Protein AF-A0A836Q7F2-F1 (afdb_monomer_lite)

Sequence (380 aa):
MASSIWLVKISGANIHHPEKITDGENRRAIRVGIIAILLDGASVGLEFGSNGWTAMKNIILKKSPGAAVKEVIKRVQEIDALRAERDALVAKFPDSDLGGVYRAEGRVLKHFRDWCLSEFADVYSDIKALQSSYNVYYALDLAADGLYLASYLLALKSYDSDRFTKPSVVTGIVGDGFGIASAPASSRSYYLLAKFWRNRLKKKFQESLKDAEADAKVAMAELNKELATKDISVLEQSPSVQNRTSAYALWSARYDKSIDDSLEDLRHNNKVALQGELTGPLISGTYLNQDILGMVTLSGRLRNRDRAQNNLNLAGAIGSTAGTGLSLGLTTYWLLDDIRHRRKMRKKEELPEQILAKRLKTLDELDSMLISSSKPQFFQ

pLDDT: mean 81.04, std 10.24, range [32.19, 94.38]

Foldseek 3Di:
DQLLVLLLVQLVVCLVPLVPRDPVSNLVSLVVLLVVLVVVLVVLVVVLVVLVVVQVVCVVVCVHLVSVLVVLLVVLVVLVVVLVVLVVVLVVCVPDPCSQLSVLVSQLSVLVSLQVLLVSLLVSLQVQLLSVLVVLLSVLLSVLSVLLSVLSVLVSCCVVPVVSLLVSLVSNLVSLVSLLVSLVVSVVSSVVSSVVSSVVSCVVSVDDSDNSLVVSVVSLVSSVVSVVPDDPVVCVVQVLSVLLSVLSVLCNVVVVVLVVLVVVVVVLVVVLSVLVSPLRNLLSVLSSQLSVLSVVCVDPVNVPPSSSNSVSNSVSSVSNVVSVVVSVVSNVVVVVVVVVVVVVCVVVLSPPVSSVVVVVVSVVVSVCSNVVSVDPPPDD

Radius of gyration: 31.49 Å; chains: 1; bounding box: 75×37×97 Å

Secondary structure (DSSP, 8-state):
-HHHHHHHHHHHHTTT-GGG--HHHHHHHHHHHHHHHHHHHHHHHHHHHHHHHHHHHHHHTT-SHHHHHHHHHHHHHHHHHHHHHHHHHHHT-TT-TTHHHHHHHHHHHHHHHHHHHHHHHHHHHHHHHHHHHHHHHHHHHHHHHHHHHHHHHHHHHHTT-GGGHHHHHHHHHHHHHHHHHHHHHHHHHHHHHHHHHHHHHHHHHTS----HHHHHHHHHHHHHHHHHTS-HHHHHT-HHHHHHHHHHHHHHHHHHHHHHHHHHHHHHHHHHHHHHHHHHHHHHHHHHHHHHHHHHHTSTTTTT-HHHHHHHHHHHHHHHHHHHHHHHHHHHHHHHHHHHHHHHHHHHT-SHHHHHHHHHHHHHHHHHHHHHTTS-----

Structure (mmCIF, N/CA/C/O backbone):
data_AF-A0A836Q7F2-F1
#
_entry.id   AF-A0A836Q7F2-F1
#
loop_
_atom_site.group_PDB
_atom_site.id
_atom_site.type_symbol
_atom_site.label_atom_id
_atom_site.label_alt_id
_atom_site.label_comp_id
_atom_site.label_asym_id
_atom_site.label_entity_id
_atom_site.label_seq_id
_atom_site.pdbx_PDB_ins_code
_atom_site.Cartn_x
_atom_site.Cartn_y
_atom_site.Cartn_z
_atom_site.occupancy
_atom_site.B_iso_or_equiv
_atom_site.auth_seq_id
_atom_site.auth_comp_id
_atom_site.auth_asym_id
_atom_site.auth_atom_id
_atom_site.pdbx_PDB_model_num
ATOM 1 N N . MET A 1 1 ? 17.792 -1.792 -16.233 1.00 71.12 1 MET A N 1
ATOM 2 C CA . MET A 1 1 ? 19.181 -1.501 -15.802 1.00 71.12 1 MET A CA 1
ATOM 3 C C . MET A 1 1 ? 20.227 -2.164 -16.696 1.00 71.12 1 MET A C 1
ATOM 5 O O . MET A 1 1 ? 21.086 -1.475 -17.226 1.00 71.12 1 MET A O 1
ATOM 9 N N . ALA A 1 2 ? 20.182 -3.491 -16.877 1.00 76.44 2 ALA A N 1
ATOM 10 C CA . ALA A 1 2 ? 21.241 -4.236 -17.570 1.00 76.44 2 ALA A CA 1
ATOM 11 C C . ALA A 1 2 ? 21.438 -3.833 -19.049 1.00 76.44 2 ALA A C 1
ATOM 13 O O . ALA A 1 2 ? 22.576 -3.733 -19.502 1.00 76.44 2 ALA A O 1
ATOM 14 N N . SER A 1 3 ? 20.350 -3.531 -19.770 1.00 81.00 3 SER A N 1
ATOM 15 C CA . SER A 1 3 ? 20.408 -2.979 -21.136 1.00 81.00 3 SER A CA 1
ATOM 16 C C . SER A 1 3 ? 21.125 -1.618 -21.175 1.00 81.00 3 SER A C 1
ATOM 18 O O . SER A 1 3 ? 22.059 -1.433 -21.951 1.00 81.00 3 SER A O 1
ATOM 20 N N . SER A 1 4 ? 20.783 -0.699 -20.265 1.00 81.19 4 SER A N 1
ATOM 21 C CA . SER A 1 4 ? 21.416 0.624 -20.163 1.00 81.19 4 SER A CA 1
ATOM 22 C C . SER A 1 4 ? 22.906 0.546 -19.831 1.00 81.19 4 SER A C 1
ATOM 24 O O . SER A 1 4 ? 23.703 1.220 -20.472 1.00 81.19 4 SER A O 1
ATOM 26 N N . ILE A 1 5 ? 23.314 -0.330 -18.904 1.00 84.31 5 ILE A N 1
ATOM 27 C CA . ILE A 1 5 ? 24.737 -0.560 -18.583 1.00 84.31 5 ILE A CA 1
ATOM 28 C C . ILE A 1 5 ? 25.500 -1.043 -19.822 1.00 84.31 5 ILE A C 1
ATOM 30 O O . ILE A 1 5 ? 26.620 -0.601 -20.089 1.00 84.31 5 ILE A O 1
ATOM 34 N N . TRP A 1 6 ? 24.891 -1.947 -20.591 1.00 84.31 6 TRP A N 1
ATOM 35 C CA . TRP A 1 6 ? 25.474 -2.460 -21.825 1.00 84.31 6 TRP A CA 1
ATOM 36 C C . TRP A 1 6 ? 25.638 -1.353 -22.876 1.00 84.31 6 TRP A C 1
ATOM 38 O O . TRP A 1 6 ? 26.702 -1.239 -23.484 1.00 84.31 6 TRP A O 1
ATOM 48 N N . LEU A 1 7 ? 24.631 -0.489 -23.029 1.00 83.69 7 LEU A N 1
ATOM 49 C CA . LEU A 1 7 ? 24.689 0.676 -23.916 1.00 83.69 7 LEU A CA 1
ATOM 50 C C . LEU A 1 7 ? 25.744 1.694 -23.466 1.00 83.69 7 LEU A C 1
ATOM 52 O O . LEU A 1 7 ? 26.538 2.129 -24.293 1.00 83.69 7 LEU A O 1
ATOM 56 N N . VAL A 1 8 ? 25.841 2.012 -22.169 1.00 88.62 8 VAL A N 1
ATOM 57 C CA . VAL A 1 8 ? 26.898 2.892 -21.632 1.00 88.62 8 VAL A CA 1
ATOM 58 C C . VAL A 1 8 ? 28.283 2.345 -21.974 1.00 88.62 8 VAL A C 1
ATOM 60 O O . VAL A 1 8 ? 29.144 3.091 -22.440 1.00 88.62 8 VAL A O 1
ATOM 63 N N . LYS A 1 9 ? 28.493 1.036 -21.796 1.00 88.38 9 LYS A N 1
ATOM 64 C CA . LYS A 1 9 ? 29.766 0.381 -22.108 1.00 88.38 9 LYS A CA 1
ATOM 65 C C . LYS A 1 9 ? 30.130 0.521 -23.588 1.00 88.38 9 LYS A C 1
ATOM 67 O O . LYS A 1 9 ? 31.256 0.897 -23.902 1.00 88.38 9 LYS A O 1
ATOM 72 N N . ILE A 1 10 ? 29.200 0.207 -24.487 1.00 88.75 10 ILE A N 1
ATOM 73 C CA . ILE A 1 10 ? 29.481 0.119 -25.927 1.00 88.75 10 ILE A CA 1
ATOM 74 C C . ILE A 1 10 ? 29.514 1.496 -26.585 1.00 88.75 10 ILE A C 1
ATOM 76 O O . ILE A 1 10 ? 30.469 1.805 -27.300 1.00 88.75 10 ILE A O 1
ATOM 80 N N . SER A 1 11 ? 28.529 2.349 -26.302 1.00 86.19 11 SER A N 1
ATOM 81 C CA . SER A 1 11 ? 28.490 3.721 -26.813 1.00 86.19 11 SER A CA 1
ATOM 82 C C . SER A 1 11 ? 29.604 4.585 -26.229 1.00 86.19 11 SER A C 1
ATOM 84 O O . SER A 1 11 ? 30.147 5.428 -26.943 1.00 86.19 11 SER A O 1
ATOM 86 N N . GLY A 1 12 ? 29.987 4.356 -24.967 1.00 88.31 12 GLY A N 1
ATOM 87 C CA . GLY A 1 12 ? 31.108 5.038 -24.321 1.00 88.31 12 GLY A CA 1
ATOM 88 C C . GLY A 1 12 ? 32.459 4.643 -24.916 1.00 88.31 12 GLY A C 1
ATOM 89 O O . GLY A 1 12 ? 33.249 5.517 -25.268 1.00 88.31 12 GLY A O 1
ATOM 90 N N . ALA A 1 13 ? 32.705 3.341 -25.111 1.00 88.25 13 ALA A N 1
ATOM 91 C CA . ALA A 1 13 ? 33.939 2.849 -25.734 1.00 88.25 13 ALA A CA 1
ATOM 92 C C . ALA A 1 13 ? 34.119 3.335 -27.185 1.00 88.25 13 ALA A C 1
ATOM 94 O O . ALA A 1 13 ? 35.246 3.471 -27.658 1.00 88.25 13 ALA A O 1
ATOM 95 N N . ASN A 1 14 ? 33.014 3.635 -27.873 1.00 88.25 14 ASN A N 1
ATOM 96 C CA . ASN A 1 14 ? 32.990 4.042 -29.277 1.00 88.25 14 ASN A CA 1
ATOM 97 C C . ASN A 1 14 ? 32.510 5.491 -29.482 1.00 88.25 14 ASN A C 1
ATOM 99 O O . ASN A 1 14 ? 32.037 5.844 -30.559 1.00 88.25 14 ASN A O 1
ATOM 103 N N . ILE A 1 15 ? 32.654 6.370 -28.482 1.00 87.06 15 ILE A N 1
ATOM 104 C CA . ILE A 1 15 ? 32.135 7.752 -28.542 1.00 87.06 15 ILE A CA 1
ATOM 105 C C . ILE A 1 15 ? 32.694 8.576 -29.719 1.00 87.06 15 ILE A C 1
ATOM 107 O O . ILE A 1 15 ? 32.006 9.423 -30.291 1.00 87.06 15 ILE A O 1
ATOM 111 N N . HIS A 1 16 ? 33.944 8.310 -30.107 1.00 86.81 16 HIS A N 1
ATOM 112 C CA . HIS A 1 16 ? 34.613 8.951 -31.244 1.00 86.81 16 HIS A CA 1
ATOM 113 C C . HIS A 1 16 ? 34.494 8.158 -32.551 1.00 86.81 16 HIS A C 1
ATOM 115 O O . HIS A 1 16 ? 34.765 8.721 -33.608 1.00 86.81 16 HIS A O 1
ATOM 121 N N . HIS A 1 17 ? 34.080 6.892 -32.466 1.00 88.00 17 HIS A N 1
ATOM 122 C CA . HIS A 1 17 ? 34.060 5.921 -33.560 1.00 88.00 17 HIS A CA 1
ATOM 123 C C . HIS A 1 17 ? 32.750 5.114 -33.565 1.00 88.00 17 HIS A C 1
ATOM 125 O O . HIS A 1 17 ? 32.785 3.892 -33.395 1.00 88.00 17 HIS A O 1
ATOM 131 N N . PRO A 1 18 ? 31.580 5.773 -33.684 1.00 84.38 18 PRO A N 1
ATOM 132 C CA . PRO A 1 18 ? 30.277 5.112 -33.591 1.00 84.38 18 PRO A CA 1
ATOM 133 C C . PRO A 1 18 ? 30.083 4.014 -34.646 1.00 84.38 18 PRO A C 1
ATOM 135 O O . PRO A 1 18 ? 29.356 3.059 -34.396 1.00 84.38 18 PRO A O 1
ATOM 138 N N . GLU A 1 19 ? 30.782 4.097 -35.780 1.00 83.88 19 GLU A N 1
ATOM 139 C CA . GLU A 1 19 ? 30.790 3.093 -36.846 1.00 83.88 19 GLU A CA 1
ATOM 140 C C . GLU A 1 19 ? 31.295 1.711 -36.400 1.00 83.88 19 GLU A C 1
ATOM 142 O O . GLU A 1 19 ? 31.046 0.713 -37.071 1.00 83.88 19 GLU A O 1
ATOM 147 N N . LYS A 1 20 ? 32.006 1.635 -35.267 1.00 86.44 20 LYS A N 1
ATOM 148 C CA . LYS A 1 20 ? 32.496 0.374 -34.693 1.00 86.44 20 LYS A CA 1
ATOM 149 C C . LYS A 1 20 ? 31.437 -0.372 -33.883 1.00 86.44 20 LYS A C 1
ATOM 151 O O . LYS A 1 20 ? 31.673 -1.520 -33.518 1.00 86.44 20 LYS A O 1
ATOM 156 N N . ILE A 1 21 ? 30.299 0.261 -33.587 1.00 86.12 21 ILE A N 1
ATOM 157 C CA . ILE A 1 21 ? 29.192 -0.376 -32.870 1.00 86.12 21 ILE A CA 1
ATOM 158 C C . ILE A 1 21 ? 28.463 -1.299 -33.839 1.00 86.12 21 ILE A C 1
ATOM 160 O O . ILE A 1 21 ? 27.894 -0.859 -34.835 1.00 86.12 21 ILE A O 1
ATOM 164 N N . THR A 1 22 ? 28.460 -2.591 -33.536 1.00 85.94 22 THR A N 1
ATOM 165 C CA . THR A 1 22 ? 27.849 -3.590 -34.417 1.00 85.94 22 THR A CA 1
ATOM 166 C C . THR A 1 22 ? 26.355 -3.766 -34.139 1.00 85.94 22 THR A C 1
ATOM 168 O O . THR A 1 22 ? 25.887 -3.671 -33.000 1.00 85.94 22 THR A O 1
ATOM 171 N N . ASP A 1 23 ? 25.587 -4.150 -35.161 1.00 84.81 23 ASP A N 1
ATOM 172 C CA . ASP A 1 23 ? 24.182 -4.546 -34.979 1.00 84.81 23 ASP A CA 1
ATOM 173 C C . ASP A 1 23 ? 24.031 -5.706 -33.987 1.00 84.81 23 ASP A C 1
ATOM 175 O O . ASP A 1 23 ? 23.063 -5.768 -33.228 1.00 84.81 23 ASP A O 1
ATOM 179 N N . GLY A 1 24 ? 25.007 -6.621 -33.951 1.00 86.44 24 GLY A N 1
ATOM 180 C CA . GLY A 1 24 ? 25.035 -7.734 -33.004 1.00 86.44 24 GLY A CA 1
ATOM 181 C C . GLY A 1 24 ? 25.099 -7.273 -31.546 1.00 86.44 24 GLY A C 1
ATOM 182 O O . GLY A 1 24 ? 24.425 -7.842 -30.683 1.00 86.44 24 GLY A O 1
ATOM 183 N N . GLU A 1 25 ? 25.861 -6.217 -31.267 1.00 85.38 25 GLU A N 1
ATOM 184 C CA . GLU A 1 25 ? 25.972 -5.615 -29.940 1.00 85.38 25 GLU A CA 1
ATOM 185 C C . GLU A 1 25 ? 24.678 -4.939 -29.492 1.00 85.38 25 GLU A C 1
ATOM 187 O O . GLU A 1 25 ? 24.236 -5.162 -28.360 1.00 85.38 25 GLU A O 1
ATOM 192 N N . ASN A 1 26 ? 24.034 -4.184 -30.382 1.00 84.19 26 ASN A N 1
ATOM 193 C CA . ASN A 1 26 ? 22.759 -3.537 -30.082 1.00 84.19 26 ASN A CA 1
ATOM 194 C C . ASN A 1 26 ? 21.620 -4.562 -29.922 1.00 84.19 26 ASN A C 1
ATOM 196 O O . ASN A 1 26 ? 20.854 -4.501 -28.957 1.00 84.19 26 ASN A O 1
ATOM 200 N N . ARG A 1 27 ? 21.556 -5.587 -30.788 1.00 88.12 27 ARG A N 1
ATOM 201 C CA . ARG A 1 27 ? 20.613 -6.712 -30.639 1.00 88.12 27 ARG A CA 1
ATOM 202 C C . ARG A 1 27 ? 20.832 -7.456 -29.315 1.00 88.12 27 ARG A C 1
ATOM 204 O O . ARG A 1 27 ? 19.862 -7.909 -28.704 1.00 88.12 27 ARG A O 1
ATOM 211 N N . ARG A 1 28 ? 22.078 -7.580 -28.835 1.00 87.12 28 ARG A N 1
ATOM 212 C CA . ARG A 1 28 ? 22.377 -8.167 -27.516 1.00 87.12 28 ARG A CA 1
ATOM 213 C C . ARG A 1 28 ? 21.865 -7.285 -26.372 1.00 87.12 28 ARG A C 1
ATOM 215 O O . ARG A 1 28 ? 21.264 -7.836 -25.453 1.00 87.12 28 ARG A O 1
ATOM 222 N N . ALA A 1 29 ? 22.032 -5.963 -26.448 1.00 84.94 29 ALA A N 1
ATOM 223 C CA . ALA A 1 29 ? 21.481 -5.023 -25.463 1.00 84.94 29 ALA A CA 1
ATOM 224 C C . ALA A 1 29 ? 19.958 -5.193 -25.316 1.00 84.94 29 ALA A C 1
ATOM 226 O O . ALA A 1 29 ? 19.445 -5.373 -24.211 1.00 84.94 29 ALA A O 1
ATOM 227 N N . ILE A 1 30 ? 19.252 -5.255 -26.450 1.00 87.88 30 ILE A N 1
ATOM 228 C CA . ILE A 1 30 ? 17.799 -5.447 -26.490 1.00 87.88 30 ILE A CA 1
ATOM 229 C C . ILE A 1 30 ? 17.391 -6.799 -25.891 1.00 87.88 30 ILE A C 1
ATOM 231 O O . ILE A 1 30 ? 16.474 -6.856 -25.077 1.00 87.88 30 ILE A O 1
ATOM 235 N N . ARG A 1 31 ? 18.084 -7.894 -26.234 1.00 89.31 31 ARG A N 1
ATOM 236 C CA . ARG A 1 31 ? 17.801 -9.224 -25.658 1.00 89.31 31 ARG A CA 1
ATOM 237 C C . ARG A 1 31 ? 17.970 -9.248 -24.140 1.00 89.31 31 ARG A C 1
ATOM 239 O O . ARG A 1 31 ? 17.153 -9.853 -23.454 1.00 89.31 31 ARG A O 1
ATOM 246 N N . VAL A 1 32 ? 18.999 -8.581 -23.617 1.00 87.00 32 VAL A N 1
ATOM 247 C CA . VAL A 1 32 ? 19.188 -8.421 -22.167 1.00 87.00 32 VAL A CA 1
ATOM 248 C C . VAL A 1 32 ? 18.032 -7.623 -21.553 1.00 87.00 32 VAL A C 1
ATOM 250 O O . VAL A 1 32 ? 17.548 -7.990 -20.486 1.00 87.00 32 VAL A O 1
ATOM 253 N N . GLY A 1 33 ? 17.549 -6.580 -22.237 1.00 85.50 33 GLY A N 1
ATOM 254 C CA . GLY A 1 33 ? 16.352 -5.830 -21.842 1.00 85.50 33 GLY A CA 1
ATOM 255 C C . GLY A 1 33 ? 15.090 -6.696 -21.767 1.00 85.50 33 GLY A C 1
ATOM 256 O O . GLY A 1 33 ? 14.390 -6.657 -20.760 1.00 85.50 33 GLY A O 1
ATOM 257 N N . ILE A 1 34 ? 14.851 -7.540 -22.776 1.00 89.00 34 ILE A N 1
ATOM 258 C CA . ILE A 1 34 ? 13.717 -8.482 -22.807 1.00 89.00 34 ILE A CA 1
ATOM 259 C C . ILE A 1 34 ? 13.761 -9.437 -21.615 1.00 89.00 34 ILE A C 1
ATOM 261 O O . ILE A 1 34 ? 12.753 -9.608 -20.938 1.00 89.00 34 ILE A O 1
ATOM 265 N N . ILE A 1 35 ? 14.918 -10.047 -21.341 1.00 87.94 35 ILE A N 1
ATOM 266 C CA . ILE A 1 35 ? 15.063 -10.963 -20.201 1.00 87.94 35 ILE A CA 1
ATOM 267 C C . ILE A 1 35 ? 14.760 -10.230 -18.891 1.00 87.94 35 ILE A C 1
ATOM 269 O O . ILE A 1 35 ? 14.044 -10.768 -18.054 1.00 87.94 35 ILE A O 1
ATOM 273 N N . ALA A 1 36 ? 15.269 -9.006 -18.725 1.00 83.56 36 ALA A N 1
ATOM 274 C CA . ALA A 1 36 ? 15.042 -8.225 -17.515 1.00 83.56 36 ALA A CA 1
ATOM 275 C C . ALA A 1 36 ? 13.549 -7.939 -17.277 1.00 83.56 36 ALA A C 1
ATOM 277 O O . ALA A 1 36 ? 13.074 -8.194 -16.179 1.00 83.56 36 ALA A O 1
ATOM 278 N N . ILE A 1 37 ? 12.805 -7.497 -18.296 1.00 85.75 37 ILE A N 1
ATOM 279 C CA . ILE A 1 37 ? 11.361 -7.218 -18.159 1.00 85.75 37 ILE A CA 1
ATOM 280 C C . ILE A 1 37 ? 10.543 -8.481 -17.962 1.00 85.75 37 ILE A C 1
ATOM 282 O O . ILE A 1 37 ? 9.575 -8.472 -17.216 1.00 85.75 37 ILE A O 1
ATOM 286 N N . LEU A 1 38 ? 10.911 -9.586 -18.613 1.00 86.38 38 LEU A N 1
ATOM 287 C CA . LEU A 1 38 ? 10.217 -10.849 -18.378 1.00 86.38 38 LEU A CA 1
ATOM 288 C C . LEU A 1 38 ? 10.376 -11.314 -16.928 1.00 86.38 38 LEU A C 1
ATOM 290 O O . LEU A 1 38 ? 9.433 -11.868 -16.373 1.00 86.38 38 LEU A O 1
ATOM 294 N N . LEU A 1 39 ? 11.544 -11.091 -16.318 1.00 83.81 39 LEU A N 1
ATOM 295 C CA . LEU A 1 39 ? 11.758 -11.374 -14.898 1.00 83.81 39 LEU A CA 1
ATOM 296 C C . LEU A 1 39 ? 10.958 -10.419 -14.002 1.00 83.81 39 LEU A C 1
ATOM 298 O O . LEU A 1 39 ? 10.354 -10.883 -13.037 1.00 83.81 39 LEU A O 1
ATOM 302 N N . ASP A 1 40 ? 10.927 -9.129 -14.338 1.00 78.38 40 ASP A N 1
ATOM 303 C CA . ASP A 1 40 ? 10.196 -8.100 -13.585 1.00 78.38 40 ASP A CA 1
ATOM 304 C C . ASP A 1 40 ? 8.682 -8.359 -13.614 1.00 78.38 40 ASP A C 1
ATOM 306 O O . ASP A 1 40 ? 8.063 -8.648 -12.587 1.00 78.38 40 ASP A O 1
ATOM 310 N N . GLY A 1 41 ? 8.112 -8.466 -14.816 1.00 77.81 41 GLY A N 1
ATOM 311 C CA . GLY A 1 41 ? 6.693 -8.742 -15.016 1.00 77.81 41 GLY A CA 1
ATOM 312 C C . GLY A 1 41 ? 6.259 -10.107 -14.474 1.00 77.81 41 GLY A C 1
ATOM 313 O O . GLY A 1 41 ? 5.120 -10.260 -14.028 1.00 77.81 41 GLY A O 1
ATOM 314 N N . ALA A 1 42 ? 7.150 -11.107 -14.446 1.00 80.19 42 ALA A N 1
ATOM 315 C CA . ALA A 1 42 ? 6.876 -12.371 -13.763 1.00 80.19 42 ALA A CA 1
ATOM 316 C C . ALA A 1 42 ? 6.793 -12.192 -12.240 1.00 80.19 42 ALA A C 1
ATOM 318 O O . ALA A 1 42 ? 5.907 -12.779 -11.618 1.00 80.19 42 ALA A O 1
ATOM 319 N N . SER A 1 43 ? 7.666 -11.376 -11.642 1.00 74.12 43 SER A N 1
ATOM 320 C CA . SER A 1 43 ? 7.617 -11.049 -10.212 1.00 74.12 43 SER A CA 1
ATOM 321 C C . SER A 1 43 ? 6.305 -10.348 -9.855 1.00 74.12 43 SER A C 1
ATOM 323 O O . SER A 1 43 ? 5.568 -10.816 -8.984 1.00 74.12 43 SER A O 1
ATOM 325 N N . VAL A 1 44 ? 5.950 -9.296 -10.599 1.00 72.12 44 VAL A N 1
ATOM 326 C CA . VAL A 1 44 ? 4.695 -8.547 -10.421 1.00 72.12 44 VAL A CA 1
ATOM 327 C C . VAL A 1 44 ? 3.477 -9.454 -10.618 1.00 72.12 44 VAL A C 1
ATOM 329 O O . VAL A 1 44 ? 2.540 -9.449 -9.815 1.00 72.12 44 VAL A O 1
ATOM 332 N N . GLY A 1 45 ? 3.495 -10.295 -11.655 1.00 73.50 45 GLY A N 1
ATOM 333 C CA . GLY A 1 45 ? 2.431 -11.258 -11.930 1.00 73.50 45 GLY A CA 1
ATOM 334 C C . GLY A 1 45 ? 2.249 -12.293 -10.815 1.00 73.50 45 GLY A C 1
ATOM 335 O O . GLY A 1 45 ? 1.113 -12.625 -10.463 1.00 73.50 45 GLY A O 1
ATOM 336 N N . LEU A 1 46 ? 3.344 -12.779 -10.219 1.00 77.69 46 LEU A N 1
ATOM 337 C CA . LEU A 1 46 ? 3.305 -13.689 -9.073 1.00 77.69 46 LEU A CA 1
ATOM 338 C C . LEU A 1 46 ? 2.721 -13.013 -7.828 1.00 77.69 46 LEU A C 1
ATOM 340 O O . LEU A 1 46 ? 1.898 -13.626 -7.146 1.00 77.69 46 LEU A O 1
ATOM 344 N N . GLU A 1 47 ? 3.085 -11.762 -7.543 1.00 70.38 47 GLU A N 1
ATOM 345 C CA . GLU A 1 47 ? 2.517 -10.999 -6.423 1.00 70.38 47 GLU A CA 1
ATOM 346 C C . GLU A 1 47 ? 1.018 -10.740 -6.616 1.00 70.38 47 GLU A C 1
ATOM 348 O O . GLU A 1 47 ? 0.212 -11.007 -5.717 1.00 70.38 47 GLU A O 1
ATOM 353 N N . PHE A 1 48 ? 0.614 -10.322 -7.818 1.00 73.00 48 PHE A N 1
ATOM 354 C CA . PHE A 1 48 ? -0.793 -10.126 -8.164 1.00 73.00 48 PHE A CA 1
ATOM 355 C C . PHE A 1 48 ? -1.599 -11.431 -8.032 1.00 73.00 48 PHE A C 1
ATOM 357 O O . PHE A 1 48 ? -2.676 -11.457 -7.423 1.00 73.00 48 PHE A O 1
ATOM 364 N N . GLY A 1 49 ? -1.052 -12.543 -8.533 1.00 75.62 49 GLY A N 1
ATOM 365 C CA . GLY A 1 49 ? -1.640 -13.875 -8.396 1.00 75.62 49 GLY A CA 1
ATOM 366 C C . GLY A 1 49 ? -1.733 -14.344 -6.940 1.00 75.62 49 GLY A C 1
ATOM 367 O O . GLY A 1 49 ? -2.775 -14.851 -6.521 1.00 75.62 49 GLY A O 1
ATOM 368 N N . SER A 1 50 ? -0.685 -14.122 -6.143 1.00 77.00 50 SER A N 1
ATOM 369 C CA . SER A 1 50 ? -0.635 -14.451 -4.712 1.00 77.00 50 SER A CA 1
ATOM 370 C C . SER A 1 50 ? -1.692 -13.686 -3.908 1.00 77.00 50 SER A C 1
ATOM 372 O O . SER A 1 50 ? -2.394 -14.268 -3.070 1.00 77.00 50 SER A O 1
ATOM 374 N N . ASN A 1 51 ? -1.892 -12.402 -4.219 1.00 75.81 51 ASN A N 1
ATOM 375 C CA . ASN A 1 51 ? -2.945 -11.580 -3.626 1.00 75.81 51 ASN A CA 1
ATOM 376 C C . ASN A 1 51 ? -4.342 -12.124 -3.961 1.00 75.81 51 ASN A C 1
ATOM 378 O O . ASN A 1 51 ? -5.192 -12.255 -3.071 1.00 75.81 51 ASN A O 1
ATOM 382 N N . GLY A 1 52 ? -4.571 -12.505 -5.222 1.00 78.62 52 GLY A N 1
ATOM 383 C CA . GLY A 1 52 ? -5.816 -13.141 -5.664 1.00 78.62 52 GLY A CA 1
ATOM 384 C C . GLY A 1 52 ? -6.077 -14.483 -4.971 1.00 78.62 52 GLY A C 1
ATOM 385 O O . GLY A 1 52 ? -7.172 -14.721 -4.452 1.00 78.62 52 GLY A O 1
ATOM 386 N N . TRP A 1 53 ? -5.055 -15.335 -4.887 1.00 83.56 53 TRP A N 1
ATOM 387 C CA . TRP A 1 53 ? -5.122 -16.624 -4.198 1.00 83.56 53 TRP A CA 1
ATOM 388 C C . TRP A 1 53 ? -5.441 -16.467 -2.708 1.00 83.56 53 TRP A C 1
ATOM 390 O O . TRP A 1 53 ? -6.333 -17.136 -2.180 1.00 83.56 53 TRP A O 1
ATOM 400 N N . THR A 1 54 ? -4.769 -15.538 -2.029 1.00 80.38 54 THR A N 1
ATOM 401 C CA . THR A 1 54 ? -5.000 -15.247 -0.608 1.00 80.38 54 THR A CA 1
ATOM 402 C C . THR A 1 54 ? -6.423 -14.748 -0.367 1.00 80.38 54 THR A C 1
ATOM 404 O O . THR A 1 54 ? -7.090 -15.192 0.572 1.00 80.38 54 THR A O 1
ATOM 407 N N . ALA A 1 55 ? -6.939 -13.882 -1.245 1.00 80.00 55 ALA A N 1
ATOM 408 C CA . ALA A 1 55 ? -8.325 -13.431 -1.180 1.00 80.00 55 ALA A CA 1
ATOM 409 C C . ALA A 1 55 ? -9.313 -14.602 -1.323 1.00 80.00 55 ALA A C 1
ATOM 411 O O . ALA A 1 55 ? -10.255 -14.706 -0.532 1.00 80.00 55 ALA A O 1
ATOM 412 N N . MET A 1 56 ? -9.067 -15.516 -2.268 1.00 83.38 56 MET A N 1
ATOM 413 C CA . MET A 1 56 ? -9.888 -16.713 -2.474 1.00 83.38 56 MET A CA 1
ATOM 414 C C . MET A 1 56 ? -9.862 -17.640 -1.253 1.00 83.38 56 MET A C 1
ATOM 416 O O . MET A 1 56 ? -10.912 -18.032 -0.740 1.00 83.38 56 MET A O 1
ATOM 420 N N . LYS A 1 57 ? -8.670 -17.928 -0.719 1.00 87.44 57 LYS A N 1
ATOM 421 C CA . LYS A 1 57 ? -8.494 -18.733 0.497 1.00 87.44 57 LYS A CA 1
ATOM 422 C C . LYS A 1 57 ? -9.259 -18.135 1.680 1.00 87.44 57 LYS A C 1
ATOM 424 O O . LYS A 1 57 ? -9.940 -18.860 2.401 1.00 87.44 57 LYS A O 1
ATOM 429 N N . ASN A 1 58 ? -9.209 -16.815 1.859 1.00 80.44 58 ASN A N 1
ATOM 430 C CA . ASN A 1 58 ? -9.936 -16.134 2.932 1.00 80.44 58 ASN A CA 1
ATOM 431 C C . ASN A 1 58 ? -11.460 -16.212 2.759 1.00 80.44 58 ASN A C 1
ATOM 433 O O . ASN A 1 58 ? -12.179 -16.297 3.755 1.00 80.44 58 ASN A O 1
ATOM 437 N N . ILE A 1 59 ? -11.970 -16.220 1.524 1.00 81.62 59 ILE A N 1
ATOM 438 C CA . ILE A 1 59 ? -13.395 -16.465 1.248 1.00 81.62 59 ILE A CA 1
ATOM 439 C C . ILE A 1 59 ? -13.781 -17.888 1.659 1.00 81.62 59 ILE A C 1
ATOM 441 O O . ILE A 1 59 ? -14.743 -18.051 2.411 1.00 81.62 59 ILE A O 1
ATOM 445 N N . ILE A 1 60 ? -13.003 -18.891 1.244 1.00 82.81 60 ILE A N 1
ATOM 446 C CA . ILE A 1 60 ? -13.241 -20.307 1.572 1.00 82.81 60 ILE A CA 1
ATOM 447 C C . ILE A 1 60 ? -13.234 -20.525 3.091 1.00 82.81 60 ILE A C 1
ATOM 449 O O . ILE A 1 60 ? -14.131 -21.163 3.636 1.00 82.81 60 ILE A O 1
ATOM 453 N N . LEU A 1 61 ? -12.268 -19.929 3.795 1.00 85.06 61 LEU A N 1
ATOM 454 C CA . LEU A 1 61 ? -12.136 -20.040 5.251 1.00 85.06 61 LEU A CA 1
ATOM 455 C C . LEU A 1 61 ? -13.112 -19.151 6.039 1.00 85.06 61 LEU A C 1
ATOM 457 O O . LEU A 1 61 ? -13.007 -19.086 7.261 1.00 85.06 61 LEU A O 1
ATOM 461 N N . LYS A 1 62 ? -14.032 -18.433 5.374 1.00 78.81 62 LYS A N 1
ATOM 462 C CA . LYS A 1 62 ? -14.940 -17.442 5.992 1.00 78.81 62 LYS A CA 1
ATOM 463 C C . LYS A 1 62 ? -14.215 -16.351 6.799 1.00 78.81 62 LYS A C 1
ATOM 465 O O . LYS A 1 62 ? -14.818 -15.693 7.637 1.00 78.81 62 LYS A O 1
ATOM 470 N N . LYS A 1 63 ? -12.941 -16.103 6.488 1.00 79.75 63 LYS A N 1
ATOM 471 C CA . LYS A 1 63 ? -12.109 -15.019 7.042 1.00 79.75 63 LYS A CA 1
ATOM 472 C C . LYS A 1 63 ? -12.054 -13.802 6.116 1.00 79.75 63 LYS A C 1
ATOM 474 O O . LYS A 1 63 ? -11.213 -12.923 6.269 1.00 79.75 63 LYS A O 1
ATOM 479 N N . SER A 1 64 ? -12.922 -13.758 5.104 1.00 79.00 64 SER A N 1
ATOM 480 C CA . SER A 1 64 ? -12.986 -12.624 4.187 1.00 79.00 64 SER A CA 1
ATOM 481 C C . SER A 1 64 ? 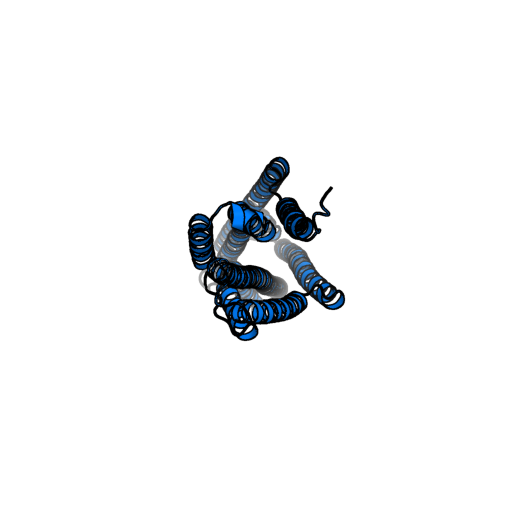-13.481 -11.361 4.903 1.00 79.00 64 SER A C 1
ATOM 483 O O . SER A 1 64 ? -14.325 -11.453 5.797 1.00 79.00 64 SER A O 1
ATOM 485 N N . PRO A 1 65 ? -13.079 -10.164 4.443 1.00 77.88 65 PRO A N 1
ATOM 486 C CA . PRO A 1 65 ? -13.614 -8.913 4.978 1.00 77.88 65 PRO A CA 1
ATOM 487 C C . PRO A 1 65 ? -15.151 -8.852 4.923 1.00 77.88 65 PRO A C 1
ATOM 489 O O . PRO A 1 65 ? -15.798 -8.327 5.823 1.00 77.88 65 PRO A O 1
ATOM 492 N N . GLY A 1 66 ? -15.766 -9.444 3.892 1.00 81.44 66 GLY A N 1
ATOM 493 C CA . GLY A 1 66 ? -17.224 -9.516 3.785 1.00 81.44 66 GLY A CA 1
ATOM 494 C C . GLY A 1 66 ? -17.878 -10.380 4.867 1.00 81.44 66 GLY A C 1
ATOM 495 O O . GLY A 1 66 ? -18.996 -10.077 5.278 1.00 81.44 66 GLY A O 1
ATOM 496 N N . ALA A 1 67 ? -17.196 -11.427 5.338 1.00 84.12 67 ALA A N 1
ATOM 497 C CA . ALA A 1 67 ? -17.649 -12.233 6.468 1.00 84.12 67 ALA A CA 1
ATOM 498 C C . ALA A 1 67 ? -17.529 -11.458 7.789 1.00 84.12 67 ALA A C 1
ATOM 500 O O . ALA A 1 67 ? -18.479 -11.466 8.564 1.00 84.12 67 ALA A O 1
ATOM 501 N N . ALA A 1 68 ? -16.442 -10.701 7.986 1.00 85.69 68 ALA A N 1
ATOM 502 C CA . ALA A 1 68 ? -16.280 -9.832 9.155 1.00 85.69 68 ALA A CA 1
ATOM 503 C C . ALA A 1 68 ? -17.404 -8.786 9.258 1.00 85.69 68 ALA A C 1
ATOM 505 O O . ALA A 1 68 ? -17.999 -8.628 10.316 1.00 85.69 68 ALA A O 1
ATOM 506 N N . VAL A 1 69 ? -17.783 -8.145 8.143 1.00 88.31 69 VAL A N 1
ATOM 507 C CA . VAL A 1 69 ? -18.922 -7.203 8.125 1.00 88.31 69 VAL A CA 1
ATOM 508 C C . VAL A 1 69 ? -20.229 -7.879 8.545 1.00 88.31 69 VAL A C 1
ATOM 510 O O . VAL A 1 69 ? -21.020 -7.277 9.261 1.00 88.31 69 VAL A O 1
ATOM 513 N N . LYS A 1 70 ? -20.480 -9.117 8.098 1.00 88.81 70 LYS A N 1
ATOM 514 C CA . LYS A 1 70 ? -21.691 -9.856 8.490 1.00 88.81 70 LYS A CA 1
ATOM 515 C C . LYS A 1 70 ? -21.702 -10.165 9.984 1.00 88.81 70 LYS A C 1
ATOM 517 O O . LYS A 1 70 ? -22.744 -10.010 10.609 1.00 88.81 70 LYS A O 1
ATOM 522 N N . GLU A 1 71 ? -20.562 -10.572 10.534 1.00 89.81 71 GLU A N 1
ATOM 523 C CA . GLU A 1 71 ? -20.436 -10.836 11.967 1.00 89.81 71 GLU A CA 1
ATOM 524 C C . GLU A 1 71 ? -20.652 -9.557 12.784 1.00 89.81 71 GLU A C 1
ATOM 526 O O . GLU A 1 71 ? -21.442 -9.568 13.718 1.00 89.81 71 GLU A O 1
ATOM 531 N N . VAL A 1 72 ? -20.057 -8.428 12.383 1.00 90.06 72 VAL A N 1
ATOM 532 C CA . VAL A 1 72 ? -20.270 -7.140 13.065 1.00 90.06 72 VAL A CA 1
ATOM 533 C C . VAL A 1 72 ? -21.738 -6.724 13.039 1.00 90.06 72 VAL A C 1
ATOM 535 O O . VAL A 1 72 ? -22.264 -6.339 14.076 1.00 90.06 72 VAL A O 1
ATOM 538 N N . ILE A 1 73 ? -22.432 -6.859 11.901 1.00 90.12 73 ILE A N 1
ATOM 539 C CA . ILE A 1 73 ? -23.878 -6.572 11.821 1.00 90.12 73 ILE A CA 1
ATOM 540 C C . ILE A 1 73 ? -24.660 -7.438 12.811 1.00 90.12 73 ILE A C 1
ATOM 542 O O . ILE A 1 73 ? -25.523 -6.930 13.521 1.00 90.12 73 ILE A O 1
ATOM 546 N N . LYS A 1 74 ? -24.350 -8.736 12.877 1.00 91.56 74 LYS A N 1
ATOM 547 C CA . LYS A 1 74 ? -25.001 -9.656 13.811 1.00 91.56 74 LYS A CA 1
ATOM 548 C C . LYS A 1 74 ? -24.768 -9.232 15.267 1.00 91.56 74 LYS A C 1
ATOM 550 O O . LYS A 1 74 ? -25.719 -9.164 16.035 1.00 91.56 74 LYS A O 1
ATOM 555 N N . ARG A 1 75 ? -23.529 -8.895 15.636 1.00 91.12 75 ARG A N 1
ATOM 556 C CA . ARG A 1 75 ? -23.180 -8.446 16.996 1.00 91.12 75 ARG A CA 1
ATOM 557 C C . ARG A 1 75 ? -23.833 -7.128 17.369 1.00 91.12 75 ARG A C 1
ATOM 559 O O . ARG A 1 75 ? -24.327 -6.987 18.477 1.00 91.12 75 ARG A O 1
ATOM 566 N N . VAL A 1 76 ? -23.889 -6.194 16.430 1.00 90.94 76 VAL A N 1
ATOM 567 C CA . VAL A 1 76 ? -24.624 -4.941 16.583 1.00 90.94 76 VAL A CA 1
ATOM 568 C C . VAL A 1 76 ? -26.098 -5.206 16.903 1.00 90.94 76 VAL A C 1
ATOM 570 O O . VAL A 1 76 ? -26.612 -4.654 17.869 1.00 90.94 76 VAL A O 1
ATOM 573 N N . GLN A 1 77 ? -26.756 -6.098 16.157 1.00 91.25 77 GLN A N 1
ATOM 574 C CA . GLN A 1 77 ? -28.156 -6.457 16.405 1.00 91.25 77 GLN A CA 1
ATOM 575 C C . GLN A 1 77 ? -28.361 -7.105 17.781 1.00 91.25 77 GLN A C 1
ATOM 577 O O . GLN A 1 77 ? -29.328 -6.779 18.466 1.00 91.25 77 GLN A O 1
ATOM 582 N N . GLU A 1 78 ? -27.451 -7.990 18.201 1.00 93.44 78 GLU A N 1
ATOM 583 C CA . GLU A 1 78 ? -27.465 -8.589 19.544 1.00 93.44 78 GLU A CA 1
ATOM 584 C C . GLU A 1 78 ? -27.322 -7.516 20.638 1.00 93.44 78 GLU A C 1
ATOM 586 O O . GLU A 1 78 ? -28.099 -7.496 21.591 1.00 93.44 78 GLU A O 1
ATOM 591 N N . ILE A 1 79 ? -26.370 -6.589 20.485 1.00 90.81 79 ILE A N 1
ATOM 592 C CA . ILE A 1 79 ? -26.142 -5.496 21.441 1.00 90.81 79 ILE A CA 1
ATOM 593 C C . ILE A 1 79 ? -27.359 -4.570 21.510 1.00 90.81 79 ILE A C 1
ATOM 595 O O . ILE A 1 79 ? -27.786 -4.200 22.602 1.00 90.81 79 ILE A O 1
ATOM 599 N N . ASP A 1 80 ? -27.933 -4.199 20.368 1.00 91.06 80 ASP A N 1
ATOM 600 C CA . ASP A 1 80 ? -29.081 -3.296 20.325 1.00 91.06 80 ASP A CA 1
ATOM 601 C C . ASP A 1 80 ? -30.334 -3.950 20.940 1.00 91.06 80 ASP A C 1
ATOM 603 O O . ASP A 1 80 ? -31.084 -3.275 21.650 1.00 91.06 80 ASP A O 1
ATOM 607 N N . ALA A 1 81 ? -30.514 -5.268 20.780 1.00 92.75 81 ALA A N 1
ATOM 608 C CA . ALA A 1 81 ? -31.560 -6.026 21.470 1.00 92.75 81 ALA A CA 1
ATOM 609 C C . ALA A 1 81 ? -31.359 -6.040 22.997 1.00 92.75 81 ALA A C 1
ATOM 611 O O . ALA A 1 81 ? -32.277 -5.688 23.739 1.00 92.75 81 ALA A O 1
ATOM 612 N N . LEU A 1 82 ? -30.148 -6.350 23.476 1.00 92.25 82 LEU A N 1
ATOM 613 C CA . LEU A 1 82 ? -29.824 -6.345 24.912 1.00 92.25 82 LEU A CA 1
ATOM 614 C C . LEU A 1 82 ? -29.991 -4.956 25.541 1.00 92.25 82 LEU A C 1
ATOM 616 O O . LEU A 1 82 ? -30.438 -4.820 26.681 1.00 92.25 82 LEU A O 1
ATOM 620 N N . ARG A 1 83 ? -29.657 -3.899 24.795 1.00 91.75 83 ARG A N 1
ATOM 621 C CA . ARG A 1 83 ? -29.867 -2.517 25.238 1.00 91.75 83 ARG A CA 1
ATOM 622 C C . ARG A 1 83 ? -31.351 -2.179 25.342 1.00 91.75 83 ARG A C 1
ATOM 624 O O . ARG A 1 83 ? -31.744 -1.565 26.328 1.00 91.75 83 ARG A O 1
ATOM 631 N N . ALA A 1 84 ? -32.173 -2.622 24.392 1.00 91.44 84 ALA A N 1
ATOM 632 C CA . ALA A 1 84 ? -33.620 -2.438 24.463 1.00 91.44 84 ALA A CA 1
ATOM 633 C C . ALA A 1 84 ? -34.239 -3.174 25.666 1.00 91.44 84 ALA A C 1
ATOM 635 O O . ALA A 1 84 ? -35.066 -2.600 26.375 1.00 91.44 84 ALA A O 1
ATOM 636 N N . GLU A 1 85 ? -33.810 -4.410 25.945 1.00 91.06 85 GLU A N 1
ATOM 637 C CA . GLU A 1 85 ? -34.242 -5.166 27.130 1.00 91.06 85 GLU A CA 1
ATOM 638 C C . GLU A 1 85 ? -33.868 -4.449 28.430 1.00 91.06 85 GLU A C 1
ATOM 640 O O . GLU A 1 85 ? -34.700 -4.279 29.325 1.00 91.06 85 GLU A O 1
ATOM 645 N N . ARG A 1 86 ? -32.626 -3.966 28.515 1.00 88.19 86 ARG A N 1
ATOM 646 C CA . ARG A 1 86 ? -32.137 -3.176 29.644 1.00 88.19 86 ARG A CA 1
ATOM 647 C C . ARG A 1 86 ? -32.948 -1.899 29.840 1.00 88.19 86 ARG A C 1
ATOM 649 O O . ARG A 1 86 ? -33.362 -1.615 30.961 1.00 88.19 86 ARG A O 1
ATOM 656 N N . ASP A 1 87 ? -33.176 -1.130 28.782 1.00 88.38 87 ASP A N 1
ATOM 657 C CA . ASP A 1 87 ? -33.917 0.130 28.868 1.00 88.38 87 ASP A CA 1
ATOM 658 C C . ASP A 1 87 ? -35.377 -0.123 29.289 1.00 88.38 87 ASP A C 1
ATOM 660 O O . ASP A 1 87 ? -35.920 0.621 30.109 1.00 88.38 87 ASP A O 1
ATOM 664 N N . ALA A 1 88 ? -35.982 -1.229 28.837 1.00 88.94 88 ALA A N 1
ATOM 665 C CA . ALA A 1 88 ? -37.298 -1.671 29.296 1.00 88.94 88 ALA A CA 1
ATOM 666 C C . ALA A 1 88 ? -37.310 -2.079 30.780 1.00 88.94 88 ALA A C 1
ATOM 668 O O . ALA A 1 88 ? -38.286 -1.806 31.478 1.00 88.94 88 ALA A O 1
ATOM 669 N N . LEU A 1 89 ? -36.246 -2.712 31.288 1.00 87.06 89 LEU A N 1
ATOM 670 C CA . LEU A 1 89 ? -36.111 -3.034 32.713 1.00 87.06 89 LEU A CA 1
ATOM 671 C C . LEU A 1 89 ? -35.959 -1.773 33.566 1.00 87.06 89 LEU A C 1
ATOM 673 O O . LEU A 1 89 ? -36.654 -1.635 34.567 1.00 87.06 89 LEU A O 1
ATOM 677 N N . VAL A 1 90 ? -35.112 -0.829 33.151 1.00 85.81 90 VAL A N 1
ATOM 678 C CA . VAL A 1 90 ? -34.924 0.447 33.862 1.00 85.81 90 VAL A CA 1
ATOM 679 C C . VAL A 1 90 ? -36.227 1.251 33.891 1.00 85.81 90 VAL A C 1
ATOM 681 O O . VAL A 1 90 ? -36.570 1.827 34.920 1.00 85.81 90 VAL A O 1
ATOM 684 N N . ALA A 1 91 ? -37.000 1.238 32.801 1.00 86.06 91 ALA A N 1
ATOM 685 C CA . ALA A 1 91 ? -38.293 1.917 32.732 1.00 86.06 91 ALA A CA 1
ATOM 686 C C . ALA A 1 91 ? -39.358 1.334 33.683 1.00 86.06 91 ALA A C 1
ATOM 688 O O . ALA A 1 91 ? -40.271 2.057 34.074 1.00 86.06 91 ALA A O 1
ATOM 689 N N . LYS A 1 92 ? -39.249 0.057 34.081 1.00 86.31 92 LYS A N 1
ATOM 690 C CA . LYS A 1 92 ? -40.164 -0.571 35.055 1.00 86.31 92 LYS A CA 1
ATOM 691 C C . LYS A 1 92 ? -39.935 -0.104 36.496 1.00 86.31 92 LYS A C 1
ATOM 693 O O . LYS A 1 92 ? -40.815 -0.310 37.326 1.00 86.31 92 LYS A O 1
ATOM 698 N N . PHE A 1 93 ? -38.796 0.526 36.788 1.00 80.12 93 PHE A N 1
ATOM 699 C CA . PHE A 1 93 ? -38.436 1.009 38.125 1.00 80.12 93 PHE A CA 1
ATOM 700 C C . PHE A 1 93 ? -38.084 2.509 38.098 1.00 80.12 93 PHE A C 1
ATOM 702 O O . PHE A 1 93 ? -36.934 2.878 38.357 1.00 80.12 93 PHE A O 1
ATOM 709 N N . PRO A 1 94 ? -39.051 3.390 37.768 1.00 72.38 94 PRO A N 1
ATOM 710 C CA . PRO A 1 94 ? -38.799 4.820 37.578 1.00 72.38 94 PRO A CA 1
ATOM 711 C C . PRO A 1 94 ? -38.332 5.531 38.858 1.00 72.38 94 PRO A C 1
ATOM 713 O O . PRO A 1 94 ? -37.533 6.462 38.763 1.00 72.38 94 PRO A O 1
ATOM 716 N N . ASP A 1 95 ? -38.764 5.043 40.025 1.00 73.56 95 ASP A N 1
ATOM 717 C CA . ASP A 1 95 ? -38.455 5.604 41.348 1.00 73.56 95 ASP A CA 1
ATOM 718 C C . ASP A 1 95 ? -37.249 4.932 42.025 1.00 73.56 95 ASP A C 1
ATOM 720 O O . ASP A 1 95 ? -37.015 5.107 43.217 1.00 73.56 95 ASP A O 1
ATOM 724 N N . SER A 1 96 ? -36.472 4.130 41.288 1.00 76.69 96 SER A N 1
ATOM 725 C CA . SER A 1 96 ? -35.234 3.562 41.824 1.00 76.69 96 SER A CA 1
ATOM 726 C C . SER A 1 96 ? -34.235 4.673 42.150 1.00 76.69 96 SER A C 1
ATOM 728 O O . SER A 1 96 ? -33.909 5.494 41.286 1.00 76.69 96 SER A O 1
ATOM 730 N N . ASP A 1 97 ? -33.637 4.618 43.343 1.00 73.44 97 ASP A N 1
ATOM 731 C CA . ASP A 1 97 ? -32.541 5.510 43.741 1.00 73.44 97 ASP A CA 1
ATOM 732 C C . ASP A 1 97 ? -31.352 5.466 42.764 1.00 73.44 97 ASP A C 1
ATOM 734 O O . ASP A 1 97 ? -30.608 6.441 42.642 1.00 73.44 97 ASP A O 1
ATOM 738 N N . LEU A 1 98 ? -31.201 4.379 41.996 1.00 76.50 98 LEU A N 1
ATOM 739 C CA . LEU A 1 98 ? -30.168 4.191 40.971 1.00 76.50 98 LEU A CA 1
ATOM 740 C C . LEU A 1 98 ? -30.659 4.447 39.534 1.00 76.50 98 LEU A C 1
ATOM 742 O O . LEU A 1 98 ? -29.879 4.342 38.588 1.00 76.50 98 LEU A O 1
ATOM 746 N N . GLY A 1 99 ? -31.918 4.846 39.329 1.00 78.69 99 GLY A N 1
ATOM 747 C CA . GLY A 1 99 ? -32.494 5.053 37.994 1.00 78.69 99 GLY A CA 1
ATOM 748 C C . GLY A 1 99 ? -31.773 6.120 37.154 1.00 78.69 99 GLY A C 1
ATOM 749 O O . GLY A 1 99 ? -31.701 6.011 35.928 1.00 78.69 99 GLY A O 1
ATOM 750 N N . GLY A 1 100 ? -31.204 7.153 37.789 1.00 79.50 100 GLY A N 1
ATOM 751 C CA . GLY A 1 100 ? -30.335 8.144 37.127 1.00 79.50 100 GLY A CA 1
ATOM 752 C C . GLY A 1 100 ? -29.024 7.531 36.625 1.00 79.50 100 GLY A C 1
ATOM 753 O O . GLY A 1 100 ? -28.683 7.668 35.447 1.00 79.50 100 GLY A O 1
ATOM 754 N N . VAL A 1 101 ? -28.368 6.744 37.484 1.00 81.88 101 VAL A N 1
ATOM 755 C CA . VAL A 1 101 ? -27.121 6.022 37.190 1.00 81.88 101 VAL A CA 1
ATOM 756 C C . VAL A 1 101 ? -27.323 5.022 36.053 1.00 81.88 101 VAL A C 1
ATOM 758 O O . VAL A 1 101 ? -26.566 5.034 35.085 1.00 81.88 101 VAL A O 1
ATOM 761 N N . TYR A 1 102 ? -28.388 4.214 36.090 1.00 82.75 102 TYR A N 1
ATOM 762 C CA . TYR A 1 102 ? -28.683 3.280 35.002 1.00 82.75 102 TYR A CA 1
ATOM 763 C C . TYR A 1 102 ? -29.007 4.007 33.690 1.00 82.75 102 TYR A C 1
ATOM 765 O O . TYR A 1 102 ? -28.576 3.583 32.621 1.00 82.75 102 TYR A O 1
ATOM 773 N N . ARG A 1 103 ? -29.698 5.148 33.703 1.00 86.25 103 ARG A N 1
ATOM 774 C CA . ARG A 1 103 ? -29.904 5.910 32.458 1.00 86.25 103 ARG A CA 1
ATOM 775 C C . ARG A 1 103 ? -28.596 6.485 31.906 1.00 86.25 103 ARG A C 1
ATOM 777 O O . ARG A 1 103 ? -28.390 6.428 30.694 1.00 86.25 103 ARG A O 1
ATOM 784 N N . ALA A 1 104 ? -27.708 6.985 32.765 1.00 84.94 104 ALA A N 1
ATOM 785 C CA . ALA A 1 104 ? -26.390 7.482 32.364 1.00 84.94 104 ALA A CA 1
ATOM 786 C C . ALA A 1 104 ? -25.497 6.365 31.802 1.00 84.94 104 ALA A C 1
ATOM 788 O O . ALA A 1 104 ? -24.955 6.499 30.706 1.00 84.94 104 ALA A O 1
ATOM 789 N N . GLU A 1 105 ? -25.444 5.211 32.469 1.00 84.12 105 GLU A N 1
ATOM 790 C CA . GLU A 1 105 ? -24.720 4.030 31.983 1.00 84.12 105 GLU A CA 1
ATOM 791 C C . GLU A 1 105 ? -25.250 3.563 30.612 1.00 84.12 105 GLU A C 1
ATOM 793 O O . GLU A 1 105 ? -24.488 3.122 29.756 1.00 84.12 105 GLU A O 1
ATOM 798 N N . GLY A 1 106 ? -26.550 3.729 30.345 1.00 86.31 106 GLY A N 1
ATOM 799 C CA . GLY A 1 106 ? -27.140 3.384 29.048 1.00 86.31 106 GLY A CA 1
ATOM 800 C C . GLY A 1 106 ? -26.622 4.243 27.902 1.00 86.31 106 GLY A C 1
ATOM 801 O O . GLY A 1 106 ? -26.414 3.740 26.794 1.00 86.31 106 GLY A O 1
ATOM 802 N N . ARG A 1 107 ? -26.374 5.529 28.176 1.00 88.19 107 ARG A N 1
ATOM 803 C CA . ARG A 1 107 ? -25.755 6.451 27.215 1.00 88.19 107 ARG A CA 1
ATOM 804 C C . ARG A 1 107 ? -24.300 6.075 26.965 1.00 88.19 107 ARG A C 1
ATOM 806 O O . ARG A 1 107 ? -23.898 6.000 25.811 1.00 88.19 107 ARG A O 1
ATOM 813 N N . VAL A 1 108 ? -23.549 5.753 28.017 1.00 86.06 108 VAL A N 1
ATOM 814 C CA . VAL A 1 108 ? -22.164 5.267 27.901 1.00 86.06 108 VAL A CA 1
ATOM 815 C C . VAL A 1 108 ? -22.087 4.041 26.986 1.00 86.06 108 VAL A C 1
ATOM 817 O O . VAL A 1 108 ? -21.352 4.053 26.001 1.00 86.06 108 VAL A O 1
ATOM 820 N N . LEU A 1 109 ? -22.909 3.018 27.241 1.00 86.75 109 LEU A N 1
ATOM 821 C CA . LEU A 1 109 ? -22.945 1.795 26.429 1.00 86.75 109 LEU A CA 1
ATOM 822 C C . LEU A 1 109 ? -23.334 2.058 24.969 1.00 86.75 109 LEU A C 1
ATOM 824 O O . LEU A 1 109 ? -22.787 1.430 24.063 1.00 86.75 109 LEU A O 1
ATOM 828 N N . LYS A 1 110 ? -24.250 3.007 24.728 1.00 89.19 110 LYS A N 1
ATOM 829 C CA . LYS A 1 110 ? -24.592 3.456 23.373 1.00 89.19 110 LYS A CA 1
ATOM 830 C C . LYS A 1 110 ? -23.370 3.989 22.640 1.00 89.19 110 LYS A C 1
ATOM 832 O O . LYS A 1 110 ? -23.066 3.528 21.545 1.00 89.19 110 LYS A O 1
ATOM 837 N N . HIS A 1 111 ? -22.693 4.956 23.251 1.00 88.06 111 HIS A N 1
ATOM 838 C CA . HIS A 1 111 ? -21.591 5.656 22.612 1.00 88.06 111 HIS A CA 1
ATOM 839 C C . HIS A 1 111 ? -20.368 4.756 22.440 1.00 88.06 111 HIS A C 1
ATOM 841 O O . HIS A 1 111 ? -19.716 4.850 21.408 1.00 88.06 111 HIS A O 1
ATOM 847 N N . PHE A 1 112 ? -20.115 3.810 23.353 1.00 83.94 112 PHE A N 1
ATOM 848 C CA . PHE A 1 112 ? -19.102 2.772 23.133 1.00 83.94 112 PHE A CA 1
ATOM 849 C C . PHE A 1 112 ? -19.415 1.894 21.925 1.00 83.94 112 PHE A C 1
ATOM 851 O O . PHE A 1 112 ? -18.541 1.650 21.098 1.00 83.94 112 PHE A O 1
ATOM 858 N N . ARG A 1 113 ? -20.665 1.447 21.785 1.00 88.12 113 ARG A N 1
ATOM 859 C CA . ARG A 1 113 ? -21.088 0.651 20.629 1.00 88.12 113 ARG A CA 1
ATOM 860 C C . ARG A 1 113 ? -20.956 1.440 19.319 1.00 88.12 113 ARG A C 1
ATOM 862 O O . ARG A 1 113 ? -20.426 0.905 18.347 1.00 88.12 113 ARG A O 1
ATOM 869 N N . ASP A 1 114 ? -21.366 2.708 19.303 1.00 87.69 114 ASP A N 1
ATOM 870 C CA . ASP A 1 114 ? -21.229 3.588 18.132 1.00 87.69 114 ASP A CA 1
ATOM 871 C C . ASP A 1 114 ? -19.751 3.865 17.799 1.00 87.69 114 ASP A C 1
ATOM 873 O O . ASP A 1 114 ? -19.366 3.880 16.626 1.00 87.69 114 ASP A O 1
ATOM 877 N N . TRP A 1 115 ? -18.905 4.013 18.822 1.00 84.19 115 TRP A N 1
ATOM 878 C CA . TRP A 1 115 ? -17.462 4.194 18.677 1.00 84.19 115 TRP A CA 1
ATOM 879 C C . TRP A 1 115 ? -16.795 2.965 18.060 1.00 84.19 115 TRP A C 1
ATOM 881 O O . TRP A 1 115 ? -16.135 3.092 17.028 1.00 84.19 115 TRP A O 1
ATOM 891 N N . CYS A 1 116 ? -17.044 1.769 18.605 1.00 84.81 116 CYS A N 1
ATOM 892 C CA . CYS A 1 116 ? -16.527 0.517 18.048 1.00 84.81 116 CYS A CA 1
ATOM 893 C C . CYS A 1 116 ? -16.974 0.305 16.594 1.00 84.81 116 CYS A C 1
ATOM 895 O O . CYS A 1 116 ? -16.209 -0.201 15.770 1.00 84.81 116 CYS A O 1
ATOM 897 N N . LEU A 1 117 ? -18.203 0.702 16.251 1.00 88.19 117 LEU A N 1
ATOM 898 C CA . LEU A 1 117 ? -18.705 0.586 14.886 1.00 88.19 117 LEU A CA 1
ATOM 899 C C . LEU A 1 117 ? -18.036 1.581 13.925 1.00 88.19 117 LEU A C 1
ATOM 901 O O . LEU A 1 117 ? -17.742 1.214 12.782 1.00 88.19 117 LEU A O 1
ATOM 905 N N . SER A 1 118 ? -17.777 2.816 14.371 1.00 86.06 118 SER A N 1
ATOM 906 C CA . SER A 1 118 ? -17.009 3.790 13.586 1.00 86.06 118 SER A CA 1
ATOM 907 C C . SER A 1 118 ? -15.574 3.316 13.361 1.00 86.06 118 SER A C 1
ATOM 909 O O . SER A 1 118 ? -15.138 3.308 12.211 1.00 86.06 118 SER A O 1
ATOM 911 N N . GLU A 1 119 ? -14.887 2.830 14.403 1.00 79.81 119 GLU A N 1
ATOM 912 C CA . GLU A 1 119 ? -13.523 2.286 14.291 1.00 79.81 119 GLU A CA 1
ATOM 913 C C . GLU A 1 119 ? -13.486 1.111 13.314 1.00 79.81 119 GLU A C 1
ATOM 915 O O . GLU A 1 119 ? -12.662 1.082 12.398 1.00 79.81 119 GLU A O 1
ATOM 920 N N . PHE A 1 120 ? -14.414 0.158 13.452 1.00 86.19 120 PHE A N 1
ATOM 921 C CA . PHE A 1 120 ? -14.505 -0.954 12.514 1.00 86.19 120 PHE A CA 1
ATOM 922 C C . PHE A 1 120 ? -14.654 -0.453 11.076 1.00 86.19 120 PHE A C 1
ATOM 924 O O . PHE A 1 120 ? -14.043 -1.007 10.160 1.00 86.19 120 PHE A O 1
ATOM 931 N N . ALA A 1 121 ? -15.455 0.593 10.860 1.00 87.94 121 ALA A N 1
ATOM 932 C CA . ALA A 1 121 ? -15.640 1.154 9.536 1.00 87.94 121 ALA A CA 1
ATOM 933 C C . ALA A 1 121 ? -14.385 1.844 8.990 1.00 87.94 121 ALA A C 1
ATOM 935 O O . ALA A 1 121 ? -14.100 1.667 7.803 1.00 87.94 121 ALA A O 1
ATOM 936 N N . ASP A 1 122 ? -13.640 2.570 9.826 1.00 82.75 122 ASP A N 1
ATOM 937 C CA . ASP A 1 122 ? -12.359 3.180 9.461 1.00 82.75 122 ASP A CA 1
ATOM 938 C C . ASP A 1 122 ? -11.339 2.110 9.084 1.00 82.75 122 ASP A C 1
ATOM 940 O O . ASP A 1 122 ? -10.937 2.043 7.919 1.00 82.75 122 ASP A O 1
ATOM 944 N N . VAL A 1 123 ? -11.057 1.175 9.996 1.00 81.19 123 VAL A N 1
ATOM 945 C CA . VAL A 1 123 ? -10.099 0.078 9.789 1.00 81.19 123 VAL A CA 1
ATOM 946 C C . VAL A 1 123 ? -10.464 -0.755 8.560 1.00 81.19 123 VAL A C 1
ATOM 948 O O . VAL A 1 123 ? -9.614 -1.053 7.719 1.00 81.19 123 VAL A O 1
ATOM 951 N N . TYR A 1 124 ? -11.740 -1.120 8.403 1.00 86.12 124 TYR A N 1
ATOM 952 C CA . TYR A 1 124 ? -12.189 -1.866 7.229 1.00 86.12 124 TYR A CA 1
ATOM 953 C C . TYR A 1 124 ? -11.969 -1.073 5.938 1.00 86.12 124 TYR A C 1
ATOM 955 O O . TYR A 1 124 ? -11.540 -1.643 4.928 1.00 86.12 124 TYR A O 1
ATOM 963 N N . SER A 1 125 ? -12.313 0.218 5.943 1.00 85.50 125 SER A N 1
ATOM 964 C CA . SER A 1 125 ? -12.201 1.065 4.760 1.00 85.50 125 SER A CA 1
ATOM 965 C C . SER A 1 125 ? -10.750 1.288 4.353 1.00 85.50 125 SER A C 1
ATOM 967 O O . SER A 1 125 ? -10.456 1.154 3.165 1.00 85.50 125 SER A O 1
ATOM 969 N N . ASP A 1 126 ? -9.856 1.493 5.319 1.00 79.50 126 ASP A N 1
ATOM 970 C CA . ASP A 1 126 ? -8.421 1.655 5.104 1.00 79.50 126 ASP A CA 1
ATOM 971 C C . ASP A 1 126 ? -7.796 0.373 4.558 1.00 79.50 126 ASP A C 1
ATOM 973 O O . ASP A 1 126 ? -7.156 0.405 3.510 1.00 79.50 126 ASP A O 1
ATOM 977 N N . ILE A 1 127 ? -8.062 -0.788 5.170 1.00 78.88 127 ILE A N 1
ATOM 978 C CA . ILE A 1 127 ? -7.540 -2.077 4.680 1.00 78.88 127 ILE A CA 1
ATOM 979 C C . ILE A 1 127 ? -8.021 -2.350 3.249 1.00 78.88 127 ILE A C 1
ATOM 981 O O . ILE A 1 127 ? -7.248 -2.778 2.387 1.00 78.88 127 ILE A O 1
ATOM 985 N N . LYS A 1 128 ? -9.307 -2.105 2.962 1.00 83.94 128 LYS A N 1
ATOM 986 C CA . LYS A 1 128 ? -9.862 -2.305 1.617 1.00 83.94 128 LYS A CA 1
ATOM 987 C C . LYS A 1 128 ? -9.308 -1.324 0.596 1.00 83.94 128 LYS A C 1
ATOM 989 O O . LYS A 1 128 ? -9.082 -1.721 -0.551 1.00 83.94 128 LYS A O 1
ATOM 994 N N . ALA A 1 129 ? -9.123 -0.070 0.985 1.00 82.69 129 ALA A N 1
ATOM 995 C CA . ALA A 1 129 ? -8.533 0.954 0.143 1.00 82.69 129 ALA A CA 1
ATOM 996 C C . ALA A 1 129 ? -7.071 0.638 -0.162 1.00 82.69 129 ALA A C 1
ATOM 998 O O . ALA A 1 129 ? -6.693 0.663 -1.327 1.00 82.69 129 ALA A O 1
ATOM 999 N N . LEU A 1 130 ? -6.294 0.244 0.848 1.00 79.00 130 LEU A N 1
ATOM 1000 C CA . LEU A 1 130 ? -4.891 -0.135 0.718 1.00 79.00 130 LEU A CA 1
ATOM 1001 C C . LEU A 1 130 ? -4.719 -1.334 -0.219 1.00 79.00 130 LEU A C 1
ATOM 1003 O O . LEU A 1 130 ? -3.979 -1.251 -1.194 1.00 79.00 130 LEU A O 1
ATOM 1007 N N . GLN A 1 131 ? -5.483 -2.412 -0.003 1.00 80.94 131 GLN A N 1
ATOM 1008 C CA . GLN A 1 131 ? -5.454 -3.584 -0.884 1.00 80.94 131 GLN A CA 1
ATOM 1009 C C . GLN A 1 131 ? -5.788 -3.214 -2.337 1.00 80.94 131 GLN A C 1
ATOM 1011 O O . GLN A 1 131 ? -5.172 -3.711 -3.278 1.00 80.94 131 GLN A O 1
ATOM 1016 N N . SER A 1 132 ? -6.785 -2.350 -2.530 1.00 83.19 132 SER A N 1
ATOM 1017 C CA . SER A 1 132 ? -7.193 -1.933 -3.872 1.00 83.19 132 SER A CA 1
ATOM 1018 C C . SER A 1 132 ? -6.166 -1.001 -4.520 1.00 83.19 132 SER A C 1
ATOM 1020 O O . SER A 1 132 ? -5.932 -1.117 -5.717 1.00 83.19 132 SER A O 1
ATOM 1022 N N . SER A 1 133 ? -5.537 -0.125 -3.734 1.00 81.94 133 SER A N 1
ATOM 1023 C CA . SER A 1 133 ? -4.457 0.760 -4.171 1.00 81.94 133 SER A CA 1
ATOM 1024 C C . SER A 1 133 ? -3.257 -0.036 -4.675 1.00 81.94 133 SER A C 1
ATOM 1026 O O . SER A 1 133 ? -2.793 0.199 -5.789 1.00 81.94 133 SER A O 1
ATOM 1028 N N . TYR A 1 134 ? -2.836 -1.064 -3.932 1.00 80.00 134 TYR A N 1
ATOM 1029 C CA . TYR A 1 134 ? -1.783 -1.968 -4.392 1.00 80.00 134 TYR A CA 1
ATOM 1030 C C . TYR A 1 134 ? -2.166 -2.701 -5.676 1.00 80.00 134 TYR A C 1
ATOM 1032 O O . TYR A 1 134 ? -1.356 -2.795 -6.589 1.00 80.00 134 TYR A O 1
ATOM 1040 N N . ASN A 1 135 ? -3.415 -3.153 -5.816 1.00 82.94 135 ASN A N 1
ATOM 1041 C CA . ASN A 1 135 ? -3.857 -3.760 -7.074 1.00 82.94 135 ASN A CA 1
ATOM 1042 C C . ASN A 1 135 ? -3.811 -2.775 -8.255 1.00 82.94 135 ASN A C 1
ATOM 1044 O O . ASN A 1 135 ? -3.495 -3.194 -9.364 1.00 82.94 135 ASN A O 1
ATOM 1048 N N . VAL A 1 136 ? -4.120 -1.490 -8.039 1.00 85.81 136 VAL A N 1
ATOM 1049 C CA . VAL A 1 136 ? -3.973 -0.445 -9.068 1.00 85.81 136 VAL A CA 1
ATOM 1050 C C . VAL A 1 136 ? -2.503 -0.255 -9.427 1.00 85.81 136 VAL A C 1
ATOM 1052 O O . VAL A 1 136 ? -2.186 -0.217 -10.612 1.00 85.81 136 VAL A O 1
ATOM 1055 N N . TYR A 1 137 ? -1.622 -0.184 -8.426 1.00 83.50 137 TYR A N 1
ATOM 1056 C CA . TYR A 1 137 ? -0.179 -0.106 -8.637 1.00 83.50 137 TYR A CA 1
ATOM 1057 C C . TYR A 1 137 ? 0.315 -1.277 -9.495 1.00 83.50 137 TYR A C 1
ATOM 1059 O O . TYR A 1 137 ? 0.790 -1.048 -10.602 1.00 83.50 137 TYR A O 1
ATOM 1067 N N . TYR A 1 138 ? 0.086 -2.519 -9.058 1.00 80.62 138 TYR A N 1
ATOM 1068 C CA . TYR A 1 138 ? 0.520 -3.719 -9.779 1.00 80.62 138 TYR A CA 1
ATOM 1069 C C . TYR A 1 138 ? -0.089 -3.841 -11.178 1.00 80.62 138 TYR A C 1
ATOM 1071 O O . TYR A 1 138 ? 0.568 -4.325 -12.094 1.00 80.62 138 TYR A O 1
ATOM 1079 N N . ALA A 1 139 ? -1.337 -3.407 -11.376 1.00 85.88 139 ALA A N 1
ATOM 1080 C CA . ALA A 1 139 ? -1.960 -3.426 -12.697 1.00 85.88 139 ALA A CA 1
ATOM 1081 C C . ALA A 1 139 ? -1.308 -2.425 -13.663 1.00 85.88 139 ALA A C 1
ATOM 1083 O O . ALA A 1 139 ? -1.123 -2.744 -14.837 1.00 85.88 139 ALA A O 1
ATOM 1084 N N . LEU A 1 140 ? -0.976 -1.222 -13.186 1.00 87.88 140 LEU A N 1
ATOM 1085 C CA . LEU A 1 140 ? -0.293 -0.207 -13.990 1.00 87.88 140 LEU A CA 1
ATOM 1086 C C . LEU A 1 140 ? 1.165 -0.587 -14.255 1.00 87.88 140 LEU A C 1
ATOM 1088 O O . LEU A 1 140 ? 1.650 -0.350 -15.357 1.00 87.88 140 LEU A O 1
ATOM 1092 N N . ASP A 1 141 ? 1.820 -1.218 -13.286 1.00 83.69 141 ASP A N 1
ATOM 1093 C CA . ASP A 1 141 ? 3.188 -1.721 -13.403 1.00 83.69 141 ASP A CA 1
ATOM 1094 C C . ASP A 1 141 ? 3.275 -2.864 -14.427 1.00 83.69 141 ASP A C 1
ATOM 1096 O O . ASP A 1 141 ? 4.022 -2.786 -15.398 1.00 83.69 141 ASP A O 1
ATOM 1100 N N . LEU A 1 142 ? 2.371 -3.848 -14.337 1.00 85.69 142 LEU A N 1
ATOM 1101 C CA . LEU A 1 142 ? 2.254 -4.919 -15.332 1.00 85.69 142 LEU A CA 1
ATOM 1102 C C . LEU A 1 142 ? 1.936 -4.379 -16.738 1.00 85.69 142 LEU A C 1
ATOM 1104 O O . LEU A 1 142 ? 2.397 -4.927 -17.743 1.00 85.69 142 LEU A O 1
ATOM 1108 N N . ALA A 1 143 ? 1.134 -3.312 -16.831 1.00 90.12 143 ALA A N 1
ATOM 1109 C CA . ALA A 1 143 ? 0.859 -2.648 -18.102 1.00 90.12 143 ALA A CA 1
ATOM 1110 C C . ALA A 1 143 ? 2.109 -1.950 -18.664 1.00 90.12 143 ALA A C 1
ATOM 1112 O O . ALA A 1 143 ? 2.365 -2.063 -19.865 1.00 90.12 143 ALA A O 1
ATOM 1113 N N . ALA A 1 144 ? 2.892 -1.274 -17.817 1.00 89.94 144 ALA A N 1
ATOM 1114 C CA . ALA A 1 144 ? 4.166 -0.671 -18.200 1.00 89.94 144 ALA A CA 1
ATOM 1115 C C . ALA A 1 144 ? 5.143 -1.740 -18.716 1.00 89.94 144 ALA A C 1
ATOM 1117 O O . ALA A 1 144 ? 5.645 -1.612 -19.832 1.00 89.94 144 ALA A O 1
ATOM 1118 N N . ASP A 1 145 ? 5.305 -2.851 -17.994 1.00 87.88 145 ASP A N 1
ATOM 1119 C CA . ASP A 1 145 ? 6.156 -3.975 -18.401 1.00 87.88 145 ASP A CA 1
ATOM 1120 C C . ASP A 1 145 ? 5.722 -4.607 -19.723 1.00 87.88 145 ASP A C 1
ATOM 1122 O O . ASP A 1 145 ? 6.550 -4.891 -20.595 1.00 87.88 145 ASP A O 1
ATOM 1126 N N . GLY A 1 146 ? 4.414 -4.784 -19.923 1.00 91.50 146 GLY A N 1
ATOM 1127 C CA . GLY A 1 146 ? 3.870 -5.261 -21.193 1.00 91.50 146 GLY A CA 1
ATOM 1128 C C . GLY A 1 146 ? 4.217 -4.331 -22.362 1.00 91.50 146 GLY A C 1
ATOM 1129 O O . GLY A 1 146 ? 4.595 -4.798 -23.442 1.00 91.50 146 GLY A O 1
ATOM 1130 N N . LEU A 1 147 ? 4.138 -3.015 -22.143 1.00 94.38 147 LEU A N 1
ATOM 1131 C CA . LEU A 1 147 ? 4.514 -2.003 -23.131 1.00 94.38 147 LEU A CA 1
ATOM 1132 C C . LEU A 1 147 ? 6.027 -1.981 -23.376 1.00 94.38 147 LEU A C 1
ATOM 1134 O O . LEU A 1 147 ? 6.448 -1.930 -24.533 1.00 94.38 147 LEU A O 1
ATOM 1138 N N . TYR A 1 148 ? 6.856 -2.105 -22.340 1.00 91.25 148 TYR A N 1
ATOM 1139 C CA . TYR A 1 148 ? 8.304 -2.190 -22.509 1.00 91.25 148 TYR A CA 1
ATOM 1140 C C . TYR A 1 148 ? 8.722 -3.450 -23.274 1.00 91.25 148 TYR A C 1
ATOM 1142 O O . TYR A 1 148 ? 9.566 -3.382 -24.172 1.00 91.25 148 TYR A O 1
ATOM 1150 N N . LEU A 1 149 ? 8.104 -4.601 -22.991 1.00 92.88 149 LEU A N 1
ATOM 1151 C CA . LEU A 1 149 ? 8.344 -5.829 -23.747 1.00 92.88 149 LEU A CA 1
ATOM 1152 C C . LEU A 1 149 ? 7.973 -5.642 -25.223 1.00 92.88 149 LEU A C 1
ATOM 1154 O O . LEU A 1 149 ? 8.753 -5.999 -26.109 1.00 92.88 149 LEU A O 1
ATOM 1158 N N . ALA A 1 150 ? 6.810 -5.046 -25.502 1.00 94.00 150 ALA A N 1
ATOM 1159 C CA . ALA A 1 150 ? 6.395 -4.726 -26.863 1.00 94.00 150 ALA A CA 1
ATOM 1160 C C . ALA A 1 150 ? 7.382 -3.766 -27.552 1.00 94.00 150 ALA A C 1
ATOM 1162 O O . ALA A 1 150 ? 7.761 -4.012 -28.698 1.00 94.00 150 ALA A O 1
ATOM 1163 N N . SER A 1 151 ? 7.857 -2.733 -26.847 1.00 93.31 151 SER A N 1
ATOM 1164 C CA . SER A 1 151 ? 8.892 -1.808 -27.324 1.00 93.31 151 SER A CA 1
ATOM 1165 C C . SER A 1 151 ? 10.165 -2.553 -27.735 1.00 93.31 151 SER A C 1
ATOM 1167 O O . SER A 1 151 ? 10.613 -2.421 -28.877 1.00 93.31 151 SER A O 1
ATOM 1169 N N . TYR A 1 152 ? 10.699 -3.427 -26.877 1.00 91.88 152 TYR A N 1
ATOM 1170 C CA . TYR A 1 152 ? 11.901 -4.200 -27.196 1.00 91.88 152 TYR A CA 1
ATOM 1171 C C . TYR A 1 152 ? 11.701 -5.189 -28.351 1.00 91.88 152 TYR A C 1
ATOM 1173 O O . TYR A 1 152 ? 12.595 -5.354 -29.184 1.00 91.88 152 TYR A O 1
ATOM 1181 N N . LEU A 1 153 ? 10.535 -5.832 -28.455 1.00 93.62 153 LEU A N 1
ATOM 1182 C CA . LEU A 1 153 ? 10.222 -6.714 -29.584 1.00 93.62 153 LEU A CA 1
ATOM 1183 C C . LEU A 1 153 ? 10.125 -5.939 -30.905 1.00 93.62 153 LEU A C 1
ATOM 1185 O O . LEU A 1 153 ? 10.602 -6.419 -31.936 1.00 93.62 153 LEU A O 1
ATOM 1189 N N . LEU A 1 154 ? 9.540 -4.739 -30.888 1.00 93.88 154 LEU A N 1
ATOM 1190 C CA . LEU A 1 154 ? 9.515 -3.842 -32.045 1.00 93.88 154 LEU A CA 1
ATOM 1191 C C . LEU A 1 154 ? 10.927 -3.351 -32.399 1.00 93.88 154 LEU A C 1
ATOM 1193 O O . LEU A 1 154 ? 11.268 -3.322 -33.579 1.00 93.88 154 LEU A O 1
ATOM 1197 N N . ALA A 1 155 ? 11.767 -3.060 -31.402 1.00 90.75 155 ALA A N 1
ATOM 1198 C CA . ALA A 1 155 ? 13.165 -2.678 -31.598 1.00 90.75 155 ALA A CA 1
ATOM 1199 C C . ALA A 1 155 ? 14.021 -3.825 -32.167 1.00 90.75 155 ALA A C 1
ATOM 1201 O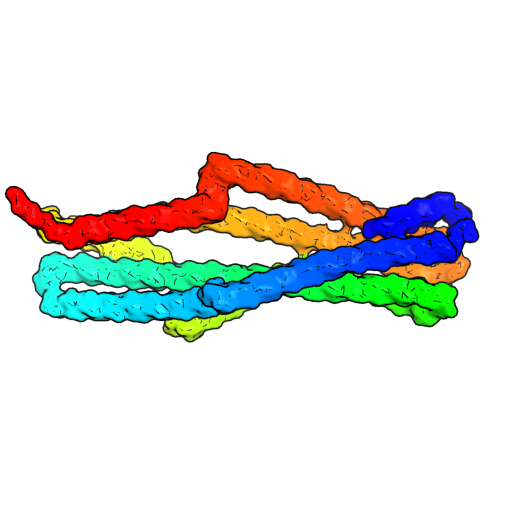 O . ALA A 1 155 ? 14.950 -3.582 -32.925 1.00 90.75 155 ALA A O 1
ATOM 1202 N N . LEU A 1 156 ? 13.719 -5.094 -31.867 1.00 91.75 156 LEU A N 1
ATOM 1203 C CA . LEU A 1 156 ? 14.365 -6.213 -32.570 1.00 91.75 156 LEU A CA 1
ATOM 1204 C C . LEU A 1 156 ? 13.933 -6.286 -34.034 1.00 91.75 156 LEU A C 1
ATOM 1206 O O . LEU A 1 156 ? 14.769 -6.528 -34.902 1.00 91.75 156 LEU A O 1
ATOM 1210 N N . LYS A 1 157 ? 12.640 -6.077 -34.306 1.00 92.44 157 LYS A N 1
ATOM 1211 C CA . LYS A 1 157 ? 12.091 -6.103 -35.668 1.00 92.44 157 LYS A CA 1
ATOM 1212 C C . LYS A 1 157 ? 12.551 -4.919 -36.519 1.00 92.44 157 LYS A C 1
ATOM 1214 O O . LYS A 1 157 ? 12.520 -5.032 -37.743 1.00 92.44 157 LYS A O 1
ATOM 1219 N N . SER A 1 158 ? 12.967 -3.803 -35.916 1.00 91.19 158 SER A N 1
ATOM 1220 C CA . SER A 1 158 ? 13.433 -2.631 -36.665 1.00 91.19 158 SER A CA 1
ATOM 1221 C C . SER A 1 158 ? 14.710 -2.901 -37.459 1.00 91.19 158 SER A C 1
ATOM 1223 O O . SER A 1 158 ? 14.870 -2.334 -38.536 1.00 91.19 158 SER A O 1
ATOM 1225 N N . TYR A 1 159 ? 15.551 -3.838 -37.008 1.00 88.56 159 TYR A N 1
ATOM 1226 C CA . TYR A 1 159 ? 16.732 -4.267 -37.762 1.00 88.56 159 TYR A CA 1
ATOM 1227 C C . TYR A 1 159 ? 16.400 -4.989 -39.068 1.00 88.56 159 TYR A C 1
ATOM 1229 O O . TYR A 1 159 ? 17.214 -4.991 -39.985 1.00 88.56 159 TYR A O 1
ATOM 1237 N N . ASP A 1 160 ? 15.226 -5.615 -39.150 1.00 89.12 160 ASP A N 1
ATOM 1238 C CA . ASP A 1 160 ? 14.783 -6.304 -40.361 1.00 89.12 160 ASP A CA 1
ATOM 1239 C C . ASP A 1 160 ? 13.865 -5.393 -41.205 1.00 89.12 160 ASP A C 1
ATOM 1241 O O . ASP A 1 160 ? 13.629 -5.647 -42.384 1.00 89.12 160 ASP A O 1
ATOM 1245 N N . SER A 1 161 ? 13.316 -4.325 -40.609 1.00 89.88 161 SER A N 1
ATOM 1246 C CA . SER A 1 161 ? 12.426 -3.374 -41.276 1.00 89.88 161 SER A CA 1
ATOM 1247 C C . SER A 1 161 ? 12.283 -2.063 -40.490 1.00 89.88 161 SER A C 1
ATOM 1249 O O . SER A 1 161 ? 11.596 -2.017 -39.466 1.00 89.88 161 SER A O 1
ATOM 1251 N N . ASP A 1 162 ? 12.745 -0.953 -41.070 1.00 85.50 162 ASP A N 1
ATOM 1252 C CA . ASP A 1 162 ? 12.747 0.388 -40.454 1.00 85.50 162 ASP A CA 1
ATOM 1253 C C . ASP A 1 162 ? 11.354 0.924 -40.043 1.00 85.50 162 ASP A C 1
ATOM 1255 O O . ASP A 1 162 ? 11.228 1.793 -39.180 1.00 85.50 162 ASP A O 1
ATOM 1259 N N . ARG A 1 163 ? 10.260 0.355 -40.576 1.00 91.00 163 ARG A N 1
ATOM 1260 C CA . ARG A 1 163 ? 8.884 0.714 -40.170 1.00 91.00 163 ARG A CA 1
ATOM 1261 C C . ARG A 1 163 ? 8.606 0.531 -38.670 1.00 91.00 163 ARG A C 1
ATOM 1263 O O . ARG A 1 163 ? 7.638 1.097 -38.169 1.00 91.00 163 ARG A O 1
ATOM 1270 N N . PHE A 1 164 ? 9.410 -0.271 -37.969 1.00 91.50 164 PHE A N 1
ATOM 1271 C CA . PHE A 1 164 ? 9.234 -0.568 -36.545 1.00 91.50 164 PHE A CA 1
ATOM 1272 C C . PHE A 1 164 ? 10.062 0.326 -35.611 1.00 91.50 164 PHE A C 1
ATOM 1274 O O . PHE A 1 164 ? 9.776 0.350 -34.416 1.00 91.50 164 PHE A O 1
ATOM 1281 N N . THR A 1 165 ? 11.003 1.118 -36.138 1.00 87.19 165 THR A N 1
ATOM 1282 C CA . THR A 1 165 ? 11.910 1.970 -35.347 1.00 87.19 165 THR A CA 1
ATOM 1283 C C . THR A 1 165 ? 11.165 3.046 -34.551 1.00 87.19 165 THR A C 1
ATOM 1285 O O . THR A 1 165 ? 11.402 3.244 -33.365 1.00 87.19 165 THR A O 1
ATOM 1288 N N . LYS A 1 166 ? 10.220 3.752 -35.182 1.00 89.06 166 LYS A N 1
ATOM 1289 C CA . LYS A 1 166 ? 9.405 4.765 -34.489 1.00 89.06 166 LYS A CA 1
ATOM 1290 C C . LYS A 1 166 ? 8.378 4.129 -33.532 1.00 89.06 166 LYS A C 1
ATOM 1292 O O . LYS A 1 166 ? 8.279 4.596 -32.399 1.00 89.06 166 LYS A O 1
ATOM 1297 N N . PRO A 1 167 ? 7.626 3.081 -33.931 1.00 92.94 167 PRO A N 1
ATOM 1298 C CA . PRO A 1 167 ? 6.732 2.368 -33.021 1.00 92.94 167 PRO A CA 1
ATOM 1299 C C . PRO A 1 167 ? 7.394 1.828 -31.753 1.00 92.94 167 PRO A C 1
ATOM 1301 O O . PRO A 1 167 ? 6.755 1.877 -30.706 1.00 92.94 167 PRO A O 1
ATOM 1304 N N . SER A 1 168 ? 8.639 1.338 -31.806 1.00 92.25 168 SER A N 1
ATOM 1305 C CA . SER A 1 168 ? 9.323 0.860 -30.596 1.00 92.25 168 SER A CA 1
ATOM 1306 C C . SER A 1 168 ? 9.500 1.988 -29.581 1.00 92.25 168 SER A C 1
ATOM 1308 O O . SER A 1 168 ? 9.027 1.871 -28.456 1.00 92.25 168 SER A O 1
ATOM 1310 N N . VAL A 1 169 ? 10.058 3.124 -30.008 1.00 90.06 169 VAL A N 1
ATOM 1311 C CA . VAL A 1 169 ? 10.293 4.282 -29.130 1.00 90.06 169 VAL A CA 1
ATOM 1312 C C . VAL A 1 169 ? 8.985 4.846 -28.574 1.00 90.06 169 VAL A C 1
ATOM 1314 O O . VAL A 1 169 ? 8.879 5.094 -27.380 1.00 90.06 169 VAL A O 1
ATOM 1317 N N . VAL A 1 170 ? 7.952 5.004 -29.410 1.00 92.31 170 VAL A N 1
ATOM 1318 C CA . VAL A 1 170 ? 6.647 5.516 -28.949 1.00 92.31 170 VAL A CA 1
ATOM 1319 C C . VAL A 1 170 ? 6.023 4.588 -27.907 1.00 92.31 170 VAL A C 1
ATOM 1321 O O . VAL A 1 170 ? 5.451 5.065 -26.933 1.00 92.31 170 VAL A O 1
ATOM 1324 N N . THR A 1 171 ? 6.137 3.274 -28.096 1.00 93.00 171 THR A N 1
ATOM 1325 C CA . THR A 1 171 ? 5.581 2.294 -27.155 1.00 93.00 171 THR A CA 1
ATOM 1326 C C . THR A 1 171 ? 6.333 2.324 -25.820 1.00 93.00 171 THR A C 1
ATOM 1328 O O . THR A 1 171 ? 5.693 2.227 -24.776 1.00 93.00 171 THR A O 1
ATOM 1331 N N . GLY A 1 172 ? 7.657 2.522 -25.850 1.00 91.69 172 GLY A N 1
ATOM 1332 C CA . GLY A 1 172 ? 8.484 2.742 -24.658 1.00 91.69 172 GLY A CA 1
ATOM 1333 C C . GLY A 1 172 ? 8.056 3.979 -23.861 1.00 91.69 172 GLY A C 1
ATOM 1334 O O . GLY A 1 172 ? 7.675 3.839 -22.704 1.00 91.69 172 GLY A O 1
ATOM 1335 N N . ILE A 1 173 ? 7.916 5.134 -24.529 1.00 93.25 173 ILE A N 1
ATOM 1336 C CA . ILE A 1 173 ? 7.423 6.391 -23.925 1.00 93.25 173 ILE A CA 1
ATOM 1337 C C . ILE A 1 173 ? 6.060 6.208 -23.244 1.00 93.25 173 ILE A C 1
ATOM 1339 O O . ILE A 1 173 ? 5.808 6.762 -22.172 1.00 93.25 173 ILE A O 1
ATOM 1343 N N . VAL A 1 174 ? 5.143 5.464 -23.873 1.00 93.62 174 VAL A N 1
ATOM 1344 C CA . VAL A 1 174 ? 3.834 5.181 -23.267 1.00 93.62 174 VAL A CA 1
ATOM 1345 C C . VAL A 1 174 ? 4.003 4.296 -22.030 1.00 93.62 174 VAL A C 1
ATOM 1347 O O . VAL A 1 174 ? 3.372 4.583 -21.015 1.00 93.62 174 VAL A O 1
ATOM 1350 N N . GLY A 1 175 ? 4.871 3.279 -22.082 1.00 91.88 175 GLY A N 1
ATOM 1351 C CA . GLY A 1 175 ? 5.240 2.458 -20.923 1.00 91.88 175 GLY A CA 1
ATOM 1352 C C . GLY A 1 175 ? 5.766 3.297 -19.758 1.00 91.88 175 GLY A C 1
ATOM 1353 O O . GLY A 1 175 ? 5.251 3.184 -18.645 1.00 91.88 175 GLY A O 1
ATOM 1354 N N . ASP A 1 176 ? 6.678 4.233 -20.032 1.00 91.12 176 ASP A N 1
ATOM 1355 C CA . ASP A 1 176 ? 7.208 5.154 -19.022 1.00 91.12 176 ASP A CA 1
ATOM 1356 C C . ASP A 1 176 ? 6.110 6.028 -18.413 1.00 91.12 176 ASP A C 1
ATOM 1358 O O . ASP A 1 176 ? 6.094 6.277 -17.208 1.00 91.12 176 ASP A O 1
ATOM 1362 N N . GLY A 1 177 ? 5.148 6.472 -19.227 1.00 91.50 177 GLY A N 1
ATOM 1363 C CA . GLY A 1 177 ? 3.983 7.217 -18.757 1.00 91.50 177 GLY A CA 1
ATOM 1364 C C . GLY A 1 177 ? 3.153 6.434 -17.735 1.00 91.50 177 GLY A C 1
ATOM 1365 O O . GLY A 1 177 ? 2.748 6.999 -16.717 1.00 91.50 177 GLY A O 1
ATOM 1366 N N . PHE A 1 178 ? 2.938 5.135 -17.966 1.00 89.50 178 PHE A N 1
ATOM 1367 C CA . PHE A 1 178 ? 2.284 4.249 -16.997 1.00 89.50 178 PHE A CA 1
ATOM 1368 C C . PHE A 1 178 ? 3.124 4.084 -15.725 1.00 89.50 178 PHE A C 1
ATOM 1370 O O . PHE A 1 178 ? 2.578 4.217 -14.628 1.00 89.50 178 PHE A O 1
ATOM 1377 N N . GLY A 1 179 ? 4.437 3.880 -15.854 1.00 86.06 179 GLY A N 1
ATOM 1378 C CA . GLY A 1 179 ? 5.349 3.745 -14.714 1.00 86.06 179 GLY A CA 1
ATOM 1379 C C . GLY A 1 179 ? 5.467 5.014 -13.855 1.00 86.06 179 GLY A C 1
ATOM 1380 O O . GLY A 1 179 ? 5.544 4.936 -12.631 1.00 86.06 179 GLY A O 1
ATOM 1381 N N . ILE A 1 180 ? 5.401 6.205 -14.461 1.00 88.44 180 ILE A N 1
ATOM 1382 C CA . ILE A 1 180 ? 5.349 7.491 -13.740 1.00 88.44 180 ILE A CA 1
ATOM 1383 C C . ILE A 1 180 ? 3.998 7.672 -13.042 1.00 88.44 180 ILE A C 1
ATOM 1385 O O . ILE A 1 180 ? 3.937 8.183 -11.922 1.00 88.44 180 ILE A O 1
ATOM 1389 N N . ALA A 1 181 ? 2.906 7.283 -13.702 1.00 87.88 181 ALA A N 1
ATOM 1390 C CA . ALA A 1 181 ? 1.557 7.471 -13.185 1.00 87.88 181 ALA A CA 1
ATOM 1391 C C . ALA A 1 181 ? 1.156 6.437 -12.121 1.00 87.88 181 ALA A C 1
ATOM 1393 O O . ALA A 1 181 ? 0.246 6.721 -11.342 1.00 87.88 181 ALA A O 1
ATOM 1394 N N . SER A 1 182 ? 1.803 5.268 -12.065 1.00 84.50 182 SER A N 1
ATOM 1395 C CA . SER A 1 182 ? 1.418 4.146 -11.196 1.00 84.50 182 SER A CA 1
ATOM 1396 C C . SER A 1 182 ? 1.336 4.543 -9.722 1.00 84.50 182 SER A C 1
ATOM 1398 O O . SER A 1 182 ? 0.303 4.352 -9.077 1.00 84.50 182 SER A O 1
ATOM 1400 N N . ALA A 1 183 ? 2.378 5.195 -9.216 1.00 80.56 183 ALA A N 1
ATOM 1401 C CA . ALA A 1 183 ? 2.463 5.686 -7.850 1.00 80.56 183 ALA A CA 1
ATOM 1402 C C . ALA A 1 183 ? 1.376 6.727 -7.503 1.00 80.56 183 ALA A C 1
ATOM 1404 O O . ALA A 1 183 ? 0.535 6.436 -6.648 1.00 80.56 183 ALA A O 1
ATOM 1405 N N . PRO A 1 184 ? 1.280 7.896 -8.172 1.00 83.19 184 PRO A N 1
ATOM 1406 C CA . PRO A 1 184 ? 0.247 8.881 -7.848 1.00 83.19 184 PRO A CA 1
ATOM 1407 C C . PRO A 1 184 ? -1.176 8.365 -8.111 1.00 83.19 184 PRO A C 1
ATOM 1409 O O . PRO A 1 184 ? -2.105 8.753 -7.398 1.00 83.19 184 PRO A O 1
ATOM 1412 N N . ALA A 1 185 ? -1.377 7.483 -9.097 1.00 86.12 185 ALA A N 1
ATOM 1413 C CA . ALA A 1 185 ? -2.675 6.862 -9.347 1.00 86.12 185 ALA A CA 1
ATOM 1414 C C . ALA A 1 185 ? -3.078 5.914 -8.213 1.00 86.12 185 ALA A C 1
ATOM 1416 O O . ALA A 1 185 ? -4.225 5.970 -7.765 1.00 86.12 185 ALA A O 1
ATOM 1417 N N . SER A 1 186 ? -2.147 5.095 -7.716 1.00 82.94 186 SER A N 1
ATOM 1418 C CA . SER A 1 186 ? -2.386 4.212 -6.571 1.00 82.94 186 SER A CA 1
ATOM 1419 C C . SER A 1 186 ? -2.727 5.024 -5.316 1.00 82.94 186 SER A C 1
ATOM 1421 O O . SER A 1 186 ? -3.830 4.878 -4.781 1.00 82.94 186 SER A O 1
ATOM 1423 N N . SER A 1 187 ? -1.906 6.014 -4.956 1.00 81.19 187 SER A N 1
ATOM 1424 C CA . SER A 1 187 ? -2.152 6.922 -3.829 1.00 81.19 187 SER A CA 1
ATOM 1425 C C . SER A 1 187 ? -3.511 7.624 -3.932 1.00 81.19 187 SER A C 1
ATOM 1427 O O . SER A 1 187 ? -4.317 7.624 -3.001 1.00 81.19 187 SER A O 1
ATOM 1429 N N . ARG A 1 188 ? -3.863 8.149 -5.113 1.00 84.94 188 ARG A N 1
ATOM 1430 C CA . ARG A 1 188 ? -5.180 8.763 -5.335 1.00 84.94 188 ARG A CA 1
ATOM 1431 C C . ARG A 1 188 ? -6.322 7.753 -5.222 1.00 84.94 188 ARG A C 1
ATOM 1433 O O . ARG A 1 188 ? -7.390 8.093 -4.705 1.00 84.94 188 ARG A O 1
ATOM 1440 N N . SER A 1 189 ? -6.119 6.528 -5.702 1.00 86.12 189 SER A N 1
ATOM 1441 C CA . SER A 1 189 ? -7.114 5.462 -5.604 1.00 86.12 189 SER A CA 1
ATOM 1442 C C . SER A 1 189 ? -7.392 5.080 -4.150 1.00 86.12 189 SER A C 1
ATOM 1444 O O . SER A 1 189 ? -8.556 4.863 -3.819 1.00 86.12 189 SER A O 1
ATOM 1446 N N . TYR A 1 190 ? -6.383 5.113 -3.267 1.00 84.94 190 TYR A N 1
ATOM 1447 C CA . TYR A 1 190 ? -6.559 4.895 -1.830 1.00 84.94 190 TYR A CA 1
ATOM 1448 C C . TYR A 1 190 ? -7.620 5.838 -1.255 1.00 84.94 190 TYR A C 1
ATOM 1450 O O . TYR A 1 190 ? -8.646 5.380 -0.758 1.00 84.94 190 TYR A O 1
ATOM 1458 N N . TYR A 1 191 ? -7.442 7.155 -1.397 1.00 83.56 191 TYR A N 1
ATOM 1459 C CA . TYR A 1 191 ? -8.362 8.134 -0.802 1.00 83.56 191 TYR A CA 1
ATOM 1460 C C . TYR A 1 191 ? -9.790 8.017 -1.349 1.00 83.56 191 TYR A C 1
ATOM 1462 O O . TYR A 1 191 ? -10.771 8.116 -0.605 1.00 83.56 191 TYR A O 1
ATOM 1470 N N . LEU A 1 192 ? -9.922 7.782 -2.658 1.00 89.38 192 LEU A N 1
ATOM 1471 C CA . LEU A 1 192 ? -11.223 7.601 -3.300 1.00 89.38 192 LEU A CA 1
ATOM 1472 C C . LEU A 1 192 ? -11.922 6.332 -2.801 1.00 89.38 192 LEU A C 1
ATOM 1474 O O . LEU A 1 192 ? -13.122 6.354 -2.508 1.00 89.38 192 LEU A O 1
ATOM 1478 N N . LEU A 1 193 ? -11.174 5.236 -2.682 1.00 89.44 193 LEU A N 1
ATOM 1479 C CA . LEU A 1 193 ? -11.712 3.945 -2.280 1.00 89.44 193 LEU A CA 1
ATOM 1480 C C . LEU A 1 193 ? -11.976 3.872 -0.778 1.00 89.44 193 LEU A C 1
ATOM 1482 O O . LEU A 1 193 ? -12.999 3.309 -0.401 1.00 89.44 193 LEU A O 1
ATOM 1486 N N . ALA A 1 194 ? -11.161 4.500 0.070 1.00 85.81 194 ALA A N 1
ATOM 1487 C CA . ALA A 1 194 ? -11.416 4.609 1.508 1.00 85.81 194 ALA A CA 1
ATOM 1488 C C . ALA A 1 194 ? -12.768 5.291 1.749 1.00 85.81 194 ALA A C 1
ATOM 1490 O O . ALA A 1 194 ? -13.670 4.727 2.376 1.00 85.81 194 ALA A O 1
ATOM 1491 N N . LYS A 1 195 ? -12.987 6.445 1.103 1.00 89.31 195 LYS A N 1
ATOM 1492 C CA . LYS A 1 195 ? -14.273 7.154 1.151 1.00 89.31 195 LYS A CA 1
ATOM 1493 C C . LYS A 1 195 ? -15.425 6.305 0.609 1.00 89.31 195 LYS A C 1
ATOM 1495 O O . LYS A 1 195 ? -16.513 6.297 1.187 1.00 89.31 195 LYS A O 1
ATOM 1500 N N . PHE A 1 196 ? -15.215 5.587 -0.494 1.00 92.81 196 PHE A N 1
ATOM 1501 C CA . PHE A 1 196 ? -16.223 4.692 -1.064 1.00 92.81 196 PHE A CA 1
ATOM 1502 C C . PHE A 1 196 ? -16.608 3.562 -0.098 1.00 92.81 196 PHE A C 1
ATOM 1504 O O . PHE A 1 196 ? -17.798 3.338 0.141 1.00 92.81 196 PHE A O 1
ATOM 1511 N N . TRP A 1 197 ? -15.626 2.869 0.483 1.00 90.56 197 TRP A N 1
ATOM 1512 C CA . TRP A 1 197 ? -15.852 1.749 1.392 1.00 90.56 197 TRP A CA 1
ATOM 1513 C C . TRP A 1 197 ? -16.484 2.201 2.707 1.00 90.56 197 TRP A C 1
ATOM 1515 O O . TRP A 1 197 ? -17.459 1.576 3.133 1.00 90.56 197 TRP A O 1
ATOM 1525 N N . ARG A 1 198 ? -16.039 3.326 3.281 1.00 89.44 198 ARG A N 1
ATOM 1526 C CA . ARG A 1 198 ? -16.664 3.926 4.471 1.00 89.44 198 ARG A CA 1
ATOM 1527 C C . ARG A 1 198 ? -18.124 4.297 4.205 1.00 89.44 198 ARG A C 1
ATOM 1529 O O . ARG A 1 198 ? -19.013 3.905 4.957 1.00 89.44 198 ARG A O 1
ATOM 1536 N N . ASN A 1 199 ? -18.418 4.950 3.076 1.00 89.50 199 ASN A N 1
ATOM 1537 C CA . ASN A 1 199 ? -19.797 5.275 2.687 1.00 89.50 199 ASN A CA 1
ATOM 1538 C C . ASN A 1 199 ? -20.662 4.030 2.451 1.00 89.50 199 ASN A C 1
ATOM 1540 O O . ASN A 1 199 ? -21.854 4.024 2.763 1.00 89.50 199 ASN A O 1
ATOM 1544 N N . ARG A 1 200 ? -20.082 2.964 1.894 1.00 90.25 200 ARG A N 1
ATOM 1545 C CA . ARG A 1 200 ? -20.782 1.693 1.698 1.00 90.25 200 ARG A CA 1
ATOM 1546 C C . ARG A 1 200 ? -21.124 1.031 3.032 1.00 90.25 200 ARG A C 1
ATOM 1548 O O . ARG A 1 200 ? -22.226 0.501 3.158 1.00 90.25 200 ARG A O 1
ATOM 1555 N N . LEU A 1 201 ? -20.216 1.066 4.006 1.00 88.88 201 LEU A N 1
ATOM 1556 C CA . LEU A 1 201 ? -20.476 0.572 5.357 1.00 88.88 201 LEU A CA 1
ATOM 1557 C C . LEU A 1 201 ? -21.530 1.408 6.074 1.00 88.88 201 LEU A C 1
ATOM 1559 O O . LEU A 1 201 ? -22.480 0.834 6.590 1.00 88.88 201 LEU A O 1
ATOM 1563 N N . LYS A 1 202 ? -21.451 2.739 5.983 1.00 88.50 202 LYS A N 1
ATOM 1564 C CA . LYS A 1 202 ? -22.479 3.651 6.504 1.00 88.50 202 LYS A CA 1
ATOM 1565 C C . LYS A 1 202 ? -23.887 3.245 6.054 1.00 88.50 202 LYS A C 1
ATOM 1567 O O . LYS A 1 202 ? -24.800 3.131 6.863 1.00 88.50 202 LYS A O 1
ATOM 1572 N N . LYS A 1 203 ? -24.057 2.966 4.754 1.00 87.94 203 LYS A N 1
ATOM 1573 C CA . LYS A 1 203 ? -25.339 2.503 4.192 1.00 87.94 203 LYS A CA 1
ATOM 1574 C C . LYS A 1 203 ? -25.756 1.122 4.703 1.00 87.94 203 LYS A C 1
ATOM 1576 O O . LYS A 1 203 ? -26.944 0.887 4.875 1.00 87.94 203 LYS A O 1
ATOM 1581 N N . LYS A 1 204 ? -24.804 0.208 4.911 1.00 86.75 204 LYS A N 1
ATOM 1582 C CA . LYS A 1 204 ? -25.088 -1.143 5.420 1.00 86.75 204 LYS A CA 1
ATOM 1583 C C . LYS A 1 204 ? -25.487 -1.150 6.890 1.00 86.75 204 LYS A C 1
ATOM 1585 O O . LYS A 1 204 ? -26.370 -1.915 7.248 1.00 86.75 204 LYS A O 1
ATOM 1590 N N . PHE A 1 205 ? -24.836 -0.325 7.702 1.00 83.88 205 PHE A N 1
ATOM 1591 C CA . PHE A 1 205 ? -25.151 -0.181 9.119 1.00 83.88 205 PHE A CA 1
ATOM 1592 C C . PHE A 1 205 ? -26.391 0.680 9.362 1.00 83.88 205 PHE A C 1
ATOM 1594 O O . PHE A 1 205 ? -26.952 0.614 10.440 1.00 83.88 205 PHE A O 1
ATOM 1601 N N . GLN A 1 206 ? -26.842 1.443 8.357 1.00 81.81 206 GLN A N 1
ATOM 1602 C CA . GLN A 1 206 ? -27.976 2.371 8.457 1.00 81.81 206 GLN A CA 1
ATOM 1603 C C . GLN A 1 206 ? -27.774 3.462 9.521 1.00 81.81 206 GLN A C 1
ATOM 1605 O O . GLN A 1 206 ? -28.731 4.003 10.065 1.00 81.81 206 GLN A O 1
ATOM 1610 N N . GLU A 1 207 ? -26.520 3.836 9.777 1.00 74.75 207 GLU A N 1
ATOM 1611 C CA . GLU A 1 207 ? -26.150 4.695 10.901 1.00 74.75 207 GLU A CA 1
ATOM 1612 C C . GLU A 1 207 ? -25.188 5.815 10.525 1.00 74.75 207 GLU A C 1
ATOM 1614 O O . GLU A 1 207 ? -24.521 5.791 9.485 1.00 74.75 207 GLU A O 1
ATOM 1619 N N . SER A 1 208 ? -25.103 6.831 11.386 1.00 73.69 208 SER A N 1
ATOM 1620 C CA . SER A 1 208 ? -24.079 7.861 11.260 1.00 73.69 208 SER A CA 1
ATOM 1621 C C . SER A 1 208 ? -22.780 7.402 11.920 1.00 73.69 208 SER A C 1
ATOM 1623 O O . SER A 1 208 ? -22.673 7.415 13.139 1.00 73.69 208 SER A O 1
ATOM 1625 N N . LEU A 1 209 ? -21.776 7.077 11.104 1.00 73.31 209 LEU A N 1
ATOM 1626 C CA . LEU A 1 209 ? -20.394 6.836 11.539 1.00 73.31 209 LEU A CA 1
ATOM 1627 C C . LEU A 1 209 ? -19.698 8.170 11.881 1.00 73.31 209 LEU A C 1
ATOM 1629 O O . LEU A 1 209 ? -18.828 8.636 11.141 1.00 73.31 209 LEU A O 1
ATOM 1633 N N . LYS A 1 210 ? -20.195 8.859 12.912 1.00 71.81 210 LYS A N 1
ATOM 1634 C CA . LYS A 1 210 ? -19.552 10.048 13.490 1.00 71.81 210 LYS A CA 1
ATOM 1635 C C . LYS A 1 210 ? -18.456 9.609 14.465 1.00 71.81 210 LYS A C 1
ATOM 1637 O O . LYS A 1 210 ? -18.515 8.488 14.962 1.00 71.81 210 LYS A O 1
ATOM 1642 N N . ASP A 1 211 ? -17.514 10.504 14.764 1.00 66.25 211 ASP A N 1
ATOM 1643 C CA . ASP A 1 211 ? -16.583 10.326 15.884 1.00 66.25 211 ASP A CA 1
ATOM 1644 C C . ASP A 1 211 ? -17.361 10.301 17.203 1.00 66.25 211 ASP A C 1
ATOM 1646 O O . ASP A 1 211 ? -17.670 11.336 17.788 1.00 66.25 211 ASP A O 1
ATOM 1650 N N . ALA A 1 212 ? -17.722 9.095 17.637 1.00 73.19 212 ALA A N 1
ATOM 1651 C CA . ALA A 1 212 ? -18.479 8.854 18.861 1.00 73.19 212 ALA A CA 1
ATOM 1652 C C . ALA A 1 212 ? -17.585 8.798 20.112 1.00 73.19 212 ALA A C 1
ATOM 1654 O O . ALA A 1 212 ? -18.100 8.679 21.220 1.00 73.19 212 ALA A O 1
ATOM 1655 N N . GLU A 1 213 ? -16.261 8.910 19.961 1.00 77.75 213 GLU A N 1
ATOM 1656 C CA . GLU A 1 213 ? -15.317 8.941 21.082 1.00 77.75 213 GLU A CA 1
ATOM 1657 C C . GLU A 1 213 ? -15.562 10.145 21.999 1.00 77.75 213 GLU A C 1
ATOM 1659 O O . GLU A 1 213 ? -15.647 9.998 23.219 1.00 77.75 213 GLU A O 1
ATOM 1664 N N . ALA A 1 214 ? -15.708 11.341 21.420 1.00 79.94 214 ALA A N 1
ATOM 1665 C CA . ALA A 1 214 ? -15.972 12.554 22.189 1.00 79.94 214 ALA A CA 1
ATOM 1666 C C . ALA A 1 214 ? -17.295 12.431 22.961 1.00 79.94 214 ALA A C 1
ATOM 1668 O O . ALA A 1 214 ? -17.349 12.729 24.155 1.00 79.94 214 ALA A O 1
ATOM 1669 N N . ASP A 1 215 ? -18.330 11.906 22.304 1.00 83.38 215 ASP A N 1
ATOM 1670 C CA . ASP A 1 215 ? -19.632 11.661 22.922 1.00 83.38 215 ASP A CA 1
ATOM 1671 C C . ASP A 1 215 ? -19.539 10.601 24.040 1.00 83.38 215 ASP A C 1
ATOM 1673 O O . ASP A 1 215 ? -20.160 10.752 25.093 1.00 83.38 215 ASP A O 1
ATOM 1677 N N . ALA A 1 216 ? -18.712 9.561 23.868 1.00 81.06 216 ALA A N 1
ATOM 1678 C CA . ALA A 1 216 ? -18.458 8.549 24.894 1.00 81.06 216 ALA A CA 1
ATOM 1679 C C . ALA A 1 216 ? -17.744 9.139 26.120 1.00 81.06 216 ALA A C 1
ATOM 1681 O O . ALA A 1 216 ? -18.139 8.859 27.254 1.00 81.06 216 ALA A O 1
ATOM 1682 N N . LYS A 1 217 ? -16.738 10.000 25.912 1.00 82.31 217 LYS A N 1
ATOM 1683 C CA . LYS A 1 217 ? -16.021 10.706 26.989 1.00 82.31 217 LYS A CA 1
ATOM 1684 C C . LYS A 1 217 ? -16.960 11.635 27.770 1.00 82.31 217 LYS A C 1
ATOM 1686 O O . LYS A 1 217 ? -16.917 11.648 29.001 1.00 82.31 217 LYS A O 1
ATOM 1691 N N . VAL A 1 218 ? -17.860 12.345 27.083 1.00 86.06 218 VAL A N 1
ATOM 1692 C CA . VAL A 1 218 ? -18.902 13.170 27.723 1.00 86.06 218 VAL A CA 1
ATOM 1693 C C . VAL A 1 218 ? -19.870 12.304 28.534 1.00 86.06 218 VAL A C 1
ATOM 1695 O O . VAL A 1 218 ? -20.105 12.589 29.707 1.00 86.06 218 VAL A O 1
ATOM 1698 N N . ALA A 1 219 ? -20.376 11.208 27.963 1.00 85.12 219 ALA A N 1
ATOM 1699 C CA . ALA A 1 219 ? -21.286 10.303 28.664 1.00 85.12 219 ALA A CA 1
ATOM 1700 C C . ALA A 1 219 ? -20.639 9.654 29.903 1.00 85.12 219 ALA A C 1
ATOM 1702 O O . ALA A 1 219 ? -21.296 9.483 30.929 1.00 85.12 219 ALA A O 1
ATOM 1703 N N . MET A 1 220 ? -19.343 9.334 29.840 1.00 83.06 220 MET A N 1
ATOM 1704 C CA . MET A 1 220 ? -18.576 8.833 30.986 1.00 83.06 220 MET A CA 1
ATOM 1705 C C . MET A 1 220 ? -18.451 9.879 32.098 1.00 83.06 220 MET A C 1
ATOM 1707 O O . MET A 1 220 ? -18.595 9.548 33.276 1.00 83.06 220 MET A O 1
ATOM 1711 N N . ALA A 1 221 ? -18.226 11.147 31.746 1.00 84.69 221 ALA A N 1
ATOM 1712 C CA . ALA A 1 221 ? -18.197 12.234 32.721 1.00 84.69 221 ALA A CA 1
ATOM 1713 C C . ALA A 1 221 ? -19.566 12.431 33.398 1.00 84.69 221 ALA A C 1
ATOM 1715 O O . ALA A 1 221 ? -19.627 12.633 34.612 1.00 84.69 221 ALA A O 1
ATOM 1716 N N . GLU A 1 222 ? -20.664 12.314 32.644 1.00 85.31 222 GLU A N 1
ATOM 1717 C CA . GLU A 1 222 ? -22.022 12.336 33.201 1.00 85.31 222 GLU A CA 1
ATOM 1718 C C . GLU A 1 222 ? -22.274 11.171 34.164 1.00 85.31 222 GLU A C 1
ATOM 1720 O O . GLU A 1 222 ? -22.805 11.388 35.252 1.00 85.31 222 GLU A O 1
ATOM 1725 N N . LEU A 1 223 ? -21.863 9.950 33.804 1.00 84.12 223 LEU A N 1
ATOM 1726 C CA . LEU A 1 223 ? -21.991 8.779 34.675 1.00 84.12 223 LEU A CA 1
ATOM 1727 C C . LEU A 1 223 ? -21.222 8.971 35.989 1.00 84.12 223 LEU A C 1
ATOM 1729 O O . LEU A 1 223 ? -21.766 8.716 37.061 1.00 84.12 223 LEU A O 1
ATOM 1733 N N . ASN A 1 224 ? -19.990 9.480 35.922 1.00 82.81 224 ASN A N 1
ATOM 1734 C CA . ASN A 1 224 ? -19.191 9.778 37.112 1.00 82.81 224 ASN A CA 1
ATOM 1735 C C . ASN A 1 224 ? -19.844 10.848 37.995 1.00 82.81 224 ASN A C 1
ATOM 1737 O O . ASN A 1 224 ? -19.804 10.744 39.221 1.00 82.81 224 ASN A O 1
ATOM 1741 N N . LYS A 1 225 ? -20.475 11.859 37.388 1.00 84.69 225 LYS A N 1
ATOM 1742 C CA . LYS A 1 225 ? -21.217 12.888 38.121 1.00 84.69 225 LYS A CA 1
ATOM 1743 C C . LYS A 1 225 ? -22.42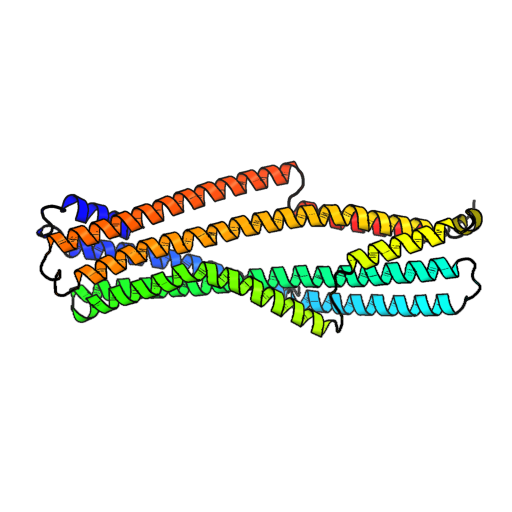6 12.295 38.845 1.00 84.69 225 LYS A C 1
ATOM 1745 O O . LYS A 1 225 ? -22.615 12.583 40.019 1.00 84.69 225 LYS A O 1
ATOM 1750 N N . GLU A 1 226 ? -23.211 11.455 38.174 1.00 81.25 226 GLU A N 1
ATOM 1751 C CA . GLU A 1 226 ? -24.352 10.762 38.788 1.00 81.25 226 GLU A CA 1
ATOM 1752 C C . GLU A 1 226 ? -23.899 9.863 39.946 1.00 81.25 226 GLU A C 1
ATOM 1754 O O . GLU A 1 226 ? -24.491 9.913 41.022 1.00 81.25 226 GLU A O 1
ATOM 1759 N N . LEU A 1 227 ? -22.804 9.115 39.778 1.00 80.94 227 LEU A N 1
ATOM 1760 C CA . LEU A 1 227 ? -22.229 8.279 40.838 1.00 80.94 227 LEU A CA 1
ATOM 1761 C C . LEU A 1 227 ? -21.793 9.100 42.058 1.00 80.94 227 LEU A C 1
ATOM 1763 O O . LEU A 1 227 ? -22.071 8.699 43.183 1.00 80.94 227 LEU A O 1
ATOM 1767 N N . ALA A 1 228 ? -21.181 10.268 41.851 1.00 80.75 228 ALA A N 1
ATOM 1768 C CA . ALA A 1 228 ? -20.742 11.148 42.936 1.00 80.75 228 ALA A CA 1
ATOM 1769 C C . ALA A 1 228 ? -21.898 11.753 43.759 1.00 80.75 228 ALA A C 1
ATOM 1771 O O . ALA A 1 228 ? -21.673 12.234 44.866 1.00 80.75 228 ALA A O 1
ATOM 1772 N N . THR A 1 229 ? -23.128 11.745 43.232 1.00 79.81 229 THR A N 1
ATOM 1773 C CA . THR A 1 229 ? -24.321 12.248 43.941 1.00 79.81 229 THR A CA 1
ATOM 1774 C C . THR A 1 229 ? -25.041 11.189 44.776 1.00 79.81 229 THR A C 1
ATOM 1776 O O . THR A 1 229 ? -26.005 11.520 45.466 1.00 79.81 229 THR A O 1
ATOM 1779 N N . LYS A 1 230 ? -24.619 9.921 44.706 1.00 79.00 230 LYS A N 1
ATOM 1780 C CA . LYS A 1 230 ? -25.261 8.805 45.412 1.00 79.00 230 LYS A CA 1
ATOM 1781 C C . LYS A 1 230 ? -24.504 8.448 46.685 1.00 79.00 230 LYS A C 1
ATOM 1783 O O . LYS A 1 230 ? -23.283 8.557 46.742 1.00 79.00 230 LYS A O 1
ATOM 1788 N N . ASP A 1 231 ? -25.254 8.020 47.698 1.00 74.25 231 ASP A N 1
ATOM 1789 C CA . ASP A 1 231 ? -24.683 7.583 48.969 1.00 74.25 231 ASP A CA 1
ATOM 1790 C C . ASP A 1 231 ? -23.851 6.303 48.778 1.00 74.25 231 ASP A C 1
ATOM 1792 O O . ASP A 1 231 ? -24.225 5.399 48.023 1.00 74.25 231 ASP A O 1
ATOM 1796 N N . ILE A 1 232 ? -22.715 6.231 49.471 1.00 66.38 232 ILE A N 1
ATOM 1797 C CA . ILE A 1 232 ? -21.734 5.142 49.375 1.00 66.38 232 ILE A CA 1
ATOM 1798 C C . ILE A 1 232 ? -22.389 3.811 49.758 1.00 66.38 232 ILE A C 1
ATOM 1800 O O . ILE A 1 232 ? -22.176 2.808 49.083 1.00 66.38 232 ILE A O 1
ATOM 1804 N N . SER A 1 233 ? -23.273 3.832 50.758 1.00 62.56 233 SER A N 1
ATOM 1805 C CA . SER A 1 233 ? -24.032 2.667 51.228 1.00 62.56 233 SER A CA 1
ATOM 1806 C C . SER A 1 233 ? -24.917 2.035 50.137 1.00 62.56 233 SER A C 1
ATOM 1808 O O . SER A 1 233 ? -25.039 0.813 50.056 1.00 62.56 233 SER A O 1
ATOM 1810 N N . VAL A 1 234 ? -25.492 2.851 49.247 1.00 66.44 234 VAL A N 1
ATOM 1811 C CA . VAL A 1 234 ? -26.342 2.412 48.123 1.00 66.44 234 VAL A CA 1
ATOM 1812 C C . VAL A 1 234 ? -25.491 1.887 46.961 1.00 66.44 234 VAL A C 1
ATOM 1814 O O . VAL A 1 234 ? -25.881 0.952 46.261 1.00 66.44 234 VAL A O 1
ATOM 1817 N N . LEU A 1 235 ? -24.300 2.457 46.763 1.00 62.78 235 LEU A N 1
ATOM 1818 C CA . LEU A 1 235 ? -23.346 2.007 45.748 1.00 62.78 235 LEU A CA 1
ATOM 1819 C C . LEU A 1 235 ? -22.677 0.678 46.131 1.00 62.78 235 LEU A C 1
ATOM 1821 O O . LEU A 1 235 ? -22.491 -0.177 45.265 1.00 62.78 235 LEU A O 1
ATOM 1825 N N . GLU A 1 236 ? -22.378 0.476 47.415 1.00 61.28 236 GLU A N 1
ATOM 1826 C CA . GLU A 1 236 ? -21.827 -0.771 47.966 1.00 61.28 236 GLU A CA 1
ATOM 1827 C C . GLU A 1 236 ? -22.810 -1.943 47.884 1.00 61.28 236 GLU A C 1
ATOM 1829 O O . GLU A 1 236 ? -22.387 -3.084 47.715 1.00 61.28 236 GLU A O 1
ATOM 1834 N N . GLN A 1 237 ? -24.120 -1.675 47.919 1.00 60.25 237 GLN A N 1
ATOM 1835 C CA . GLN A 1 237 ? -25.162 -2.682 47.674 1.00 60.25 237 GLN A CA 1
ATOM 1836 C C . GLN A 1 237 ? -25.296 -3.064 46.191 1.00 60.25 237 GLN A C 1
ATOM 1838 O O . GLN A 1 237 ? -25.909 -4.079 45.860 1.00 60.25 237 GLN A O 1
ATOM 1843 N N . SER A 1 238 ? -24.692 -2.289 45.285 1.00 61.47 238 SER A N 1
ATOM 1844 C CA . SER A 1 238 ? -24.652 -2.574 43.851 1.00 61.47 238 SER A CA 1
ATOM 1845 C C . SER A 1 238 ? -23.205 -2.587 43.322 1.00 61.47 238 SER A C 1
ATOM 1847 O O . SER A 1 238 ? -22.879 -1.833 42.393 1.00 61.47 238 SER A O 1
ATOM 1849 N N . PRO A 1 239 ? -22.338 -3.499 43.819 1.00 58.31 239 PRO A N 1
ATOM 1850 C CA . PRO A 1 239 ? -20.919 -3.570 43.444 1.00 58.31 239 PRO A CA 1
ATOM 1851 C C . PRO A 1 239 ? -20.712 -3.826 41.941 1.00 58.31 239 PRO A C 1
ATOM 1853 O O . PRO A 1 239 ? -19.663 -3.515 41.375 1.00 58.31 239 PRO A O 1
ATOM 1856 N N . SER A 1 240 ? -21.751 -4.309 41.250 1.00 66.31 240 SER A N 1
ATOM 1857 C CA . SER A 1 240 ? -21.771 -4.437 39.793 1.00 66.31 240 SER A CA 1
ATOM 1858 C C . SER A 1 240 ? -21.594 -3.105 39.046 1.00 66.31 240 SER A C 1
ATOM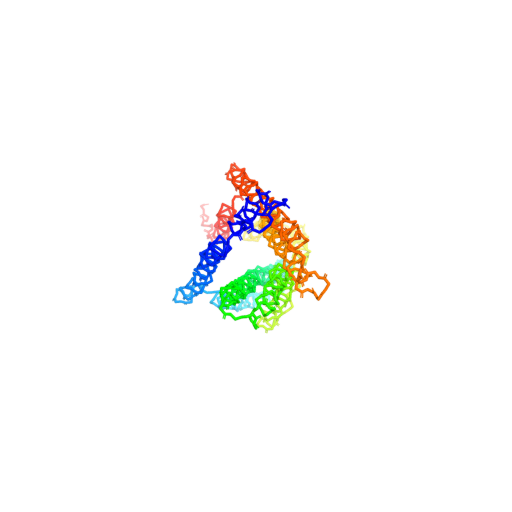 1860 O O . SER A 1 240 ? -21.019 -3.100 37.965 1.00 66.31 240 SER A O 1
ATOM 1862 N N . VAL A 1 241 ? -22.023 -1.966 39.601 1.00 67.94 241 VAL A N 1
ATOM 1863 C CA . VAL A 1 241 ? -21.966 -0.660 38.914 1.00 67.94 241 VAL A CA 1
ATOM 1864 C C . VAL A 1 241 ? -20.567 -0.044 38.987 1.00 67.94 241 VAL A C 1
ATOM 1866 O O . VAL A 1 241 ? -20.058 0.443 37.976 1.00 67.94 241 VAL A O 1
ATOM 1869 N N . GLN A 1 242 ? -19.906 -0.099 40.148 1.00 68.12 242 GLN A N 1
ATOM 1870 C CA . GLN A 1 242 ? -18.532 0.400 40.296 1.00 68.12 242 GLN A CA 1
ATOM 1871 C C . GLN A 1 242 ? -17.541 -0.415 39.454 1.00 68.12 242 GLN A C 1
ATOM 1873 O O . GLN A 1 242 ? -16.702 0.167 38.768 1.00 68.12 242 GLN A O 1
ATOM 1878 N N . ASN A 1 243 ? -17.693 -1.745 39.422 1.00 70.31 243 ASN A N 1
ATOM 1879 C CA . ASN A 1 243 ? -16.860 -2.627 38.597 1.00 70.31 243 ASN A CA 1
ATOM 1880 C C . ASN A 1 243 ? -17.069 -2.405 37.090 1.00 70.31 243 ASN A C 1
ATOM 1882 O O . ASN A 1 243 ? -16.107 -2.425 36.324 1.00 70.31 243 ASN A O 1
ATOM 1886 N N . ARG A 1 244 ? -18.305 -2.136 36.647 1.00 75.25 244 ARG A N 1
ATOM 1887 C CA . ARG A 1 244 ? -18.579 -1.774 35.245 1.00 75.25 244 ARG A CA 1
ATOM 1888 C C . ARG A 1 244 ? -17.987 -0.414 34.881 1.00 75.25 244 ARG A C 1
ATOM 1890 O O . ARG A 1 244 ? -17.359 -0.277 33.837 1.00 75.25 244 ARG A O 1
ATOM 1897 N N . THR A 1 245 ? -18.105 0.571 35.768 1.00 73.50 245 THR A N 1
ATOM 1898 C CA . THR A 1 245 ? -17.563 1.920 35.539 1.00 73.50 245 THR A CA 1
ATOM 1899 C C . THR A 1 245 ? -16.033 1.915 35.468 1.00 73.50 245 THR A C 1
ATOM 1901 O O . THR A 1 245 ? -15.452 2.561 34.594 1.00 73.50 245 THR A O 1
ATOM 1904 N N . SER A 1 246 ? -15.366 1.146 36.336 1.00 71.88 246 SER A N 1
ATOM 1905 C CA . SER A 1 246 ? -13.909 0.984 36.292 1.00 71.88 246 SER A CA 1
ATOM 1906 C C . SER A 1 246 ? -13.448 0.227 35.044 1.00 71.88 246 SER A C 1
ATOM 1908 O O . SER A 1 246 ? -12.437 0.608 34.455 1.00 71.88 246 SER A O 1
ATOM 1910 N N . ALA A 1 247 ? -14.217 -0.762 34.574 1.00 74.94 247 ALA A N 1
ATOM 1911 C CA . ALA A 1 247 ? -13.971 -1.431 33.297 1.00 74.94 247 ALA A CA 1
ATOM 1912 C C . ALA A 1 247 ? -14.063 -0.450 32.109 1.00 74.94 247 ALA A C 1
ATOM 1914 O O . ALA A 1 247 ? -13.164 -0.418 31.268 1.00 74.94 247 ALA A O 1
ATOM 1915 N N . TYR A 1 248 ? -15.082 0.416 32.065 1.00 76.69 248 TYR A N 1
ATOM 1916 C CA . TYR A 1 248 ? -15.215 1.436 31.014 1.00 76.69 248 TYR A CA 1
ATOM 1917 C C . TYR A 1 248 ? -14.064 2.455 31.030 1.00 76.69 248 TYR A C 1
ATOM 1919 O O . TYR A 1 248 ? -13.537 2.818 29.976 1.00 76.69 248 TYR A O 1
ATOM 1927 N N . ALA A 1 249 ? -13.644 2.897 32.219 1.00 73.88 249 ALA A N 1
ATOM 1928 C CA . ALA A 1 249 ? -12.518 3.816 32.374 1.00 73.88 249 ALA A CA 1
ATOM 1929 C C . ALA A 1 249 ? -11.186 3.169 31.956 1.00 73.88 249 ALA A C 1
ATOM 1931 O O . ALA A 1 249 ? -10.386 3.795 31.259 1.00 73.88 249 ALA A O 1
ATOM 1932 N N . LEU A 1 250 ? -10.966 1.903 32.333 1.00 75.69 250 LEU A N 1
ATOM 1933 C CA . LEU A 1 250 ? -9.780 1.140 31.946 1.00 75.69 250 LEU A CA 1
ATOM 1934 C C . LEU A 1 250 ? -9.714 0.939 30.429 1.00 75.69 250 LEU A C 1
ATOM 1936 O O . LEU A 1 250 ? -8.647 1.119 29.839 1.00 75.69 250 LEU A O 1
ATOM 1940 N N . TRP A 1 251 ? -10.848 0.601 29.808 1.00 74.50 251 TRP A N 1
ATOM 1941 C CA . TRP A 1 251 ? -10.960 0.492 28.358 1.00 74.50 251 TRP A CA 1
ATOM 1942 C C . TRP A 1 251 ? -10.608 1.821 27.689 1.00 74.50 251 TRP A C 1
ATOM 1944 O O . TRP A 1 251 ? -9.663 1.855 26.912 1.00 74.50 251 TRP A O 1
ATOM 1954 N N . SER A 1 252 ? -11.260 2.930 28.062 1.00 73.88 252 SER A N 1
ATOM 1955 C CA . SER A 1 252 ? -10.973 4.248 27.476 1.00 73.88 252 SER A CA 1
ATOM 1956 C C . SER A 1 252 ? -9.501 4.657 27.617 1.00 73.88 252 SER A C 1
ATOM 1958 O O . SER A 1 252 ? -8.915 5.142 26.656 1.00 73.88 252 SER A O 1
ATOM 1960 N N . ALA A 1 253 ? -8.881 4.441 28.782 1.00 72.12 253 ALA A N 1
ATOM 1961 C CA . ALA A 1 253 ? -7.499 4.859 29.032 1.00 72.12 253 ALA A CA 1
ATOM 1962 C C . ALA A 1 253 ? -6.460 4.034 28.254 1.00 72.12 253 ALA A C 1
ATOM 1964 O O . ALA A 1 253 ? -5.455 4.568 27.783 1.00 72.12 253 ALA A O 1
ATOM 1965 N N . ARG A 1 254 ? -6.667 2.717 28.130 1.00 71.75 254 ARG A N 1
ATOM 1966 C CA . ARG A 1 254 ? -5.744 1.837 27.390 1.00 71.75 254 ARG A CA 1
ATOM 1967 C C . ARG A 1 254 ? -5.961 1.896 25.882 1.00 71.75 254 ARG A C 1
ATOM 1969 O O . ARG A 1 254 ? -5.048 1.575 25.121 1.00 71.75 254 ARG A O 1
ATOM 1976 N N . TYR A 1 255 ? -7.152 2.298 25.465 1.00 68.31 255 TYR A N 1
ATOM 1977 C CA . TYR A 1 255 ? -7.531 2.395 24.070 1.00 68.31 255 TYR A CA 1
ATOM 1978 C C . TYR A 1 255 ? -6.837 3.565 23.361 1.00 68.31 255 TYR A C 1
ATOM 1980 O O . TYR A 1 255 ? -6.227 3.328 22.320 1.00 68.31 255 TYR A O 1
ATOM 1988 N N . ASP A 1 256 ? -6.802 4.762 23.965 1.00 65.69 256 ASP A N 1
ATOM 1989 C CA . ASP A 1 256 ? -6.109 5.939 23.405 1.00 65.69 256 ASP A CA 1
ATOM 1990 C C . ASP A 1 256 ? -4.637 5.612 23.083 1.00 65.69 256 ASP A C 1
ATOM 1992 O O . ASP A 1 256 ? -4.171 5.800 21.959 1.00 65.69 256 ASP A O 1
ATOM 1996 N N . LYS A 1 257 ? -3.935 4.971 24.029 1.00 68.50 257 LYS A N 1
ATOM 1997 C CA . LYS A 1 257 ? -2.546 4.531 23.834 1.00 68.50 257 LYS A CA 1
ATOM 1998 C C . LYS A 1 257 ? -2.399 3.543 22.674 1.00 68.50 257 LYS A C 1
ATOM 2000 O O . LYS A 1 257 ? -1.460 3.623 21.893 1.00 68.50 257 LYS A O 1
ATOM 2005 N N . SER A 1 258 ? -3.323 2.593 22.556 1.00 65.44 258 SER A N 1
ATOM 2006 C CA . SER A 1 258 ? -3.237 1.586 21.506 1.00 65.44 258 SER A CA 1
ATOM 2007 C C . SER A 1 258 ? -3.596 2.128 20.122 1.00 65.44 258 SER A C 1
ATOM 2009 O O . SER A 1 258 ? -3.144 1.562 19.124 1.00 65.44 258 SER A O 1
ATOM 2011 N N . ILE A 1 259 ? -4.416 3.178 20.039 1.00 64.81 259 ILE A N 1
ATOM 2012 C CA . ILE A 1 259 ? -4.650 3.920 18.799 1.00 64.81 259 ILE A CA 1
ATOM 2013 C C . ILE A 1 259 ? -3.396 4.683 18.399 1.00 64.81 259 ILE A C 1
ATOM 2015 O O . ILE A 1 259 ? -2.994 4.566 17.246 1.00 64.81 259 ILE A O 1
ATOM 2019 N N . ASP A 1 260 ? -2.760 5.395 19.328 1.00 66.25 260 ASP A N 1
ATOM 2020 C CA . ASP A 1 260 ? -1.535 6.145 19.042 1.00 66.25 260 ASP A CA 1
ATOM 2021 C C . ASP A 1 260 ? -0.425 5.227 18.515 1.00 66.25 260 ASP A C 1
ATOM 2023 O O . ASP A 1 260 ? 0.146 5.503 17.456 1.00 66.25 260 ASP A O 1
ATOM 2027 N N . ASP A 1 261 ? -0.208 4.082 19.171 1.00 67.62 261 ASP A N 1
ATOM 2028 C CA . ASP A 1 261 ? 0.767 3.074 18.737 1.00 67.62 261 ASP A CA 1
ATOM 2029 C C . ASP A 1 261 ? 0.413 2.517 17.336 1.00 67.62 261 ASP A C 1
ATOM 2031 O O . ASP A 1 261 ? 1.271 2.395 16.459 1.00 67.62 261 ASP A O 1
ATOM 2035 N N . SER A 1 262 ? -0.874 2.241 17.074 1.00 62.06 262 SER A N 1
ATOM 2036 C CA . SER A 1 262 ? -1.334 1.732 15.767 1.00 62.06 262 SER A CA 1
ATOM 2037 C C . SER A 1 262 ? -1.261 2.790 14.657 1.00 62.06 262 SER A C 1
ATOM 2039 O O . SER A 1 262 ? -1.021 2.461 13.494 1.00 62.06 262 SER A O 1
ATOM 2041 N N . LEU A 1 263 ? -1.468 4.066 14.991 1.00 61.56 263 LEU A N 1
ATOM 2042 C CA . LEU A 1 263 ? -1.348 5.195 14.070 1.00 61.56 263 LEU A CA 1
ATOM 2043 C C . LEU A 1 263 ? 0.113 5.482 13.726 1.00 61.56 263 LEU A C 1
ATOM 2045 O O . LEU A 1 263 ? 0.395 5.828 12.577 1.00 61.56 263 LEU A O 1
ATOM 2049 N N . GLU A 1 264 ? 1.041 5.346 14.676 1.00 65.00 264 GLU A N 1
ATOM 2050 C CA . GLU A 1 264 ? 2.479 5.451 14.406 1.00 65.00 264 GLU A CA 1
ATOM 2051 C C . GLU A 1 264 ? 2.928 4.356 13.427 1.00 65.00 264 GLU A C 1
ATOM 2053 O O . GLU A 1 264 ? 3.572 4.663 12.419 1.00 65.00 264 GLU A O 1
ATOM 2058 N N . ASP A 1 265 ? 2.477 3.117 13.638 1.00 65.06 265 ASP A N 1
ATOM 2059 C CA . ASP A 1 265 ? 2.720 1.990 12.732 1.00 65.06 265 ASP A CA 1
ATOM 2060 C C . ASP A 1 265 ? 2.106 2.204 11.342 1.00 65.06 265 ASP A C 1
ATOM 2062 O O . ASP A 1 265 ? 2.765 1.995 10.320 1.00 65.06 265 ASP A O 1
ATOM 2066 N N . LEU A 1 266 ? 0.851 2.658 11.266 1.00 58.84 266 LEU A N 1
ATOM 2067 C CA . LEU A 1 266 ? 0.200 2.980 9.993 1.00 58.84 266 LEU A CA 1
ATOM 2068 C C . LEU A 1 266 ? 0.931 4.106 9.255 1.00 58.84 266 LEU A C 1
ATOM 2070 O O . LEU A 1 266 ? 1.101 4.032 8.039 1.00 58.84 266 LEU A O 1
ATOM 2074 N N . ARG A 1 267 ? 1.416 5.130 9.968 1.00 56.72 267 ARG A N 1
ATOM 2075 C CA . ARG A 1 267 ? 2.225 6.215 9.388 1.00 56.72 267 ARG A CA 1
ATOM 2076 C C . ARG A 1 267 ? 3.585 5.715 8.904 1.00 56.72 267 ARG A C 1
ATOM 2078 O O . ARG A 1 267 ? 4.037 6.157 7.848 1.00 56.72 267 ARG A O 1
ATOM 2085 N N . HIS A 1 268 ? 4.224 4.794 9.624 1.00 62.69 268 HIS A N 1
ATOM 2086 C CA . HIS A 1 268 ? 5.478 4.180 9.189 1.00 62.69 268 HIS A CA 1
ATOM 2087 C C . HIS A 1 268 ? 5.277 3.310 7.940 1.00 62.69 268 HIS A C 1
ATOM 2089 O O . HIS A 1 268 ? 5.988 3.487 6.953 1.00 62.69 268 HIS A O 1
ATOM 2095 N N . ASN A 1 269 ? 4.255 2.453 7.929 1.00 57.44 269 ASN A N 1
ATOM 2096 C CA . ASN A 1 269 ? 3.905 1.636 6.766 1.00 57.44 269 ASN A CA 1
ATOM 2097 C C . ASN A 1 269 ? 3.522 2.499 5.557 1.00 57.44 269 ASN A C 1
ATOM 2099 O O . ASN A 1 269 ? 3.963 2.223 4.443 1.00 57.44 269 ASN A O 1
ATOM 2103 N N . ASN A 1 270 ? 2.785 3.591 5.774 1.00 54.44 270 ASN A N 1
ATOM 2104 C CA . ASN A 1 270 ? 2.508 4.569 4.727 1.00 54.44 270 ASN A CA 1
ATOM 2105 C C . ASN A 1 270 ? 3.785 5.239 4.223 1.00 54.44 270 ASN A C 1
ATOM 2107 O O . ASN A 1 270 ? 3.897 5.446 3.026 1.00 54.44 270 ASN A O 1
ATOM 2111 N N . LYS A 1 271 ? 4.770 5.535 5.083 1.00 57.44 271 LYS A N 1
ATOM 2112 C CA . LYS A 1 271 ? 6.073 6.068 4.657 1.00 57.44 271 LYS A CA 1
ATOM 2113 C C . LYS A 1 271 ? 6.837 5.065 3.789 1.00 57.44 271 LYS A C 1
ATOM 2115 O O . LYS A 1 271 ? 7.386 5.473 2.774 1.00 57.44 271 LYS A O 1
ATOM 2120 N N . VAL A 1 272 ? 6.848 3.780 4.147 1.00 57.88 272 VAL A N 1
ATOM 2121 C CA . VAL A 1 272 ? 7.478 2.709 3.347 1.00 57.88 272 VAL A CA 1
ATOM 2122 C C . VAL A 1 272 ? 6.739 2.481 2.021 1.00 57.88 272 VAL A C 1
ATOM 2124 O O . VAL A 1 272 ? 7.365 2.255 0.988 1.00 57.88 272 VAL A O 1
ATOM 2127 N N . ALA A 1 273 ? 5.414 2.628 1.999 1.00 56.31 273 ALA A N 1
ATOM 2128 C CA . ALA A 1 273 ? 4.644 2.628 0.757 1.00 56.31 273 ALA A CA 1
ATOM 2129 C C . ALA A 1 273 ? 4.959 3.865 -0.112 1.00 56.31 273 ALA A C 1
ATOM 2131 O O . ALA A 1 273 ? 5.244 3.721 -1.298 1.00 56.31 273 ALA A O 1
ATOM 2132 N N . LEU A 1 274 ? 5.025 5.061 0.490 1.00 56.69 274 LEU A N 1
ATOM 2133 C CA . LEU A 1 274 ? 5.393 6.323 -0.176 1.00 56.69 274 LEU A CA 1
ATOM 2134 C C . LEU A 1 274 ? 6.808 6.283 -0.773 1.00 56.69 274 LEU A C 1
ATOM 2136 O O . LEU A 1 274 ? 7.124 6.968 -1.742 1.00 56.69 274 LEU A O 1
ATOM 2140 N N . GLN A 1 275 ? 7.684 5.489 -0.165 1.00 61.47 275 GLN A N 1
ATOM 2141 C CA . GLN A 1 275 ? 9.037 5.240 -0.638 1.00 61.47 275 GLN A CA 1
ATOM 2142 C C . GLN A 1 275 ? 9.023 4.464 -1.967 1.00 61.47 275 GLN A C 1
ATOM 2144 O O . GLN A 1 275 ? 9.659 4.904 -2.926 1.00 61.47 275 GLN A O 1
ATOM 2149 N N . GLY A 1 276 ? 8.221 3.399 -2.078 1.00 60.09 276 GLY A N 1
ATOM 2150 C CA . GLY A 1 276 ? 7.963 2.725 -3.359 1.00 60.09 276 GLY A CA 1
ATOM 2151 C C . GLY A 1 276 ? 7.287 3.638 -4.392 1.00 60.09 276 GLY A C 1
ATOM 2152 O O . GLY A 1 276 ? 7.629 3.601 -5.577 1.00 60.09 276 GLY A O 1
ATOM 2153 N N . GLU A 1 277 ? 6.407 4.534 -3.930 1.00 63.03 277 GLU A N 1
ATOM 2154 C CA . GLU A 1 277 ? 5.771 5.567 -4.759 1.00 63.03 277 GLU A CA 1
ATOM 2155 C C . GLU A 1 277 ? 6.758 6.618 -5.310 1.00 63.03 277 GLU A C 1
ATOM 2157 O O . GLU A 1 277 ? 6.457 7.270 -6.307 1.00 63.03 277 GLU A O 1
ATOM 2162 N N . LEU A 1 278 ? 7.942 6.791 -4.712 1.00 66.38 278 LEU A N 1
ATOM 2163 C CA . LEU A 1 278 ? 8.964 7.737 -5.181 1.00 66.38 278 LEU A CA 1
ATOM 2164 C C . LEU A 1 278 ? 9.940 7.107 -6.180 1.00 66.38 278 LEU A C 1
ATOM 2166 O O . LEU A 1 278 ? 10.319 7.747 -7.163 1.00 66.38 278 LEU A O 1
ATOM 2170 N N . THR A 1 279 ? 10.359 5.861 -5.950 1.00 73.94 279 THR A N 1
ATOM 2171 C CA . THR A 1 279 ? 11.363 5.201 -6.799 1.00 73.94 279 THR A CA 1
ATOM 2172 C C . THR A 1 279 ? 10.823 4.785 -8.161 1.00 73.94 279 THR A C 1
ATOM 2174 O O . THR A 1 279 ? 11.533 4.940 -9.153 1.00 73.94 279 THR A O 1
ATOM 2177 N N . GLY A 1 280 ? 9.574 4.314 -8.241 1.00 76.12 280 GLY A N 1
ATOM 2178 C CA . GLY A 1 280 ? 8.956 3.906 -9.512 1.00 76.12 280 GLY A CA 1
ATOM 2179 C C . GLY A 1 280 ? 8.909 5.038 -10.553 1.00 76.12 280 GLY A C 1
ATOM 2180 O O . GLY A 1 280 ? 9.451 4.880 -11.654 1.00 76.12 280 GLY A O 1
ATOM 2181 N N . PRO A 1 281 ? 8.362 6.221 -10.206 1.00 81.56 281 PRO A N 1
ATOM 2182 C CA . PRO A 1 281 ? 8.367 7.380 -11.093 1.00 81.56 281 PRO A CA 1
ATOM 2183 C C . PRO A 1 281 ? 9.761 7.920 -11.401 1.00 81.56 281 PRO A C 1
ATOM 2185 O O . PRO A 1 281 ? 9.986 8.397 -12.510 1.00 81.56 281 PRO A O 1
ATOM 2188 N N . LEU A 1 282 ? 10.709 7.833 -10.460 1.00 82.56 282 LEU A N 1
ATOM 2189 C CA . LEU A 1 282 ? 12.100 8.223 -10.706 1.00 82.56 282 LEU A CA 1
ATOM 2190 C C . LEU A 1 282 ? 12.725 7.346 -11.801 1.00 82.56 282 LEU A C 1
ATOM 2192 O O . LEU A 1 282 ? 13.272 7.873 -12.768 1.00 82.56 282 LEU A O 1
ATOM 2196 N N . ILE A 1 283 ? 12.621 6.018 -11.666 1.00 82.75 283 ILE A N 1
ATOM 2197 C CA . ILE A 1 283 ? 13.136 5.062 -12.653 1.00 82.75 283 ILE A CA 1
ATOM 2198 C C . ILE A 1 283 ? 12.484 5.325 -14.013 1.00 82.75 283 ILE A C 1
ATOM 2200 O O . ILE A 1 283 ? 13.190 5.561 -14.996 1.00 82.75 283 ILE A O 1
ATOM 2204 N N . SER A 1 284 ? 11.152 5.348 -14.053 1.00 85.69 284 SER A N 1
ATOM 2205 C CA . SER A 1 284 ? 10.378 5.542 -15.285 1.00 85.69 284 SER A CA 1
ATOM 2206 C C . SER A 1 284 ? 10.665 6.902 -15.929 1.00 85.69 284 SER A C 1
ATOM 2208 O O . SER A 1 284 ? 10.803 7.004 -17.140 1.00 85.69 284 SER A O 1
ATOM 2210 N N . GLY A 1 285 ? 10.881 7.954 -15.134 1.00 86.81 285 GLY A N 1
ATOM 2211 C CA . GLY A 1 285 ? 11.313 9.263 -15.628 1.00 86.81 285 GLY A CA 1
ATOM 2212 C C . GLY A 1 285 ? 12.700 9.242 -16.279 1.00 86.81 285 GLY A C 1
ATOM 2213 O O . GLY A 1 285 ? 12.942 9.953 -17.256 1.00 86.81 285 GLY A O 1
ATOM 2214 N N . THR A 1 286 ? 13.619 8.411 -15.780 1.00 89.38 286 THR A N 1
ATOM 2215 C CA . THR A 1 286 ? 14.945 8.263 -16.399 1.00 89.38 286 THR A CA 1
ATOM 2216 C C . THR A 1 286 ? 14.922 7.450 -17.694 1.00 89.38 286 THR A C 1
ATOM 2218 O O . THR A 1 286 ? 15.674 7.783 -18.612 1.00 89.38 286 THR A O 1
ATOM 2221 N N . TYR A 1 287 ? 14.044 6.448 -17.807 1.00 88.00 287 TYR A N 1
ATOM 2222 C CA . TYR A 1 287 ? 13.789 5.756 -19.076 1.00 88.00 287 TYR A CA 1
ATOM 2223 C C . TYR A 1 287 ? 13.051 6.649 -20.073 1.00 88.00 287 TYR A C 1
ATOM 2225 O O . TYR A 1 287 ? 13.505 6.747 -21.209 1.00 88.00 287 TYR A O 1
ATOM 2233 N N . LEU A 1 288 ? 12.076 7.447 -19.625 1.00 90.88 288 LEU A N 1
ATOM 2234 C CA . LEU A 1 288 ? 11.414 8.449 -20.465 1.00 90.88 288 LEU A CA 1
ATOM 2235 C C . LEU A 1 288 ? 12.417 9.412 -21.092 1.00 90.88 288 LEU A C 1
ATOM 2237 O O . LEU A 1 288 ? 12.330 9.727 -22.276 1.00 90.88 288 LEU A O 1
ATOM 2241 N N . ASN A 1 289 ? 13.399 9.876 -20.318 1.00 89.19 289 ASN A N 1
ATOM 2242 C CA . ASN A 1 289 ? 14.464 10.711 -20.861 1.00 89.19 289 ASN A CA 1
ATOM 2243 C C . ASN A 1 289 ? 15.283 9.965 -21.929 1.00 89.19 289 ASN A C 1
ATOM 2245 O O . ASN A 1 289 ? 15.569 10.529 -22.984 1.00 89.19 289 ASN A O 1
ATOM 2249 N N . GLN A 1 290 ? 15.640 8.700 -21.689 1.00 88.69 290 GLN A N 1
ATOM 2250 C CA . GLN A 1 290 ? 16.334 7.877 -22.681 1.00 88.69 290 GLN A CA 1
ATOM 2251 C C . GLN A 1 290 ? 15.507 7.714 -23.966 1.00 88.69 290 GLN A C 1
ATOM 2253 O O . GLN A 1 290 ? 16.049 7.891 -25.058 1.00 88.69 290 GLN A O 1
ATOM 2258 N N . ASP A 1 291 ? 14.210 7.446 -23.851 1.00 88.62 291 ASP A N 1
ATOM 2259 C CA . ASP A 1 291 ? 13.326 7.221 -24.990 1.00 88.62 291 ASP A CA 1
ATOM 2260 C C . ASP A 1 291 ? 13.010 8.517 -25.747 1.00 88.62 291 ASP A C 1
ATOM 2262 O O . ASP A 1 291 ? 12.973 8.519 -26.978 1.00 88.62 291 ASP A O 1
ATOM 2266 N N . ILE A 1 292 ? 12.889 9.657 -25.058 1.00 90.12 292 ILE A N 1
ATOM 2267 C CA . ILE A 1 292 ? 12.800 10.980 -25.696 1.00 90.12 292 ILE A CA 1
ATOM 2268 C C . ILE A 1 292 ? 14.077 11.276 -26.487 1.00 90.12 292 ILE A C 1
ATOM 2270 O O . ILE A 1 292 ? 13.998 11.717 -27.635 1.00 90.12 292 ILE A O 1
ATOM 2274 N N . LEU A 1 293 ? 15.256 11.019 -25.913 1.00 89.19 293 LEU A N 1
ATOM 2275 C CA . LEU A 1 293 ? 16.523 11.199 -26.625 1.00 89.19 293 LEU A CA 1
ATOM 2276 C C . LEU A 1 293 ? 16.606 10.261 -27.837 1.00 89.19 293 LEU A C 1
ATOM 2278 O O . LEU A 1 293 ? 16.983 10.713 -28.919 1.00 89.19 293 LEU A O 1
ATOM 2282 N N . GLY A 1 294 ? 16.153 9.012 -27.697 1.00 85.38 294 GLY A N 1
ATOM 2283 C CA . GLY A 1 294 ? 15.987 8.065 -28.800 1.00 85.38 294 GLY A CA 1
ATOM 2284 C C . GLY A 1 294 ? 14.997 8.547 -29.866 1.00 85.38 294 GLY A C 1
ATOM 2285 O O . GLY A 1 294 ? 15.227 8.376 -31.055 1.00 85.38 294 GLY A O 1
ATOM 2286 N N . MET A 1 295 ? 13.923 9.239 -29.494 1.00 87.50 295 MET A N 1
ATOM 2287 C CA . MET A 1 295 ? 12.997 9.837 -30.459 1.00 87.50 295 MET A CA 1
ATOM 2288 C C . MET A 1 295 ? 13.643 11.006 -31.217 1.00 87.50 295 MET A C 1
ATOM 2290 O O . MET A 1 295 ? 13.421 11.190 -32.417 1.00 87.50 295 MET A O 1
ATOM 2294 N N . VAL A 1 296 ? 14.469 11.800 -30.532 1.00 87.75 296 VAL A N 1
ATOM 2295 C CA . VAL A 1 296 ? 15.197 12.931 -31.122 1.00 87.75 296 VAL A CA 1
ATOM 2296 C C . VAL A 1 296 ? 16.241 12.455 -32.137 1.00 87.75 296 VAL A C 1
ATOM 2298 O O . VAL A 1 296 ? 16.395 13.106 -33.179 1.00 87.75 296 VAL A O 1
ATOM 2301 N N . THR A 1 297 ? 16.906 11.313 -31.914 1.00 85.00 297 THR A N 1
ATOM 2302 C CA . THR A 1 297 ? 17.838 10.729 -32.904 1.00 85.00 297 THR A CA 1
ATOM 2303 C C . THR A 1 297 ? 17.140 10.356 -34.214 1.00 85.00 297 THR A C 1
ATOM 2305 O O . THR A 1 297 ? 17.725 10.528 -35.284 1.00 85.00 297 THR A O 1
ATOM 2308 N N . LEU A 1 298 ? 15.863 9.960 -34.153 1.00 84.31 298 LEU A N 1
ATOM 2309 C CA . LEU A 1 298 ? 15.032 9.640 -35.321 1.00 84.31 298 LEU A CA 1
ATOM 2310 C C . LEU A 1 298 ? 14.527 10.873 -36.085 1.00 84.31 298 LEU A C 1
ATOM 2312 O O . LEU A 1 298 ? 13.927 10.740 -37.156 1.00 84.31 298 LEU A O 1
ATOM 2316 N N . SER A 1 299 ? 14.755 12.085 -35.571 1.00 84.06 299 SER A N 1
ATOM 2317 C CA . SER A 1 299 ? 14.389 13.310 -36.281 1.00 84.06 299 SER A CA 1
ATOM 2318 C C . SER A 1 299 ? 15.186 13.460 -37.582 1.00 84.06 299 SER A C 1
ATOM 2320 O O . SER A 1 299 ? 16.376 13.144 -37.652 1.00 84.06 299 SER A O 1
ATOM 2322 N N . GLY A 1 300 ? 14.563 14.027 -38.623 1.00 72.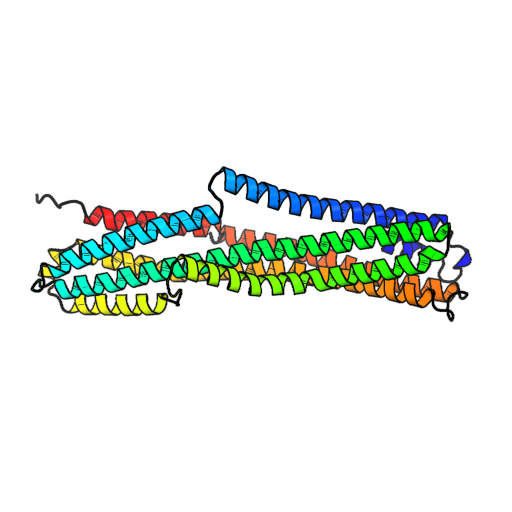75 300 GLY A N 1
ATOM 2323 C CA . GLY A 1 300 ? 15.210 14.219 -39.931 1.00 72.75 300 GLY A CA 1
ATOM 2324 C C . GLY A 1 300 ? 16.510 15.039 -39.888 1.00 72.75 300 GLY A C 1
ATOM 2325 O O . GLY A 1 300 ? 17.324 14.939 -40.798 1.00 72.75 300 GLY A O 1
ATOM 2326 N N . ARG A 1 301 ? 16.745 15.811 -38.816 1.00 76.94 301 ARG A N 1
ATOM 2327 C CA . ARG A 1 301 ? 17.985 16.576 -38.601 1.00 76.94 301 ARG A CA 1
ATOM 2328 C C . ARG A 1 301 ? 19.161 15.722 -38.117 1.00 76.94 301 ARG A C 1
ATOM 2330 O O . ARG A 1 301 ? 20.307 16.100 -38.353 1.00 76.94 301 ARG A O 1
ATOM 2337 N N . LEU A 1 302 ? 18.896 14.622 -37.412 1.00 82.44 302 LEU A N 1
ATOM 2338 C CA . LEU A 1 302 ? 19.920 13.806 -36.747 1.00 82.44 302 LEU A CA 1
ATOM 2339 C C . LEU A 1 302 ? 20.033 12.387 -37.311 1.00 82.44 302 LEU A C 1
ATOM 2341 O O . LEU A 1 302 ? 21.047 11.736 -37.071 1.00 82.44 302 LEU A O 1
ATOM 2345 N N . ARG A 1 303 ? 19.069 11.949 -38.129 1.00 76.62 303 ARG A N 1
ATOM 2346 C CA . ARG A 1 303 ? 18.969 10.595 -38.698 1.00 76.62 303 ARG A CA 1
ATOM 2347 C C . ARG A 1 303 ? 20.199 10.095 -39.477 1.00 76.62 303 ARG A C 1
ATOM 2349 O O . ARG A 1 303 ? 20.408 8.892 -39.535 1.00 76.62 303 ARG A O 1
ATOM 2356 N N . ASN A 1 304 ? 21.039 10.994 -39.993 1.00 80.38 304 ASN A N 1
ATOM 2357 C CA . ASN A 1 304 ? 22.269 10.647 -40.728 1.00 80.38 304 ASN A CA 1
ATOM 2358 C C . ASN A 1 304 ? 23.547 11.139 -40.017 1.00 80.38 304 ASN A C 1
ATOM 2360 O O . ASN A 1 304 ? 24.558 11.414 -40.659 1.00 80.38 304 ASN A O 1
ATOM 2364 N N . ARG A 1 305 ? 23.481 11.380 -38.702 1.00 85.81 305 ARG A N 1
ATOM 2365 C CA . ARG A 1 305 ? 24.596 11.899 -37.895 1.00 85.81 305 ARG A CA 1
ATOM 2366 C C . ARG A 1 305 ? 24.964 10.913 -36.793 1.00 85.81 305 ARG A C 1
ATOM 2368 O O . ARG A 1 305 ? 24.651 11.152 -35.628 1.00 85.81 305 ARG A O 1
ATOM 2375 N N . ASP A 1 306 ? 25.681 9.857 -37.152 1.00 84.44 306 ASP A N 1
ATOM 2376 C CA . ASP A 1 306 ? 25.995 8.719 -36.272 1.00 84.44 306 ASP A CA 1
ATOM 2377 C C . ASP A 1 306 ? 26.614 9.140 -34.935 1.00 84.44 306 ASP A C 1
ATOM 2379 O O . ASP A 1 306 ? 26.201 8.684 -33.871 1.00 84.44 306 ASP A O 1
ATOM 2383 N N . ARG A 1 307 ? 27.539 10.108 -34.954 1.00 86.19 307 ARG A N 1
ATOM 2384 C CA . ARG A 1 307 ? 28.157 10.636 -33.728 1.00 86.19 307 ARG A CA 1
ATOM 2385 C C . ARG A 1 307 ? 27.159 11.365 -32.827 1.00 86.19 307 ARG A C 1
ATOM 2387 O O . ARG A 1 307 ? 27.217 11.228 -31.609 1.00 86.19 307 ARG A O 1
ATOM 2394 N N . ALA A 1 308 ? 26.239 12.133 -33.409 1.00 86.88 308 ALA A N 1
ATOM 2395 C CA . ALA A 1 308 ? 25.206 12.824 -32.641 1.00 86.88 308 ALA A CA 1
ATOM 2396 C C . ALA A 1 308 ? 24.187 11.832 -32.062 1.00 86.88 308 ALA A C 1
ATOM 2398 O O . ALA A 1 308 ? 23.789 11.982 -30.910 1.00 86.88 308 ALA A O 1
ATOM 2399 N N . GLN A 1 309 ? 23.815 10.800 -32.825 1.00 86.44 309 GLN A N 1
ATOM 2400 C CA . GLN A 1 309 ? 22.926 9.742 -32.344 1.00 86.44 309 GLN A CA 1
ATOM 2401 C C . GLN A 1 309 ? 23.562 8.944 -31.207 1.00 86.44 309 GLN A C 1
ATOM 2403 O O . GLN A 1 309 ? 22.937 8.773 -30.164 1.00 86.44 309 GLN A O 1
ATOM 2408 N N . ASN A 1 310 ? 24.821 8.525 -31.365 1.00 87.25 310 ASN A N 1
ATOM 2409 C CA . ASN A 1 310 ? 25.538 7.787 -30.329 1.00 87.25 310 ASN A CA 1
ATOM 2410 C C . ASN A 1 310 ? 25.695 8.614 -29.044 1.00 87.25 310 ASN A C 1
ATOM 2412 O O . ASN A 1 310 ? 25.483 8.089 -27.956 1.00 87.25 310 ASN A O 1
ATOM 2416 N N . ASN A 1 311 ? 25.986 9.915 -29.153 1.00 88.50 311 ASN A N 1
ATOM 2417 C CA . ASN A 1 311 ? 26.074 10.798 -27.987 1.00 88.50 311 ASN A CA 1
ATOM 2418 C C . ASN A 1 311 ? 24.736 10.929 -27.242 1.00 88.50 311 ASN A C 1
ATOM 2420 O O . ASN A 1 311 ? 24.725 10.917 -26.014 1.00 88.50 311 ASN A O 1
ATOM 2424 N N . LEU A 1 312 ? 23.614 11.047 -27.961 1.00 88.50 312 LEU A N 1
ATOM 2425 C CA . LEU A 1 312 ? 22.283 11.130 -27.348 1.00 88.50 312 LEU A CA 1
ATOM 2426 C C . LEU A 1 312 ? 21.868 9.797 -26.714 1.00 88.50 312 LEU A C 1
ATOM 2428 O O . LEU A 1 312 ? 21.378 9.791 -25.586 1.00 88.50 312 LEU A O 1
ATOM 2432 N N . ASN A 1 313 ? 22.137 8.676 -27.388 1.00 85.69 313 ASN A N 1
ATOM 2433 C CA . ASN A 1 313 ? 21.904 7.338 -26.844 1.00 85.69 313 ASN A CA 1
ATOM 2434 C C . ASN A 1 313 ? 22.746 7.096 -25.581 1.00 85.69 313 ASN A C 1
ATOM 2436 O O . ASN A 1 313 ? 22.227 6.597 -24.584 1.00 85.69 313 ASN A O 1
ATOM 2440 N N . LEU A 1 314 ? 24.020 7.507 -25.587 1.00 88.50 314 LEU A N 1
ATOM 2441 C CA . LEU A 1 314 ? 24.904 7.434 -24.424 1.00 88.50 314 LEU A CA 1
ATOM 2442 C C . LEU A 1 314 ? 24.395 8.307 -23.273 1.00 88.50 314 LEU A C 1
ATOM 2444 O O . LEU A 1 314 ? 24.333 7.837 -22.141 1.00 88.50 314 LEU A O 1
ATOM 2448 N N . ALA A 1 315 ? 24.000 9.553 -23.546 1.00 89.06 315 ALA A N 1
ATOM 2449 C CA . ALA A 1 315 ? 23.458 10.455 -22.530 1.00 89.06 315 ALA A CA 1
ATOM 2450 C C . ALA A 1 315 ? 22.187 9.882 -21.877 1.00 89.06 315 ALA A C 1
ATOM 2452 O O . ALA A 1 315 ? 22.067 9.889 -20.651 1.00 89.06 315 ALA A O 1
ATOM 2453 N N . GLY A 1 316 ? 21.279 9.322 -22.683 1.00 88.56 316 GLY A N 1
ATOM 2454 C CA . GLY A 1 316 ? 20.086 8.631 -22.194 1.00 88.56 316 GLY A CA 1
ATOM 2455 C C . GLY A 1 316 ? 20.425 7.410 -21.340 1.00 88.56 316 GLY A C 1
ATOM 2456 O O . GLY A 1 316 ? 19.920 7.276 -20.227 1.00 88.56 316 GLY A O 1
ATOM 2457 N N . ALA A 1 317 ? 21.341 6.561 -21.814 1.00 87.81 317 ALA A N 1
ATOM 2458 C CA . ALA A 1 317 ? 21.765 5.357 -21.103 1.00 87.81 317 ALA A CA 1
ATOM 2459 C C . ALA A 1 317 ? 22.495 5.663 -19.781 1.00 87.81 317 ALA A C 1
ATOM 2461 O O . ALA A 1 317 ? 22.318 4.937 -18.800 1.00 87.81 317 ALA A O 1
ATOM 2462 N N . ILE A 1 318 ? 23.285 6.743 -19.718 1.00 89.50 318 ILE A N 1
ATOM 2463 C CA . ILE A 1 318 ? 23.893 7.228 -18.468 1.00 89.50 318 ILE A CA 1
ATOM 2464 C C . ILE A 1 318 ? 22.794 7.655 -17.495 1.00 89.50 318 ILE A C 1
ATOM 2466 O O . ILE A 1 318 ? 22.814 7.232 -16.341 1.00 89.50 318 ILE A O 1
ATOM 2470 N N . GLY A 1 319 ? 21.823 8.448 -17.962 1.00 86.88 319 GLY A N 1
ATOM 2471 C CA . GLY A 1 319 ? 20.700 8.908 -17.147 1.00 86.88 319 GLY A CA 1
ATOM 2472 C C . GLY A 1 319 ? 19.887 7.755 -16.555 1.00 86.88 319 GLY A C 1
ATOM 2473 O O . GLY A 1 319 ? 19.670 7.725 -15.345 1.00 86.88 319 GLY A O 1
ATOM 2474 N N . SER A 1 320 ? 19.502 6.770 -17.371 1.00 86.44 320 SER A N 1
ATOM 2475 C CA . SER A 1 320 ? 18.742 5.600 -16.907 1.00 86.44 320 SER A CA 1
ATOM 2476 C C . SER A 1 320 ? 19.556 4.676 -15.999 1.00 86.44 320 SER A C 1
ATOM 2478 O O . SER A 1 320 ? 19.030 4.154 -15.011 1.00 86.44 320 SER A O 1
ATOM 2480 N N . THR A 1 321 ? 20.858 4.512 -16.259 1.00 87.12 321 THR A N 1
ATOM 2481 C CA . THR A 1 321 ? 21.758 3.750 -15.376 1.00 87.12 321 THR A CA 1
ATOM 2482 C C . THR A 1 321 ? 21.909 4.433 -14.019 1.00 87.12 321 THR A C 1
ATOM 2484 O O . THR A 1 321 ? 21.780 3.773 -12.989 1.00 87.12 321 THR A O 1
ATOM 2487 N N . ALA A 1 322 ? 22.134 5.749 -14.003 1.00 87.06 322 ALA A N 1
ATOM 2488 C CA . ALA A 1 322 ? 22.244 6.531 -12.777 1.00 87.06 322 ALA A CA 1
ATOM 2489 C C . ALA A 1 322 ? 20.927 6.532 -11.988 1.00 87.06 322 ALA A C 1
ATOM 2491 O O . ALA A 1 322 ? 20.945 6.275 -10.787 1.00 87.06 322 ALA A O 1
ATOM 2492 N N . GLY A 1 323 ? 19.788 6.743 -12.656 1.00 84.88 323 GLY A N 1
ATOM 2493 C CA . GLY A 1 323 ? 18.462 6.699 -12.038 1.00 84.88 323 GLY A CA 1
ATOM 2494 C C . GLY A 1 323 ? 18.154 5.349 -11.401 1.00 84.88 323 GLY A C 1
ATOM 2495 O O . GLY A 1 323 ? 17.787 5.282 -10.228 1.00 84.88 323 GLY A O 1
ATOM 2496 N N . THR A 1 324 ? 18.389 4.258 -12.136 1.00 81.81 324 THR A N 1
ATOM 2497 C CA . THR A 1 324 ? 18.164 2.909 -11.600 1.00 81.81 324 THR A CA 1
ATOM 2498 C C . THR A 1 324 ? 19.146 2.572 -10.472 1.00 81.81 324 THR A C 1
ATOM 2500 O O . THR A 1 324 ? 18.758 1.953 -9.485 1.00 81.81 324 THR A O 1
ATOM 2503 N N . GLY A 1 325 ? 20.406 3.012 -10.572 1.00 84.62 325 GLY A N 1
ATOM 2504 C CA . GLY A 1 325 ? 21.412 2.829 -9.522 1.00 84.62 325 GLY A CA 1
ATOM 2505 C C . GLY A 1 325 ? 21.074 3.582 -8.232 1.00 84.62 325 GLY A C 1
ATOM 2506 O O . GLY A 1 325 ? 21.152 3.005 -7.147 1.00 84.62 325 GLY A O 1
ATOM 2507 N N . LEU A 1 326 ? 20.636 4.841 -8.343 1.00 84.00 326 LEU A N 1
ATOM 2508 C CA . LEU A 1 326 ? 20.125 5.622 -7.213 1.00 84.00 326 LEU A CA 1
ATOM 2509 C C . LEU A 1 326 ? 18.907 4.949 -6.586 1.00 84.00 326 LEU 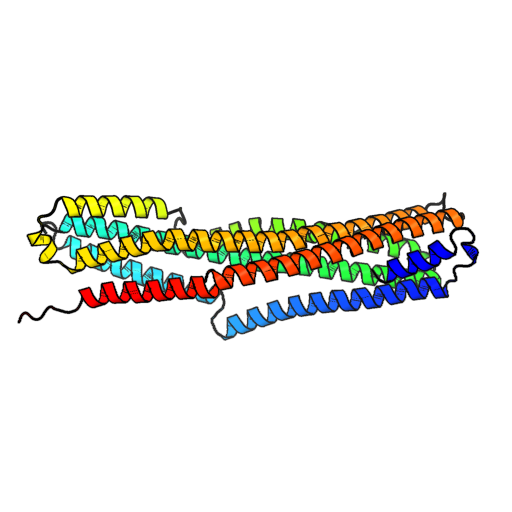A C 1
ATOM 2511 O O . LEU A 1 326 ? 18.850 4.820 -5.365 1.00 84.00 326 LEU A O 1
ATOM 2515 N N . SER A 1 327 ? 17.972 4.472 -7.409 1.00 79.81 327 SER A N 1
ATOM 2516 C CA . SER A 1 327 ? 16.798 3.756 -6.920 1.00 79.81 327 SER A CA 1
ATOM 2517 C C . SER A 1 327 ? 17.177 2.492 -6.153 1.00 79.81 327 SER A C 1
ATOM 2519 O O . SER A 1 327 ? 16.684 2.293 -5.051 1.00 79.81 327 SER A O 1
ATOM 2521 N N . LEU A 1 328 ? 18.085 1.666 -6.681 1.00 81.81 328 LEU A N 1
ATOM 2522 C CA . LEU A 1 328 ? 18.559 0.465 -5.987 1.00 81.81 328 LEU A CA 1
ATOM 2523 C C . LEU A 1 328 ? 19.191 0.812 -4.631 1.00 81.81 328 LEU A C 1
ATOM 2525 O O . LEU A 1 328 ? 18.939 0.135 -3.630 1.00 81.81 328 LEU A O 1
ATOM 2529 N N . GLY A 1 329 ? 19.986 1.886 -4.586 1.00 82.62 329 GLY A N 1
ATOM 2530 C CA . GLY A 1 329 ? 20.571 2.403 -3.352 1.00 82.62 329 GLY A CA 1
ATOM 2531 C C . GLY A 1 329 ? 19.512 2.846 -2.340 1.00 82.62 329 GLY A C 1
ATOM 2532 O O . GLY A 1 329 ? 19.582 2.450 -1.176 1.00 82.62 329 GLY A O 1
ATOM 2533 N N . LEU A 1 330 ? 18.507 3.607 -2.783 1.00 81.12 330 LEU A N 1
ATOM 2534 C CA . LEU A 1 330 ? 17.389 4.060 -1.949 1.00 81.12 330 LEU A CA 1
ATOM 2535 C C . LEU A 1 330 ? 16.564 2.885 -1.416 1.00 81.12 330 LEU A C 1
ATOM 2537 O O . LEU A 1 330 ? 16.360 2.796 -0.208 1.00 81.12 330 LEU A O 1
ATOM 2541 N N . THR A 1 331 ? 16.169 1.941 -2.274 1.00 77.12 331 THR A N 1
ATOM 2542 C CA . THR A 1 331 ? 15.432 0.734 -1.871 1.00 77.12 331 THR A CA 1
ATOM 2543 C C . THR A 1 331 ? 16.220 -0.084 -0.847 1.00 77.12 331 THR A C 1
ATOM 2545 O O . THR A 1 331 ? 15.664 -0.519 0.159 1.00 77.12 331 THR A O 1
ATOM 2548 N N . THR A 1 332 ? 17.532 -0.247 -1.047 1.00 79.75 332 THR A N 1
ATOM 2549 C CA . THR A 1 332 ? 18.397 -0.966 -0.095 1.00 79.75 332 THR A CA 1
ATOM 2550 C C . THR A 1 332 ? 18.490 -0.232 1.241 1.00 79.75 332 THR A C 1
ATOM 2552 O O . THR A 1 332 ? 18.392 -0.849 2.303 1.00 79.75 332 THR A O 1
ATOM 2555 N N . TYR A 1 333 ? 18.668 1.089 1.205 1.00 84.00 333 TYR A N 1
ATOM 2556 C CA . TYR A 1 333 ? 18.699 1.921 2.403 1.00 84.00 333 TYR A CA 1
ATOM 2557 C C . TYR A 1 333 ? 17.391 1.806 3.197 1.00 84.00 333 TYR A C 1
ATOM 2559 O O . TYR A 1 333 ? 17.433 1.600 4.410 1.00 84.00 333 TYR A O 1
ATOM 2567 N N . TRP A 1 334 ? 16.243 1.868 2.523 1.00 79.38 334 TRP A N 1
ATOM 2568 C CA . TRP A 1 334 ? 14.932 1.744 3.158 1.00 79.38 334 TRP A CA 1
ATOM 2569 C C . TRP A 1 334 ? 14.664 0.352 3.719 1.00 79.38 334 TRP A C 1
ATOM 2571 O O . TRP A 1 334 ? 14.161 0.247 4.832 1.00 79.38 334 TRP A O 1
ATOM 2581 N N . LEU A 1 335 ? 15.078 -0.715 3.029 1.00 79.50 335 LEU A N 1
ATOM 2582 C CA . LEU A 1 335 ? 15.009 -2.072 3.575 1.00 79.50 335 LEU A CA 1
ATOM 2583 C C . LEU A 1 335 ? 15.798 -2.188 4.889 1.00 79.50 335 LEU A C 1
ATOM 2585 O O . LEU A 1 335 ? 15.336 -2.786 5.861 1.00 79.50 335 LEU A O 1
ATOM 2589 N N . LEU A 1 336 ? 16.997 -1.603 4.941 1.00 84.50 336 LEU A N 1
ATOM 2590 C CA . LEU A 1 336 ? 17.806 -1.587 6.159 1.00 84.50 336 LEU A CA 1
ATOM 2591 C C . LEU A 1 336 ? 17.164 -0.745 7.270 1.00 84.50 336 LEU A C 1
ATOM 2593 O O . LEU A 1 336 ? 17.275 -1.118 8.442 1.00 84.50 336 LEU A O 1
ATOM 2597 N N . ASP A 1 337 ? 16.511 0.364 6.920 1.00 83.19 337 ASP A N 1
ATOM 2598 C CA . ASP A 1 337 ? 15.757 1.198 7.860 1.00 83.19 337 ASP A CA 1
ATOM 2599 C C . ASP A 1 337 ? 14.553 0.440 8.443 1.00 83.19 337 ASP A C 1
ATOM 2601 O O . ASP A 1 337 ? 14.430 0.375 9.665 1.00 83.19 337 ASP A O 1
ATOM 2605 N N . ASP A 1 338 ? 13.754 -0.246 7.615 1.00 78.81 338 ASP A N 1
ATOM 2606 C CA . ASP A 1 338 ? 12.626 -1.083 8.063 1.00 78.81 338 ASP A CA 1
ATOM 2607 C C . ASP A 1 338 ? 13.099 -2.219 8.984 1.00 78.81 338 ASP A C 1
ATOM 2609 O O . ASP A 1 338 ? 12.568 -2.413 10.079 1.00 78.81 338 ASP A O 1
ATOM 2613 N N . ILE A 1 339 ? 14.182 -2.924 8.629 1.00 83.56 339 ILE A N 1
ATOM 2614 C CA . ILE A 1 339 ? 14.760 -3.968 9.493 1.00 83.56 339 ILE A CA 1
ATOM 2615 C C . ILE A 1 339 ? 15.173 -3.390 10.854 1.00 83.56 339 ILE A C 1
ATOM 2617 O O . ILE A 1 339 ? 14.960 -4.021 11.898 1.00 83.56 339 ILE A O 1
ATOM 2621 N N . ARG A 1 340 ? 15.788 -2.201 10.876 1.00 87.56 340 ARG A N 1
ATOM 2622 C CA . ARG A 1 340 ? 16.178 -1.529 12.126 1.00 87.56 340 ARG A CA 1
ATOM 2623 C C . ARG A 1 340 ? 14.956 -1.088 12.923 1.00 87.56 340 ARG A C 1
ATOM 2625 O O . ARG A 1 340 ? 14.934 -1.306 14.137 1.00 87.56 340 ARG A O 1
ATOM 2632 N N . HIS A 1 341 ? 13.954 -0.522 12.259 1.00 83.81 341 HIS A N 1
ATOM 2633 C CA . HIS A 1 341 ? 12.706 -0.089 12.866 1.00 83.81 341 HIS A CA 1
ATOM 2634 C C . HIS A 1 341 ? 11.965 -1.274 13.494 1.00 83.81 341 HIS A C 1
ATOM 2636 O O . HIS A 1 341 ? 11.752 -1.275 14.705 1.00 83.81 341 HIS A O 1
ATOM 2642 N N . ARG A 1 342 ? 11.729 -2.361 12.750 1.00 80.31 342 ARG A N 1
ATOM 2643 C CA . ARG A 1 342 ? 11.123 -3.600 13.271 1.00 80.31 342 ARG A CA 1
ATOM 2644 C C . ARG A 1 342 ? 11.884 -4.183 14.456 1.00 80.31 342 ARG A C 1
ATOM 2646 O O . ARG A 1 342 ? 11.276 -4.636 15.422 1.00 80.31 342 ARG A O 1
ATOM 2653 N N . ARG A 1 343 ? 13.223 -4.159 14.433 1.00 86.94 343 ARG A N 1
ATOM 2654 C CA . ARG A 1 343 ? 14.037 -4.590 15.588 1.00 86.94 343 ARG A CA 1
ATOM 2655 C C . ARG A 1 343 ? 13.818 -3.696 16.808 1.00 86.94 343 ARG A C 1
ATOM 2657 O O . ARG A 1 343 ? 13.791 -4.215 17.923 1.00 86.94 343 ARG A O 1
ATOM 2664 N N . LYS A 1 344 ? 13.684 -2.381 16.615 1.00 88.44 344 LYS A N 1
ATOM 2665 C CA . LYS A 1 344 ? 13.376 -1.424 17.687 1.00 88.44 344 LYS A CA 1
ATOM 2666 C C . LYS A 1 344 ? 11.969 -1.666 18.244 1.00 88.44 344 LYS A C 1
ATOM 2668 O O . LYS A 1 344 ? 11.848 -1.807 19.456 1.00 88.44 344 LYS A O 1
ATOM 2673 N N . MET A 1 345 ? 10.964 -1.817 17.381 1.00 81.12 345 MET A N 1
ATOM 2674 C CA . MET A 1 345 ? 9.576 -2.111 17.769 1.00 81.12 345 MET A CA 1
ATOM 2675 C C . MET A 1 345 ? 9.471 -3.432 18.530 1.00 81.12 345 MET A C 1
ATOM 2677 O O . MET A 1 345 ? 8.881 -3.485 19.604 1.00 81.12 345 MET A O 1
ATOM 2681 N N . ARG A 1 346 ? 10.167 -4.481 18.070 1.00 85.88 346 ARG A N 1
ATOM 2682 C CA . ARG A 1 346 ? 10.226 -5.767 18.781 1.00 85.88 346 ARG A CA 1
ATOM 2683 C C . ARG A 1 346 ? 10.786 -5.637 20.195 1.00 85.88 346 ARG A C 1
ATOM 2685 O O . ARG A 1 346 ? 10.300 -6.308 21.098 1.00 85.88 346 ARG A O 1
ATOM 2692 N N . LYS A 1 347 ? 11.818 -4.808 20.390 1.00 88.75 347 LYS A N 1
ATOM 2693 C CA . LYS A 1 347 ? 12.416 -4.569 21.716 1.00 88.75 347 LYS A CA 1
ATOM 2694 C C . LYS A 1 347 ? 11.492 -3.790 22.648 1.00 88.75 347 LYS A C 1
ATOM 2696 O O . LYS A 1 347 ? 11.578 -3.978 23.853 1.00 88.75 347 LYS A O 1
ATOM 2701 N N . LYS A 1 348 ? 10.652 -2.919 22.095 1.00 85.44 348 LYS A N 1
ATOM 2702 C CA . LYS A 1 348 ? 9.666 -2.145 22.850 1.00 85.44 348 LYS A CA 1
ATOM 2703 C C . LYS A 1 348 ? 8.328 -2.864 23.039 1.00 85.44 348 LYS A C 1
ATOM 2705 O O . LYS A 1 348 ? 7.446 -2.338 23.704 1.00 85.44 348 LYS A O 1
ATOM 2710 N N . GLU A 1 349 ? 8.184 -4.062 22.473 1.00 79.94 349 GLU A N 1
ATOM 2711 C CA . GLU A 1 349 ? 6.922 -4.802 22.416 1.00 79.94 349 GLU A CA 1
ATOM 2712 C C . GLU A 1 349 ? 5.787 -4.039 21.711 1.00 79.94 349 GLU A C 1
ATOM 2714 O O . GLU A 1 349 ? 4.618 -4.129 22.100 1.00 79.94 349 GLU A O 1
ATOM 2719 N N . GLU A 1 350 ? 6.150 -3.262 20.698 1.00 79.94 350 GLU A N 1
ATOM 2720 C CA . GLU A 1 350 ? 5.253 -2.419 19.905 1.00 79.94 350 GLU A CA 1
ATOM 2721 C C . GLU A 1 350 ? 5.029 -3.021 18.508 1.00 79.94 350 GLU A C 1
ATOM 2723 O O . GLU A 1 350 ? 4.565 -2.336 17.614 1.00 79.94 350 GLU A O 1
ATOM 2728 N N . LEU A 1 351 ? 5.359 -4.299 18.260 1.00 77.06 351 LEU A N 1
ATOM 2729 C CA . LEU A 1 351 ? 4.981 -4.908 16.977 1.00 77.06 351 LEU A CA 1
ATOM 2730 C C . LEU A 1 351 ? 3.451 -5.011 16.864 1.00 77.06 351 LEU A C 1
ATOM 2732 O O . LEU A 1 351 ? 2.810 -5.320 17.869 1.00 77.06 351 LEU A O 1
ATOM 2736 N N . PRO A 1 352 ? 2.866 -4.921 15.656 1.00 67.38 352 PRO A N 1
ATOM 2737 C CA . PRO A 1 352 ? 1.418 -5.027 15.462 1.00 67.38 352 PRO A CA 1
ATOM 2738 C C . PRO A 1 352 ? 0.794 -6.270 16.111 1.00 67.38 352 PRO A C 1
ATOM 2740 O O . PRO A 1 352 ? -0.252 -6.200 16.752 1.00 67.38 352 PRO A O 1
ATOM 2743 N N . GLU A 1 353 ? 1.467 -7.418 16.007 1.00 72.00 353 GLU A N 1
ATOM 2744 C CA . GLU A 1 353 ? 1.036 -8.673 16.635 1.00 72.00 353 GLU A CA 1
ATOM 2745 C C . GLU A 1 353 ? 1.063 -8.592 18.168 1.00 72.00 353 GLU A C 1
ATOM 2747 O O . GLU A 1 353 ? 0.189 -9.135 18.840 1.00 72.00 353 GLU A O 1
ATOM 2752 N N . GLN A 1 354 ? 2.047 -7.885 18.725 1.00 77.69 354 GLN A N 1
ATOM 2753 C CA . GLN A 1 354 ? 2.199 -7.675 20.164 1.00 77.69 354 GLN A CA 1
ATOM 2754 C C . GLN A 1 354 ? 1.182 -6.652 20.684 1.00 77.69 354 GLN A C 1
ATOM 2756 O O . GLN A 1 354 ? 0.608 -6.867 21.748 1.00 77.69 354 GLN A O 1
ATOM 2761 N N . ILE A 1 355 ? 0.905 -5.587 19.926 1.00 74.75 355 ILE A N 1
ATOM 2762 C CA . ILE A 1 355 ? -0.156 -4.615 20.222 1.00 74.75 355 ILE A CA 1
ATOM 2763 C C . ILE A 1 355 ? -1.516 -5.321 20.210 1.00 74.75 355 ILE A C 1
ATOM 2765 O O . ILE A 1 355 ? -2.292 -5.181 21.156 1.00 74.75 355 ILE A O 1
ATOM 2769 N N . LEU A 1 356 ? -1.789 -6.147 19.196 1.00 72.19 356 LEU A N 1
ATOM 2770 C CA . LEU A 1 356 ? -3.018 -6.935 19.126 1.00 72.19 356 LEU A CA 1
ATOM 2771 C C . LEU A 1 356 ? -3.125 -7.917 20.299 1.00 72.19 356 LEU A C 1
ATOM 2773 O O . LEU A 1 356 ? -4.176 -7.997 20.929 1.00 72.19 356 LEU A O 1
ATOM 2777 N N . ALA A 1 357 ? -2.043 -8.622 20.639 1.00 77.56 357 ALA A N 1
ATOM 2778 C CA . ALA A 1 357 ? -2.017 -9.510 21.799 1.00 77.56 357 ALA A CA 1
ATOM 2779 C C . ALA A 1 357 ? -2.285 -8.751 23.112 1.00 77.56 357 ALA A C 1
ATOM 2781 O O . ALA A 1 357 ? -3.035 -9.236 23.957 1.00 77.56 357 ALA A O 1
ATOM 2782 N N . LYS A 1 358 ? -1.740 -7.535 23.270 1.00 78.38 358 LYS A N 1
ATOM 2783 C CA . LYS A 1 358 ? -2.022 -6.649 24.414 1.00 78.38 358 LYS A CA 1
ATOM 2784 C C . LYS A 1 358 ? -3.489 -6.205 24.453 1.00 78.38 358 LYS A C 1
ATOM 2786 O O . LYS A 1 358 ? -4.076 -6.180 25.537 1.00 78.38 358 LYS A O 1
ATOM 2791 N N . ARG A 1 359 ? -4.101 -5.895 23.301 1.00 73.56 359 ARG A N 1
ATOM 2792 C CA . ARG A 1 359 ? -5.541 -5.583 23.204 1.00 73.56 359 ARG A CA 1
ATOM 2793 C C . ARG A 1 359 ? -6.403 -6.780 23.600 1.00 73.56 359 ARG A C 1
ATOM 2795 O O . ARG A 1 359 ? -7.289 -6.623 24.430 1.00 73.56 359 ARG A O 1
ATOM 2802 N N . LEU A 1 360 ? -6.114 -7.966 23.061 1.00 79.88 360 LEU A N 1
ATOM 2803 C CA . LEU A 1 360 ? -6.834 -9.200 23.397 1.00 79.88 360 LEU A CA 1
ATOM 2804 C C . LEU A 1 360 ? -6.720 -9.524 24.889 1.00 79.88 360 LEU A C 1
ATOM 2806 O O . LEU A 1 360 ? -7.727 -9.760 25.539 1.00 79.88 360 LEU A O 1
ATOM 2810 N N . LYS A 1 361 ? -5.521 -9.397 25.462 1.00 82.75 361 LYS A N 1
ATOM 2811 C CA . LYS A 1 361 ? -5.326 -9.553 26.906 1.00 82.75 361 LYS A CA 1
ATOM 2812 C C . LYS A 1 361 ? -6.121 -8.526 27.720 1.00 82.75 361 LYS A C 1
ATOM 2814 O O . LYS A 1 361 ? -6.655 -8.855 28.770 1.00 82.75 361 LYS A O 1
ATOM 2819 N N . THR A 1 362 ? -6.212 -7.281 27.248 1.00 79.31 362 THR A N 1
ATOM 2820 C CA . THR A 1 362 ? -7.036 -6.257 27.909 1.00 79.31 362 THR A CA 1
ATOM 2821 C C . THR A 1 362 ? -8.521 -6.619 27.847 1.00 79.31 362 THR A C 1
ATOM 2823 O O . THR A 1 362 ? -9.221 -6.401 28.828 1.00 79.31 362 THR A O 1
ATOM 2826 N N . LEU A 1 363 ? -9.000 -7.206 26.746 1.00 78.31 363 LEU A N 1
ATOM 2827 C CA . LEU A 1 363 ? -10.366 -7.732 26.659 1.00 78.31 363 LEU A CA 1
ATOM 2828 C C . LEU A 1 363 ? -10.596 -8.874 27.656 1.00 78.31 363 LEU A C 1
ATOM 2830 O O . LEU A 1 363 ? -11.588 -8.835 28.373 1.00 78.31 363 LEU A O 1
ATOM 2834 N N . ASP A 1 364 ? -9.656 -9.815 27.779 1.00 81.25 364 ASP A N 1
ATOM 2835 C CA . ASP A 1 364 ? -9.740 -10.895 28.773 1.00 81.25 364 ASP A CA 1
ATOM 2836 C C . ASP A 1 364 ? -9.777 -10.343 30.215 1.00 81.25 364 ASP A C 1
ATOM 2838 O O . ASP A 1 364 ? -10.535 -10.818 31.065 1.00 81.25 364 ASP A O 1
ATOM 2842 N N . GLU A 1 365 ? -8.977 -9.308 30.504 1.00 80.69 365 GLU A N 1
ATOM 2843 C CA . GLU A 1 365 ? -8.980 -8.614 31.798 1.00 80.69 365 GLU A CA 1
ATOM 2844 C C . GLU A 1 365 ? -10.336 -7.943 32.066 1.00 80.69 365 GLU A C 1
ATOM 2846 O O . GLU A 1 365 ? -10.888 -8.095 33.158 1.00 80.69 365 GLU A O 1
ATOM 2851 N N . LEU A 1 366 ? -10.911 -7.261 31.075 1.00 79.12 366 LEU A N 1
ATOM 2852 C CA . LEU A 1 366 ? -12.225 -6.626 31.198 1.00 79.12 366 LEU A CA 1
ATOM 2853 C C . LEU A 1 366 ? -13.340 -7.655 31.399 1.00 79.12 366 LEU A C 1
ATOM 2855 O O . LEU A 1 366 ? -14.170 -7.477 32.292 1.00 79.12 366 LEU A O 1
ATOM 2859 N N . ASP A 1 367 ? -13.323 -8.758 30.652 1.00 78.19 367 ASP A N 1
ATOM 2860 C CA . ASP A 1 367 ? -14.265 -9.863 30.838 1.00 78.19 367 ASP A CA 1
ATOM 2861 C C . ASP A 1 367 ? -14.161 -10.438 32.254 1.00 78.19 367 ASP A C 1
ATOM 2863 O O . ASP A 1 367 ? -15.177 -10.686 32.903 1.00 78.19 367 ASP A O 1
ATOM 2867 N N . SER A 1 368 ? -12.949 -10.573 32.801 1.00 79.88 368 SER A N 1
ATOM 2868 C CA . SER A 1 368 ? -12.768 -11.030 34.183 1.00 79.88 368 SER A CA 1
ATOM 2869 C C . SER A 1 368 ? -13.346 -10.052 35.221 1.00 79.88 368 SER A C 1
ATOM 2871 O O . SER A 1 368 ? -13.980 -10.484 36.192 1.00 79.88 368 SER A O 1
ATOM 2873 N N . MET A 1 369 ? -13.205 -8.736 35.005 1.00 75.38 369 MET A N 1
ATOM 2874 C CA . MET A 1 369 ? -13.796 -7.693 35.858 1.00 75.38 369 MET A CA 1
ATOM 2875 C C . MET A 1 369 ? -15.330 -7.721 35.808 1.00 75.38 369 MET A C 1
ATOM 2877 O O . MET A 1 369 ? -15.995 -7.565 36.833 1.00 75.38 369 MET A O 1
ATOM 2881 N N . LEU A 1 370 ? -15.904 -7.979 34.632 1.00 73.19 370 LEU A N 1
ATOM 2882 C CA . LEU A 1 370 ? -17.350 -8.079 34.448 1.00 73.19 370 LEU A CA 1
ATOM 2883 C C . LEU A 1 370 ? -17.914 -9.392 35.023 1.00 73.19 370 LEU A C 1
ATOM 2885 O O . LEU A 1 370 ? -18.928 -9.367 35.718 1.00 73.19 370 LEU A O 1
ATOM 2889 N N . ILE A 1 371 ? -17.243 -10.532 34.830 1.00 72.62 371 ILE A N 1
ATOM 2890 C CA . ILE A 1 371 ? -17.689 -11.845 35.334 1.00 72.62 371 ILE A CA 1
ATOM 2891 C C . ILE A 1 371 ? -17.552 -11.938 36.857 1.00 72.62 371 ILE A C 1
ATOM 2893 O O . ILE A 1 371 ? -18.454 -12.446 37.526 1.00 72.62 371 ILE A O 1
ATOM 2897 N N . SER A 1 372 ? -16.467 -11.424 37.439 1.00 60.84 372 SER A N 1
ATOM 2898 C CA . SER A 1 372 ? -16.302 -11.373 38.902 1.00 60.84 372 SER A CA 1
ATOM 2899 C C . SER A 1 372 ? -17.405 -10.563 39.593 1.00 60.84 372 SER A C 1
ATOM 2901 O O . SER A 1 372 ? -17.783 -10.895 40.713 1.00 60.84 372 SER A O 1
ATOM 2903 N N . SER A 1 373 ? -18.002 -9.589 38.896 1.00 53.88 373 SER A N 1
ATOM 2904 C CA . SER A 1 373 ? -19.153 -8.819 39.384 1.00 53.88 373 SER A CA 1
ATOM 2905 C C . SER A 1 373 ? -20.491 -9.581 39.381 1.00 53.88 373 SER A C 1
ATOM 2907 O O . SER A 1 373 ? -21.455 -9.112 39.980 1.00 53.88 373 SER A O 1
ATOM 2909 N N . SER A 1 374 ? -20.555 -10.747 38.722 1.00 49.22 374 SER A N 1
ATOM 2910 C CA . SER A 1 374 ? -21.773 -11.563 38.562 1.00 49.22 374 SER A CA 1
ATOM 2911 C C . SER A 1 374 ? -21.885 -12.743 39.536 1.00 49.22 374 SER A C 1
ATOM 2913 O O . SER A 1 374 ? -22.932 -13.387 39.602 1.00 49.22 374 SER A O 1
ATOM 2915 N N . LYS A 1 375 ? -20.832 -13.040 40.313 1.00 43.28 375 LYS A N 1
ATOM 2916 C CA . LYS A 1 375 ? -20.901 -14.079 41.349 1.00 43.28 375 LYS A CA 1
ATOM 2917 C C . LYS A 1 375 ? -21.667 -13.539 42.562 1.00 43.28 375 LYS A C 1
ATOM 2919 O O . LYS A 1 375 ? -21.235 -12.530 43.120 1.00 43.28 375 LYS A O 1
ATOM 2924 N N . PRO A 1 376 ? -22.755 -14.193 43.013 1.00 40.56 376 PRO A N 1
ATOM 2925 C CA . PRO A 1 376 ? -23.378 -13.831 44.276 1.00 40.56 376 PRO A CA 1
ATOM 2926 C C . PRO A 1 376 ? -22.343 -14.021 45.386 1.00 40.56 376 PRO A C 1
ATOM 2928 O O . PRO A 1 376 ? -21.787 -15.110 45.547 1.00 40.56 376 PRO A O 1
ATOM 2931 N N . GLN A 1 377 ? -22.061 -12.952 46.132 1.00 41.12 377 GLN A N 1
ATOM 2932 C CA . GLN A 1 377 ? -21.392 -13.067 47.419 1.00 41.12 377 GLN A CA 1
ATOM 2933 C C . GLN A 1 377 ? -22.342 -13.850 48.327 1.00 41.12 377 GLN A C 1
ATOM 2935 O O . GLN A 1 377 ? -23.281 -13.301 48.897 1.00 41.12 377 GLN A O 1
ATOM 2940 N N . PHE A 1 378 ? -22.148 -15.166 48.399 1.00 33.84 378 PHE A N 1
ATOM 2941 C CA . PHE A 1 378 ? -22.692 -15.945 49.498 1.00 33.84 378 PHE A CA 1
ATOM 2942 C C . PHE A 1 378 ? -22.019 -15.417 50.762 1.00 33.84 378 PHE A C 1
ATOM 2944 O O . PHE A 1 378 ? -20.819 -15.610 50.952 1.00 33.84 378 PHE A O 1
ATOM 2951 N N . PHE A 1 379 ? -22.786 -14.677 51.559 1.00 36.22 379 PHE A N 1
ATOM 2952 C CA . PHE A 1 379 ? -22.394 -14.243 52.891 1.00 36.22 379 PHE A CA 1
ATOM 2953 C C . PHE A 1 379 ? -21.906 -15.460 53.697 1.00 36.22 379 PHE A C 1
ATOM 2955 O O . PHE A 1 379 ? -22.607 -16.474 53.766 1.00 36.22 379 PHE A O 1
ATOM 2962 N N . GLN A 1 380 ? -20.698 -15.353 54.258 1.00 32.19 380 GLN A N 1
ATOM 2963 C CA . GLN A 1 380 ? -20.283 -16.109 55.443 1.00 32.19 380 GLN A CA 1
ATOM 2964 C C . GLN A 1 380 ? -20.671 -15.326 56.689 1.00 32.19 380 GLN A C 1
ATOM 2966 O O . GLN A 1 380 ? -20.545 -14.079 56.642 1.00 32.19 380 GLN A O 1
#